Protein AF-0000000065811386 (afdb_homodimer)

Sequence (714 aa):
MGSLESEKTVTGYAARDSSGHLSPYTYTLRNKGPEDVIVRVIYCGICHSDLVQMHNEMGMSNYPMVPGHEVVGVVTEIGSEVKKFKVGEHVGVGCIVGSCRSCSNCNGSMEQYCSKRIWTYNDVNHDGTPTQGGFASSMVVDQMFVVRIPENLPLEQAAPLLCAGVTVYSPMKHFGMTEPGKKCGILGLGGVGHMGVKIAKAFGLHVTVISSSDKKKEEALEVLGADAYLVSKDAEKMQEAAESLDYIMDTIPVAHPLEPYLALLKTNGKLVMLGVVPEPLHFVTPLLILGRRSIAGSFIGSMEETQETLDFCAEKKVSSMIEVVGLDYINTAMERLVKNDVRYRFVVDVARSNLDKMGSLESEKTVTGYAARDSSGHLSPYTYTLRNKGPEDVIVRVIYCGICHSDLVQMHNEMGMSNYPMVPGHEVVGVVTEIGSEVKKFKVGEHVGVGCIVGSCRSCSNCNGSMEQYCSKRIWTYNDVNHDGTPTQGGFASSMVVDQMFVVRIPENLPLEQAAPLLCAGVTVYSPMKHFGMTEPGKKCGILGLGGVGHMGVKIAKAFGLHVTVISSSDKKKEEALEVLGADAYLVSKDAEKMQEAAESLDYIMDTIPVAHPLEPYLALLKTNGKLVMLGVVPEPLHFVTPLLILGRRSIAGSFIGSMEETQETLDFCAEKKVSSMIEVVGLDYINTAMERLVKNDVRYRFVVDVARSNLDK

Nearest PDB structures (foldseek):
  5z0c-assembly1_A-2  TM=9.890E-01  e=5.163E-57  Persicaria minor
  2cf6-assembly1_A  TM=9.851E-01  e=5.841E-57  Arabidopsis thaliana
  1yqd-assembly1_A  TM=9.644E-01  e=8.458E-57  Populus tremuloides
  6k3g-assembly1_B  TM=9.630E-01  e=1.062E-55  Catharanthus roseus
  8b1v-assembly1_A  TM=9.660E-01  e=1.936E-51  Tabernanthe iboga

Foldseek 3Di:
DPPPQPFDKWWFWWQADLVLHTDIDIDTADRAAQQKWKWFFFKFWDDVVSNCQSNCVVVQADPRAADTFLTKTFTQDHHNNHDPDDGGFIKTAGFFQDAPCPDPCNVVLNRVPGPGTATQARGADPVGHGHYHRSIRMHMGGNQRMAGFDPLQDRLQLRLCRFLLQLQQACCVVVVVLAAAAEEEEEDDFLNSLSNLQVSVLSNHQYEYEEQDCPCVCVSCPPSPHNYYHHLVPPVVLVVLFQVHQEYEHADQEADACASVLRNHAQQHEYEYSHHYPDDYDDDCCSCPVRVYYYHYDYGGGSVSSNVSSVSCSVSVGGGDEDEEEPVCVVVVSVCVVVSNTSRIYMYRSVVNVRVD/DPPPQPFDKWWFWWQADLVLHTDIDIDTADRAAQQKWKWFFFKFWDDVVSNCQSNCVVVQADPRAADTFLTKTFTQDHHNNHDPDDGGFIKTAGFFQDAPCPDPCNVVLNRVPGPGTATQARGADPVGHGHYHRSMRMHMGGNQRMAGFDPLDDRLQLRLCRFLLQLQQACCVVVVVLAAAAEEEEEDDFLNSLSNLQVSVLSNHQYEYEEQDCPCVCVSVPPSPHNYYHHLVPPVVLVVLFQVHQEYEHADQEADACASVLRNHAAQHEYEYSHHYPDDYDDDCCSCPVRVYYYHYDYGGGSVSSNVSSVSCSVSVGGADEDEEEPVCVVVVSVCVVVSNTSRIYMYRSVVNVRVD

Radius of gyration: 30.28 Å; Cα contacts (8 Å, |Δi|>4): 1825; chains: 2; bounding box: 58×103×60 Å

Structure (mmCIF, N/CA/C/O backbone):
data_AF-0000000065811386-model_v1
#
loop_
_entity.id
_entity.type
_entity.pdbx_description
1 polymer 'Probable cinnamyl alcohol dehydrogenase 2'
#
loop_
_atom_site.group_PDB
_atom_site.id
_atom_site.type_symbol
_atom_site.label_atom_id
_atom_site.label_alt_id
_atom_site.label_comp_id
_atom_site.label_asym_id
_atom_site.label_entity_id
_atom_site.label_seq_id
_atom_site.pdbx_PDB_ins_code
_atom_site.Cartn_x
_atom_site.Cartn_y
_atom_site.Cartn_z
_atom_site.occupancy
_atom_site.B_iso_or_equiv
_atom_site.auth_seq_id
_atom_site.auth_comp_id
_atom_site.auth_asym_id
_atom_site.auth_atom_id
_atom_site.pdbx_PDB_model_num
ATOM 1 N N . MET A 1 1 ? 21.062 55.438 -1.85 1 27.98 1 MET A N 1
ATOM 2 C CA . MET A 1 1 ? 20.75 55.344 -0.427 1 27.98 1 MET A CA 1
ATOM 3 C C . MET A 1 1 ? 19.797 54.188 -0.163 1 27.98 1 MET A C 1
ATOM 5 O O . MET A 1 1 ? 18.641 54.219 -0.609 1 27.98 1 MET A O 1
ATOM 9 N N . GLY A 1 2 ? 20.094 52.969 -0.369 1 36.03 2 GLY A N 1
ATOM 10 C CA . GLY A 1 2 ? 19.312 51.719 -0.406 1 36.03 2 GLY A CA 1
ATOM 11 C C . GLY A 1 2 ? 18.359 51.594 0.76 1 36.03 2 GLY A C 1
ATOM 12 O O . GLY A 1 2 ? 18.734 51.844 1.909 1 36.03 2 GLY A O 1
ATOM 13 N N . SER A 1 3 ? 17.156 51.938 0.572 1 38.03 3 SER A N 1
ATOM 14 C CA . SER A 1 3 ? 16.141 51.969 1.623 1 38.03 3 SER A CA 1
ATOM 15 C C . SER A 1 3 ? 16.391 50.906 2.664 1 38.03 3 SER A C 1
ATOM 17 O O . SER A 1 3 ? 16.578 49.719 2.318 1 38.03 3 SER A O 1
ATOM 19 N N . LEU A 1 4 ? 17.141 51.094 3.625 1 42.28 4 LEU A N 1
ATOM 20 C CA . LEU A 1 4 ? 17.391 50.25 4.797 1 42.28 4 LEU A CA 1
ATOM 21 C C . LEU A 1 4 ? 16.141 49.469 5.184 1 42.28 4 LEU A C 1
ATOM 23 O O . LEU A 1 4 ? 15.172 50.062 5.672 1 42.28 4 LEU A O 1
ATOM 27 N N . GLU A 1 5 ? 15.578 48.531 4.359 1 48.25 5 GLU A N 1
ATOM 28 C CA . GLU A 1 5 ? 14.438 47.719 4.75 1 48.25 5 GLU A CA 1
ATOM 29 C C . GLU A 1 5 ? 14.438 47.469 6.254 1 48.25 5 GLU A C 1
ATOM 31 O O . GLU A 1 5 ? 15.422 46.969 6.805 1 48.25 5 GLU A O 1
ATOM 36 N N . SER A 1 6 ? 13.883 48.438 7.004 1 57.47 6 SER A N 1
ATOM 37 C CA . SER A 1 6 ? 13.75 48.5 8.453 1 57.47 6 SER A CA 1
ATOM 38 C C . SER A 1 6 ? 13.422 47.094 9.023 1 57.47 6 SER A C 1
ATOM 40 O O . SER A 1 6 ? 12.602 46.375 8.461 1 57.47 6 SER A O 1
ATOM 42 N N . GLU A 1 7 ? 14.297 46.562 9.82 1 77.69 7 GLU A N 1
ATOM 43 C CA . GLU A 1 7 ? 14.102 45.344 10.594 1 77.69 7 GLU A CA 1
ATOM 44 C C . GLU A 1 7 ? 12.75 45.375 11.312 1 77.69 7 GLU A C 1
ATOM 46 O O . GLU A 1 7 ? 12.383 46.375 11.938 1 77.69 7 GLU A O 1
ATOM 51 N N . LYS A 1 8 ? 11.875 44.469 10.906 1 89.75 8 LYS A N 1
ATOM 52 C CA . LYS A 1 8 ? 10.57 44.375 11.555 1 89.75 8 LYS A CA 1
ATOM 53 C C . LYS A 1 8 ? 10.633 43.438 12.766 1 89.75 8 LYS A C 1
ATOM 55 O O . LYS A 1 8 ? 11.07 42.281 12.648 1 89.75 8 LYS A O 1
ATOM 60 N N . THR A 1 9 ? 10.312 44 13.891 1 93.56 9 THR A N 1
ATOM 61 C CA . THR A 1 9 ? 10.266 43.219 15.125 1 93.56 9 THR A CA 1
ATOM 62 C C . THR A 1 9 ? 8.859 42.688 15.375 1 93.56 9 THR A C 1
ATOM 64 O O . THR A 1 9 ? 7.875 43.406 15.18 1 93.56 9 THR A O 1
ATOM 67 N N . VAL A 1 10 ? 8.773 41.469 15.828 1 95.5 10 VAL A N 1
ATOM 68 C CA . VAL A 1 10 ? 7.484 40.812 16.078 1 95.5 10 VAL A CA 1
ATOM 69 C C . VAL A 1 10 ? 7.531 40.094 17.422 1 95.5 10 VAL A C 1
ATOM 71 O O . VAL A 1 10 ? 8.609 39.75 17.922 1 95.5 10 VAL A O 1
ATOM 74 N N . THR A 1 11 ? 6.383 39.969 18.016 1 96.56 11 THR A N 1
ATOM 75 C CA . THR A 1 11 ? 6.27 39.219 19.25 1 96.56 11 THR A CA 1
ATOM 76 C C . THR A 1 11 ? 5.465 37.938 19.047 1 96.56 11 THR A C 1
ATOM 78 O O . THR A 1 11 ? 4.457 37.969 18.328 1 96.56 11 THR A O 1
ATOM 81 N N . GLY A 1 12 ? 5.953 36.875 19.562 1 96.94 12 GLY A N 1
ATOM 82 C CA . GLY A 1 12 ? 5.258 35.594 19.609 1 96.94 12 GLY A CA 1
ATOM 83 C C . GLY A 1 12 ? 5.383 34.906 20.953 1 96.94 12 GLY A C 1
ATOM 84 O O . GLY A 1 12 ? 5.871 35.5 21.922 1 96.94 12 GLY A O 1
ATOM 85 N N . TYR A 1 13 ? 4.777 33.781 21.094 1 98.06 13 TYR A N 1
ATOM 86 C CA . TYR A 1 13 ? 4.953 32.938 22.266 1 98.06 13 TYR A CA 1
ATOM 87 C C . TYR A 1 13 ? 5.918 31.797 21.953 1 98.06 13 TYR A C 1
ATOM 89 O O . TYR A 1 13 ? 5.684 31 21.031 1 98.06 13 TYR A O 1
ATOM 97 N N . ALA A 1 14 ? 7.008 31.75 22.688 1 98.31 14 ALA A N 1
ATOM 98 C CA . ALA A 1 14 ? 8.062 30.797 22.375 1 98.31 14 ALA A CA 1
ATOM 99 C C . ALA A 1 14 ? 8.32 29.859 23.547 1 98.31 14 ALA A C 1
ATOM 101 O O . ALA A 1 14 ? 8.18 30.25 24.703 1 98.31 14 ALA A O 1
ATOM 102 N N . ALA A 1 15 ? 8.602 28.641 23.203 1 98.5 15 ALA A N 1
ATOM 103 C CA . ALA A 1 15 ? 9.273 27.766 24.156 1 98.5 15 ALA A CA 1
ATOM 104 C C . ALA A 1 15 ? 10.773 28.047 24.188 1 98.5 15 ALA A C 1
ATOM 106 O O . ALA A 1 15 ? 11.422 28.156 23.156 1 98.5 15 ALA A O 1
ATOM 107 N N . ARG A 1 16 ? 11.367 28.125 25.344 1 97.69 16 ARG A N 1
ATOM 108 C CA . ARG A 1 16 ? 12.781 28.484 25.469 1 97.69 16 ARG A CA 1
ATOM 109 C C . ARG A 1 16 ? 13.617 27.266 25.828 1 97.69 16 ARG A C 1
ATOM 111 O O . ARG A 1 16 ? 14.852 27.312 25.734 1 97.69 16 ARG A O 1
ATOM 118 N N . ASP A 1 17 ? 12.961 26.25 26.281 1 97.31 17 ASP A N 1
ATOM 119 C CA . ASP A 1 17 ? 13.586 24.969 26.625 1 97.31 17 ASP A CA 1
ATOM 120 C C . ASP A 1 17 ? 12.578 23.828 26.562 1 97.31 17 ASP A C 1
ATOM 122 O O . ASP A 1 17 ? 11.438 24.031 26.125 1 97.31 17 ASP A O 1
ATOM 126 N N . SER A 1 18 ? 13.031 22.656 26.984 1 97.19 18 SER A N 1
ATOM 127 C CA . SER A 1 18 ? 12.242 21.438 26.797 1 97.19 18 SER A CA 1
ATOM 128 C C . SER A 1 18 ? 11.109 21.359 27.812 1 97.19 18 SER A C 1
ATOM 130 O O . SER A 1 18 ? 10.328 20.406 27.797 1 97.19 18 SER A O 1
ATOM 132 N N . SER A 1 19 ? 10.977 22.375 28.734 1 96.94 19 SER A N 1
ATOM 133 C CA . SER A 1 19 ? 9.781 22.438 29.578 1 96.94 19 SER A CA 1
ATOM 134 C C . SER A 1 19 ? 8.531 22.641 28.734 1 96.94 19 SER A C 1
ATOM 136 O O . SER A 1 19 ? 7.426 22.266 29.156 1 96.94 19 SER A O 1
ATOM 138 N N . GLY A 1 20 ? 8.719 23.328 27.609 1 96.81 20 GLY A N 1
ATOM 139 C CA . GLY A 1 20 ? 7.625 23.516 26.672 1 96.81 20 GLY A CA 1
ATOM 140 C C . GLY A 1 20 ? 6.707 24.672 27.031 1 96.81 20 GLY A C 1
ATOM 141 O O . GLY A 1 20 ? 5.656 24.844 26.422 1 96.81 20 GLY A O 1
ATOM 142 N N . HIS A 1 21 ? 7.109 25.359 28.062 1 97.81 21 HIS A N 1
ATOM 143 C CA . HIS A 1 21 ? 6.293 26.5 28.484 1 97.81 21 HIS A CA 1
ATOM 144 C C . HIS A 1 21 ? 6.41 27.641 27.484 1 97.81 21 HIS A C 1
ATOM 146 O O . HIS A 1 21 ? 7.52 28.062 27.141 1 97.81 21 HIS A O 1
ATOM 152 N N . LEU A 1 22 ? 5.277 28.141 27.016 1 98.31 22 LEU A N 1
ATOM 153 C CA . LEU A 1 22 ? 5.258 29.234 26.062 1 98.31 22 LEU A CA 1
ATOM 154 C C . LEU A 1 22 ? 5.129 30.578 26.766 1 98.31 22 LEU A C 1
ATOM 156 O O . LEU A 1 22 ? 4.293 30.734 27.656 1 98.31 22 LEU A O 1
ATOM 160 N N . SER A 1 23 ? 5.93 31.484 26.391 1 97.12 23 SER A N 1
ATOM 161 C CA . SER A 1 23 ? 5.918 32.844 26.938 1 97.12 23 SER A CA 1
ATOM 162 C C . SER A 1 23 ? 6.281 33.875 25.875 1 97.12 23 SER A C 1
ATOM 164 O O . SER A 1 23 ? 6.824 33.5 24.812 1 97.12 23 SER A O 1
ATOM 166 N N . PRO A 1 24 ? 5.91 35.094 26.062 1 96.56 24 PRO A N 1
ATOM 167 C CA . PRO A 1 24 ? 6.191 36.125 25.062 1 96.56 24 PRO A CA 1
ATOM 168 C C . PRO A 1 24 ? 7.668 36.188 24.688 1 96.56 24 PRO A C 1
ATOM 170 O O . PRO A 1 24 ? 8.539 36.031 25.547 1 96.56 24 PRO A O 1
ATOM 173 N N . TYR A 1 25 ? 7.906 36.344 23.531 1 96.81 25 TYR A N 1
ATOM 174 C CA . TYR A 1 25 ? 9.227 36.375 22.906 1 96.81 25 TYR A CA 1
ATOM 175 C C . TYR A 1 25 ? 9.258 37.312 21.719 1 96.81 25 TYR A C 1
ATOM 177 O O . TYR A 1 25 ? 8.508 37.156 20.766 1 96.81 25 TYR A O 1
ATOM 185 N N . THR A 1 26 ? 10.109 38.344 21.797 1 96.88 26 THR A N 1
ATOM 186 C CA . THR A 1 26 ? 10.242 39.312 20.719 1 96.88 26 THR A CA 1
ATOM 187 C C . THR A 1 26 ? 11.492 39.031 19.891 1 96.88 26 THR A C 1
ATOM 189 O O . THR A 1 26 ? 12.57 38.812 20.453 1 96.88 26 THR A O 1
ATOM 192 N N . TYR A 1 27 ? 11.344 39.031 18.641 1 95.81 27 TYR A N 1
ATOM 193 C CA . TYR A 1 27 ? 12.445 38.75 17.719 1 95.81 27 TYR A CA 1
ATOM 194 C C . TYR A 1 27 ? 12.289 39.531 16.422 1 95.81 27 TYR A C 1
ATOM 196 O O . TYR A 1 27 ? 11.258 40.156 16.188 1 95.81 27 TYR A O 1
ATOM 204 N N . THR A 1 28 ? 13.328 39.5 15.617 1 95.12 28 THR A N 1
ATOM 205 C CA . THR A 1 28 ? 13.32 40.188 14.336 1 95.12 28 THR A CA 1
ATOM 206 C C . THR A 1 28 ? 12.898 39.25 13.211 1 95.12 28 THR A C 1
ATOM 208 O O . THR A 1 28 ? 13.422 38.156 13.094 1 95.12 28 THR A O 1
ATOM 211 N N . LEU A 1 29 ? 11.945 39.688 12.398 1 94.88 29 LEU A N 1
ATOM 212 C CA . LEU A 1 29 ? 11.578 38.906 11.211 1 94.88 29 LEU A CA 1
ATOM 213 C C . LEU A 1 29 ? 12.703 38.938 10.18 1 94.88 29 LEU A C 1
ATOM 215 O O . LEU A 1 29 ? 13.445 39.906 10.086 1 94.88 29 LEU A O 1
ATOM 219 N N . ARG A 1 30 ? 12.82 37.875 9.469 1 94 30 ARG A N 1
ATOM 220 C CA . ARG A 1 30 ? 13.758 37.938 8.352 1 94 30 ARG A CA 1
ATOM 221 C C . ARG A 1 30 ? 13.32 38.969 7.32 1 94 30 ARG A C 1
ATOM 223 O O . ARG A 1 30 ? 12.141 39.312 7.254 1 94 30 ARG A O 1
ATOM 230 N N . ASN A 1 31 ? 14.227 39.375 6.512 1 93.94 31 ASN A N 1
ATOM 231 C CA . ASN A 1 31 ? 13.93 40.375 5.5 1 93.94 31 ASN A CA 1
ATOM 232 C C . ASN A 1 31 ? 12.969 39.844 4.441 1 93.94 31 ASN A C 1
ATOM 234 O O . ASN A 1 31 ? 13.094 38.688 4.012 1 93.94 31 ASN A O 1
ATOM 238 N N . LYS A 1 32 ? 12.008 40.625 4.145 1 95.31 32 LYS A N 1
ATOM 239 C CA . LYS A 1 32 ? 11.086 40.281 3.062 1 95.31 32 LYS A CA 1
ATOM 240 C C . LYS A 1 32 ? 11.797 40.312 1.714 1 95.31 32 LYS A C 1
ATOM 242 O O . LYS A 1 32 ? 12.289 41.344 1.267 1 95.31 32 LYS A O 1
ATOM 247 N N . GLY A 1 33 ? 11.898 39.25 1.05 1 95.56 33 GLY A N 1
ATOM 248 C CA . GLY A 1 33 ? 12.453 39.156 -0.291 1 95.56 33 GLY A CA 1
ATOM 249 C C . GLY A 1 33 ? 11.445 39.469 -1.377 1 95.56 33 GLY A C 1
ATOM 250 O O . GLY A 1 33 ? 10.273 39.719 -1.088 1 95.56 33 GLY A O 1
ATOM 251 N N . PRO A 1 34 ? 11.836 39.438 -2.635 1 97.25 34 PRO A N 1
ATOM 252 C CA . PRO A 1 34 ? 10.969 39.812 -3.754 1 97.25 34 PRO A CA 1
ATOM 253 C C . PRO A 1 34 ? 9.766 38.906 -3.902 1 97.25 34 PRO A C 1
ATOM 255 O O . PRO A 1 34 ? 8.719 39.312 -4.41 1 97.25 34 PRO A O 1
ATOM 258 N N . GLU A 1 35 ? 9.836 37.656 -3.436 1 97.62 35 GLU A N 1
ATOM 259 C CA . GLU A 1 35 ? 8.766 36.688 -3.627 1 97.62 35 GLU A CA 1
ATOM 260 C C . GLU A 1 35 ? 7.984 36.469 -2.336 1 97.62 35 GLU A C 1
ATOM 262 O O . GLU A 1 35 ? 7.109 35.594 -2.273 1 97.62 35 GLU A O 1
ATOM 267 N N . ASP A 1 36 ? 8.258 37.25 -1.353 1 97.94 36 ASP A N 1
ATOM 268 C CA . ASP A 1 36 ? 7.707 37 -0.023 1 97.94 36 ASP A CA 1
ATOM 269 C C . ASP A 1 36 ? 6.465 37.844 0.219 1 97.94 36 ASP A C 1
ATOM 271 O O . ASP A 1 36 ? 6.289 38.906 -0.417 1 97.94 36 ASP A O 1
ATOM 275 N N . VAL A 1 37 ? 5.688 37.406 1.102 1 98.5 37 VAL A N 1
ATOM 276 C CA . VAL A 1 37 ? 4.594 38.188 1.681 1 98.5 37 VAL A CA 1
ATOM 277 C C . VAL A 1 37 ? 4.758 38.25 3.197 1 98.5 37 VAL A C 1
ATOM 279 O O . VAL A 1 37 ? 5.285 37.312 3.814 1 98.5 37 VAL A O 1
ATOM 282 N N . ILE A 1 38 ? 4.352 39.312 3.793 1 98.31 38 ILE A N 1
ATOM 283 C CA . ILE A 1 38 ? 4.203 39.406 5.242 1 98.31 38 ILE A CA 1
ATOM 284 C C . ILE A 1 38 ? 2.742 39.156 5.625 1 98.31 38 ILE A C 1
ATOM 286 O O . ILE A 1 38 ? 1.842 39.812 5.074 1 98.31 38 ILE A O 1
ATOM 290 N N . VAL A 1 39 ? 2.521 38.25 6.496 1 98.56 39 VAL A N 1
ATOM 291 C CA . VAL A 1 39 ? 1.186 37.875 6.934 1 98.56 39 VAL A CA 1
ATOM 292 C C . VAL A 1 39 ? 0.985 38.25 8.398 1 98.56 39 VAL A C 1
ATOM 294 O O . VAL A 1 39 ? 1.736 37.812 9.266 1 98.56 39 VAL A O 1
ATOM 297 N N . ARG A 1 40 ? 0.069 39.156 8.648 1 98.44 40 ARG A N 1
ATOM 298 C CA . ARG A 1 40 ? -0.389 39.312 10.023 1 98.44 40 ARG A CA 1
ATOM 299 C C . ARG A 1 40 ? -1.285 38.156 10.453 1 98.44 40 ARG A C 1
ATOM 301 O O . ARG A 1 40 ? -2.314 37.906 9.828 1 98.44 40 ARG A O 1
ATOM 308 N N . VAL A 1 41 ? -0.927 37.5 11.5 1 98.69 41 VAL A N 1
ATOM 309 C CA . VAL A 1 41 ? -1.616 36.281 11.914 1 98.69 41 VAL A CA 1
ATOM 310 C C . VAL A 1 41 ? -2.914 36.656 12.633 1 98.69 41 VAL A C 1
ATOM 312 O O . VAL A 1 41 ? -2.926 37.5 13.508 1 98.69 41 VAL A O 1
ATOM 315 N N . ILE A 1 42 ? -3.977 36 12.234 1 98.62 42 ILE A N 1
ATOM 316 C CA . ILE A 1 42 ? -5.277 36.188 12.867 1 98.62 42 ILE A CA 1
ATOM 317 C C . ILE A 1 42 ? -5.602 34.969 13.734 1 98.62 42 ILE A C 1
ATOM 319 O O . ILE A 1 42 ? -5.895 35.125 14.93 1 98.62 42 ILE A O 1
ATOM 323 N N . TYR A 1 43 ? -5.57 33.812 13.18 1 98.75 43 TYR A N 1
ATOM 324 C CA . TYR A 1 43 ? -5.793 32.531 13.875 1 98.75 43 TYR A CA 1
ATOM 325 C C . TYR A 1 43 ? -4.648 31.562 13.625 1 98.75 43 TYR A C 1
ATOM 327 O O . TYR A 1 43 ? -3.963 31.656 12.602 1 98.75 43 TYR A O 1
ATOM 335 N N . CYS A 1 44 ? -4.426 30.656 14.523 1 98.81 44 CYS A N 1
ATOM 336 C CA . CYS A 1 44 ? -3.492 29.562 14.344 1 98.81 44 CYS A CA 1
ATOM 337 C C . CYS A 1 44 ? -3.951 28.328 15.109 1 98.81 44 CYS A C 1
ATOM 339 O O . CYS A 1 44 ? -4.199 28.391 16.312 1 98.81 44 CYS A O 1
ATOM 341 N N . GLY A 1 45 ? -4.078 27.219 14.422 1 98.5 45 GLY A N 1
ATOM 342 C CA . GLY A 1 45 ? -4.453 26 15.102 1 98.5 45 GLY A CA 1
ATOM 343 C C . GLY A 1 45 ? -3.35 25.438 15.977 1 98.5 45 GLY A C 1
ATOM 344 O O . GLY A 1 45 ? -2.18 25.797 15.812 1 98.5 45 GLY A O 1
ATOM 345 N N . ILE A 1 46 ? -3.709 24.641 16.953 1 98.12 46 ILE A N 1
ATOM 346 C CA . ILE A 1 46 ? -2.775 23.875 17.781 1 98.12 46 ILE A CA 1
ATOM 347 C C . ILE A 1 46 ? -2.787 22.422 17.344 1 98.12 46 ILE A C 1
ATOM 349 O O . ILE A 1 46 ? -3.852 21.828 17.141 1 98.12 46 ILE A O 1
ATOM 353 N N . CYS A 1 47 ? -1.663 21.859 17.172 1 96.19 47 CYS A N 1
ATOM 354 C CA . CYS A 1 47 ? -1.515 20.453 16.781 1 96.19 47 CYS A CA 1
ATOM 355 C C . CYS A 1 47 ? -0.617 19.719 17.75 1 96.19 47 CYS A C 1
ATOM 357 O O . CYS A 1 47 ? 0.172 20.328 18.469 1 96.19 47 CYS A O 1
ATOM 359 N N . HIS A 1 48 ? -0.756 18.422 17.812 1 94.12 48 HIS A N 1
ATOM 360 C CA . HIS A 1 48 ? 0.088 17.609 18.672 1 94.12 48 HIS A CA 1
ATOM 361 C C . HIS A 1 48 ? 1.56 17.75 18.297 1 94.12 48 HIS A C 1
ATOM 363 O O . HIS A 1 48 ? 2.436 17.625 19.156 1 94.12 48 HIS A O 1
ATOM 369 N N . SER A 1 49 ? 1.833 17.969 17.078 1 94.31 49 SER A N 1
ATOM 370 C CA . SER A 1 49 ? 3.217 18.156 16.672 1 94.31 49 SER A CA 1
ATOM 371 C C . SER A 1 49 ? 3.846 19.359 17.391 1 94.31 49 SER A C 1
ATOM 373 O O . SER A 1 49 ? 5.059 19.391 17.594 1 94.31 49 SER A O 1
ATOM 375 N N . ASP A 1 50 ? 3.066 20.344 17.734 1 97.25 50 ASP A N 1
ATOM 376 C CA . ASP A 1 50 ? 3.582 21.453 18.531 1 97.25 50 ASP A CA 1
ATOM 377 C C . ASP A 1 50 ? 4.148 20.969 19.859 1 97.25 50 ASP A C 1
ATOM 379 O O . ASP A 1 50 ? 5.25 21.344 20.25 1 97.25 50 ASP A O 1
ATOM 383 N N . LEU A 1 51 ? 3.387 20.062 20.5 1 95.75 51 LEU A N 1
ATOM 384 C CA . LEU A 1 51 ? 3.809 19.5 21.766 1 95.75 51 LEU A CA 1
ATOM 385 C C . LEU A 1 51 ? 5.105 18.719 21.625 1 95.75 51 LEU A C 1
ATOM 387 O O . LEU A 1 51 ? 6.035 18.875 22.406 1 95.75 51 LEU A O 1
ATOM 391 N N . VAL A 1 52 ? 5.141 17.922 20.625 1 94.06 52 VAL A N 1
ATOM 392 C CA . VAL A 1 52 ? 6.293 17.062 20.375 1 94.06 52 VAL A CA 1
ATOM 393 C C . VAL A 1 52 ? 7.547 17.906 20.188 1 94.06 52 VAL A C 1
ATOM 395 O O . VAL A 1 52 ? 8.602 17.594 20.766 1 94.06 52 VAL A O 1
ATOM 398 N N . GLN A 1 53 ? 7.445 18.969 19.484 1 96.38 53 GLN A N 1
ATOM 399 C CA . GLN A 1 53 ? 8.578 19.844 19.203 1 96.38 53 GLN A CA 1
ATOM 400 C C . GLN A 1 53 ? 8.938 20.688 20.438 1 96.38 53 GLN A C 1
ATOM 402 O O . GLN A 1 53 ? 10.109 20.797 20.781 1 96.38 53 GLN A O 1
ATOM 407 N N . MET A 1 54 ? 7.949 21.172 21.094 1 97.44 54 MET A N 1
ATOM 408 C CA . MET A 1 54 ? 8.18 22.047 22.25 1 97.44 54 MET A CA 1
ATOM 409 C C . MET A 1 54 ? 8.891 21.281 23.359 1 97.44 54 MET A C 1
ATOM 411 O O . MET A 1 54 ? 9.734 21.828 24.062 1 97.44 54 MET A O 1
ATOM 415 N N . HIS A 1 55 ? 8.586 20 23.453 1 96.94 55 HIS A N 1
ATOM 416 C CA . HIS A 1 55 ? 9.133 19.188 24.531 1 96.94 55 HIS A CA 1
ATOM 417 C C . HIS A 1 55 ? 10.367 18.406 24.078 1 96.94 55 HIS A C 1
ATOM 419 O O . HIS A 1 55 ? 10.898 17.578 24.812 1 96.94 55 HIS A O 1
ATOM 425 N N . ASN A 1 56 ? 10.805 18.578 22.891 1 96.88 56 ASN A N 1
ATOM 426 C CA . ASN A 1 56 ? 12 17.953 22.328 1 96.88 56 ASN A CA 1
ATOM 427 C C . ASN A 1 56 ? 11.93 16.438 22.406 1 96.88 56 ASN A C 1
ATOM 429 O O . ASN A 1 56 ? 12.906 15.781 22.766 1 96.88 56 ASN A O 1
ATOM 433 N N . GLU A 1 57 ? 10.773 15.953 22.125 1 90.56 57 GLU A N 1
ATOM 434 C CA . GLU A 1 57 ? 10.555 14.516 22.234 1 90.56 57 GLU A CA 1
ATOM 435 C C . GLU A 1 57 ? 11.398 13.742 21.219 1 90.56 57 GLU A C 1
ATOM 437 O O . GLU A 1 57 ? 11.742 12.586 21.438 1 90.56 57 GLU A O 1
ATOM 442 N N . MET A 1 58 ? 11.805 14.391 20.172 1 87.69 58 MET A N 1
ATOM 443 C CA . MET A 1 58 ? 12.602 13.734 19.141 1 87.69 58 MET A CA 1
ATOM 444 C C . MET A 1 58 ? 14.078 14.109 19.281 1 87.69 58 MET A C 1
ATOM 446 O O . MET A 1 58 ? 14.914 13.602 18.531 1 87.69 58 MET A O 1
ATOM 450 N N . GLY A 1 59 ? 14.43 15 20.125 1 90.25 59 GLY A N 1
ATOM 451 C CA . GLY A 1 59 ? 15.805 15.375 20.391 1 90.25 59 GLY A CA 1
ATOM 452 C C . GLY A 1 59 ? 16.375 16.344 19.359 1 90.25 59 GLY A C 1
ATOM 453 O O . GLY A 1 59 ? 17.594 16.484 19.25 1 90.25 59 GLY A O 1
ATOM 454 N N . MET A 1 60 ? 15.531 17.078 18.625 1 92 60 MET A N 1
ATOM 455 C CA . MET A 1 60 ? 16.016 17.906 17.531 1 92 60 MET A CA 1
ATOM 456 C C . MET A 1 60 ? 15.438 19.312 17.609 1 92 60 MET A C 1
ATOM 458 O O . MET A 1 60 ? 15.477 20.062 16.625 1 92 60 MET A O 1
ATOM 462 N N . SER A 1 61 ? 14.922 19.656 18.781 1 96.75 61 SER A N 1
ATOM 463 C CA . SER A 1 61 ? 14.273 20.969 18.906 1 96.75 61 SER A CA 1
ATOM 464 C C . SER A 1 61 ? 15.305 22.078 19.047 1 96.75 61 SER A C 1
ATOM 466 O O . SER A 1 61 ? 16.312 21.922 19.734 1 96.75 61 SER A O 1
ATOM 468 N N . ASN A 1 62 ? 15.07 23.188 18.375 1 97.06 62 ASN A N 1
ATOM 469 C CA . ASN A 1 62 ? 15.867 24.391 18.469 1 97.06 62 ASN A CA 1
ATOM 470 C C . ASN A 1 62 ? 15.133 25.5 19.234 1 97.06 62 ASN A C 1
ATOM 472 O O . ASN A 1 62 ? 14.086 25.969 18.797 1 97.06 62 ASN A O 1
ATOM 476 N N . TYR A 1 63 ? 15.75 25.922 20.281 1 97.19 63 TYR A N 1
ATOM 477 C CA . TYR A 1 63 ? 15.148 26.953 21.109 1 97.19 63 TYR A CA 1
ATOM 478 C C . TYR A 1 63 ? 15.883 28.281 20.953 1 97.19 63 TYR A C 1
ATOM 480 O O . TYR A 1 63 ? 17.094 28.297 20.703 1 97.19 63 TYR A O 1
ATOM 488 N N . PRO A 1 64 ? 15.211 29.438 21.234 1 97.62 64 PRO A N 1
ATOM 489 C CA . PRO A 1 64 ? 13.766 29.609 21.406 1 97.62 64 PRO A CA 1
ATOM 490 C C . PRO A 1 64 ? 12.969 29.281 20.156 1 97.62 64 PRO A C 1
ATOM 492 O O . PRO A 1 64 ? 13.422 29.547 19.047 1 97.62 64 PRO A O 1
ATOM 495 N N . MET A 1 65 ? 11.828 28.656 20.344 1 97.81 65 MET A N 1
ATOM 496 C CA . MET A 1 65 ? 10.977 28.234 19.25 1 97.81 65 MET A CA 1
ATOM 497 C C . MET A 1 65 ? 9.57 28.797 19.391 1 97.81 65 MET A C 1
ATOM 499 O O . MET A 1 65 ? 8.977 28.734 20.469 1 97.81 65 MET A O 1
ATOM 503 N N . VAL A 1 66 ? 9.086 29.422 18.344 1 98.38 66 VAL A N 1
ATOM 504 C CA . VAL A 1 66 ? 7.684 29.797 18.25 1 98.38 66 VAL A CA 1
ATOM 505 C C . VAL A 1 66 ? 6.914 28.766 17.438 1 98.38 66 VAL A C 1
ATOM 507 O O . VAL A 1 66 ? 7.02 28.734 16.203 1 98.38 66 VAL A O 1
ATOM 510 N N . PRO A 1 67 ? 6.07 27.922 18.062 1 98.44 67 PRO A N 1
ATOM 511 C CA . PRO A 1 67 ? 5.348 26.875 17.328 1 98.44 67 PRO A CA 1
ATOM 512 C C . PRO A 1 67 ? 4.141 27.422 16.562 1 98.44 67 PRO A C 1
ATOM 514 O O . PRO A 1 67 ? 3.932 28.641 16.531 1 98.44 67 PRO A O 1
ATOM 517 N N . GLY A 1 68 ? 3.387 26.516 16 1 98.5 68 GLY A N 1
ATOM 518 C CA . GLY A 1 68 ? 2.189 26.844 15.25 1 98.5 68 GLY A CA 1
ATOM 519 C C . GLY A 1 68 ? 2.377 26.719 13.75 1 98.5 68 GLY A C 1
ATOM 520 O O . GLY A 1 68 ? 3.154 27.469 13.148 1 98.5 68 GLY A O 1
ATOM 521 N N . HIS A 1 69 ? 1.678 25.781 13.133 1 98.69 69 HIS A N 1
ATOM 522 C CA . HIS A 1 69 ? 1.863 25.594 11.695 1 98.69 69 HIS A CA 1
ATOM 523 C C . HIS A 1 69 ? 0.527 25.609 10.961 1 98.69 69 HIS A C 1
ATOM 525 O O . HIS A 1 69 ? 0.439 25.156 9.82 1 98.69 69 HIS A O 1
ATOM 531 N N . GLU A 1 70 ? -0.524 25.984 11.609 1 98.81 70 GLU A N 1
ATOM 532 C CA . GLU A 1 70 ? -1.855 26.141 11.031 1 98.81 70 GLU A CA 1
ATOM 533 C C . GLU A 1 70 ? -2.279 27.609 11.023 1 98.81 70 GLU A C 1
ATOM 535 O O . GLU A 1 70 ? -3.215 28 11.727 1 98.81 70 GLU A O 1
ATOM 540 N N . VAL A 1 71 ? -1.756 28.375 10.156 1 98.88 71 VAL A N 1
ATOM 541 C CA . VAL A 1 71 ? -1.802 29.828 10.25 1 98.88 71 VAL A CA 1
ATOM 542 C C . VAL A 1 71 ? -2.865 30.375 9.297 1 98.88 71 VAL A C 1
ATOM 544 O O . VAL A 1 71 ? -2.938 29.953 8.133 1 98.88 71 VAL A O 1
ATOM 547 N N . VAL A 1 72 ? -3.688 31.188 9.789 1 98.88 72 VAL A N 1
ATOM 548 C CA . VAL A 1 72 ? -4.609 32 9.008 1 98.88 72 VAL A CA 1
ATOM 549 C C . VAL A 1 72 ? -4.363 33.5 9.281 1 98.88 72 VAL A C 1
ATOM 551 O O . VAL A 1 72 ? -4.285 33.906 10.445 1 98.88 72 VAL A O 1
ATOM 554 N N . GLY A 1 73 ? -4.219 34.25 8.258 1 98.69 73 GLY A N 1
ATOM 555 C CA . GLY A 1 73 ? -3.914 35.656 8.445 1 98.69 73 GLY A CA 1
ATOM 556 C C . GLY A 1 73 ? -4.297 36.531 7.258 1 98.69 73 GLY A C 1
ATOM 557 O O . GLY A 1 73 ? -5.086 36.094 6.41 1 98.69 73 GLY A O 1
ATOM 558 N N . VAL A 1 74 ? -3.789 37.719 7.301 1 98.56 74 VAL A N 1
ATOM 559 C CA . VAL A 1 74 ? -4.039 38.688 6.238 1 98.56 74 VAL A CA 1
ATOM 560 C C . VAL A 1 74 ? -2.715 39.25 5.723 1 98.56 74 VAL A C 1
ATOM 562 O O . VAL A 1 74 ? -1.797 39.5 6.504 1 98.56 74 VAL A O 1
ATOM 565 N N . VAL A 1 75 ? -2.627 39.375 4.41 1 98.75 75 VAL A N 1
ATOM 566 C CA . VAL A 1 75 ? -1.416 39.906 3.801 1 98.75 75 VAL A CA 1
ATOM 567 C C . VAL A 1 75 ? -1.308 41.406 4.102 1 98.75 75 VAL A C 1
ATOM 569 O O . VAL A 1 75 ? -2.242 42.156 3.838 1 98.75 75 VAL A O 1
ATOM 572 N N . THR A 1 76 ? -0.144 41.812 4.609 1 98.19 76 THR A N 1
ATOM 573 C CA . THR A 1 76 ? 0.033 43.25 4.938 1 98.19 76 THR A CA 1
ATOM 574 C C . THR A 1 76 ? 1.072 43.875 4.023 1 98.19 76 THR A C 1
ATOM 576 O O . THR A 1 76 ? 1.041 45.094 3.793 1 98.19 76 THR A O 1
ATOM 579 N N . GLU A 1 77 ? 2.062 43.156 3.566 1 98.12 77 GLU A N 1
ATOM 580 C CA . GLU A 1 77 ? 3.088 43.594 2.627 1 98.12 77 GLU A CA 1
ATOM 581 C C . GLU A 1 77 ? 3.42 42.5 1.617 1 98.12 77 GLU A C 1
ATOM 583 O O . GLU A 1 77 ? 3.252 41.312 1.905 1 98.12 77 GLU A O 1
ATOM 588 N N . ILE A 1 78 ? 3.863 42.906 0.443 1 98.19 78 ILE A N 1
ATOM 589 C CA . ILE A 1 78 ? 4.242 41.938 -0.583 1 98.19 78 ILE A CA 1
ATOM 590 C C . ILE A 1 78 ? 5.562 42.375 -1.229 1 98.19 78 ILE A C 1
ATOM 592 O O . ILE A 1 78 ? 5.844 43.562 -1.351 1 98.19 78 ILE A O 1
ATOM 596 N N . GLY A 1 79 ? 6.328 41.375 -1.558 1 97.69 79 GLY A N 1
ATOM 597 C CA . GLY A 1 79 ? 7.535 41.656 -2.326 1 97.69 79 GLY A CA 1
ATOM 598 C C . GLY A 1 79 ? 7.25 42.094 -3.75 1 97.69 79 GLY A C 1
ATOM 599 O O . GLY A 1 79 ? 6.129 41.938 -4.238 1 97.69 79 GLY A O 1
ATOM 600 N N . SER A 1 80 ? 8.305 42.531 -4.422 1 97.75 80 SER A N 1
ATOM 601 C CA . SER A 1 80 ? 8.18 43.156 -5.727 1 97.75 80 SER A CA 1
ATOM 602 C C . SER A 1 80 ? 7.789 42.125 -6.797 1 97.75 80 SER A C 1
ATOM 604 O O . SER A 1 80 ? 7.258 42.5 -7.848 1 97.75 80 SER A O 1
ATOM 606 N N . GLU A 1 81 ? 7.965 40.844 -6.539 1 98.19 81 GLU A N 1
ATOM 607 C CA . GLU A 1 81 ? 7.723 39.844 -7.562 1 98.19 81 GLU A CA 1
ATOM 608 C C . GLU A 1 81 ? 6.523 38.969 -7.203 1 98.19 81 GLU A C 1
ATOM 610 O O . GLU A 1 81 ? 6.27 37.969 -7.859 1 98.19 81 GLU A O 1
ATOM 615 N N . VAL A 1 82 ? 5.863 39.344 -6.176 1 98.31 82 VAL A N 1
ATOM 616 C CA . VAL A 1 82 ? 4.672 38.594 -5.785 1 98.31 82 VAL A CA 1
ATOM 617 C C . VAL A 1 82 ? 3.545 38.844 -6.781 1 98.31 82 VAL A C 1
ATOM 619 O O . VAL A 1 82 ? 3.246 40 -7.098 1 98.31 82 VAL A O 1
ATOM 622 N N . LYS A 1 83 ? 2.902 37.812 -7.297 1 96.62 83 LYS A N 1
ATOM 623 C CA . LYS A 1 83 ? 1.83 37.906 -8.281 1 96.62 83 LYS A CA 1
ATOM 624 C C . LYS A 1 83 ? 0.555 37.25 -7.793 1 96.62 83 LYS A C 1
ATOM 626 O O . LYS A 1 83 ? -0.542 37.562 -8.25 1 96.62 83 LYS A O 1
ATOM 631 N N . LYS A 1 84 ? 0.649 36.438 -6.895 1 96.12 84 LYS A N 1
ATOM 632 C CA . LYS A 1 84 ? -0.453 35.531 -6.531 1 96.12 84 LYS A CA 1
ATOM 633 C C . LYS A 1 84 ? -1.361 36.188 -5.492 1 96.12 84 LYS A C 1
ATOM 635 O O . LYS A 1 84 ? -2.523 35.812 -5.348 1 96.12 84 LYS A O 1
ATOM 640 N N . PHE A 1 85 ? -0.822 37.188 -4.785 1 98.25 85 PHE A N 1
ATOM 641 C CA . PHE A 1 85 ? -1.544 37.75 -3.637 1 98.25 85 PHE A CA 1
ATOM 642 C C . PHE A 1 85 ? -1.475 39.25 -3.617 1 98.25 85 PHE A C 1
ATOM 644 O O . PHE A 1 85 ? -0.583 39.844 -4.227 1 98.25 85 PHE A O 1
ATOM 651 N N . LYS A 1 86 ? -2.441 39.844 -2.865 1 98.06 86 LYS A N 1
ATOM 652 C CA . LYS A 1 86 ? -2.48 41.312 -2.656 1 98.06 86 LYS A CA 1
ATOM 653 C C . LYS A 1 86 ? -2.637 41.625 -1.175 1 98.06 86 LYS A C 1
ATOM 655 O O . LYS A 1 86 ? -3.127 40.812 -0.395 1 98.06 86 LYS A O 1
ATOM 660 N N . VAL A 1 87 ? -2.203 42.812 -0.904 1 98.44 87 VAL A N 1
ATOM 661 C CA . VAL A 1 87 ? -2.377 43.312 0.456 1 98.44 87 VAL A CA 1
ATOM 662 C C . VAL A 1 87 ? -3.859 43.312 0.821 1 98.44 87 VAL A C 1
ATOM 664 O O . VAL A 1 87 ? -4.703 43.719 0.017 1 98.44 87 VAL A O 1
ATOM 667 N N . GLY A 1 88 ? -4.18 42.781 1.962 1 98.38 88 GLY A N 1
ATOM 668 C CA . GLY A 1 88 ? -5.555 42.75 2.43 1 98.38 88 GLY A CA 1
ATOM 669 C C . GLY A 1 88 ? -6.215 41.406 2.246 1 98.38 88 GLY A C 1
ATOM 670 O O . GLY A 1 88 ? -7.262 41.125 2.834 1 98.38 88 GLY A O 1
ATOM 671 N N . GLU A 1 89 ? -5.66 40.562 1.53 1 98.25 89 GLU A N 1
ATOM 672 C CA . GLU A 1 89 ? -6.219 39.25 1.254 1 98.25 89 GLU A CA 1
ATOM 673 C C . GLU A 1 89 ? -6 38.281 2.43 1 98.25 89 GLU A C 1
ATOM 675 O O . GLU A 1 89 ? -4.93 38.281 3.041 1 98.25 89 GLU A O 1
ATOM 680 N N . HIS A 1 90 ? -7.035 37.5 2.736 1 98.75 90 HIS A N 1
ATOM 681 C CA . HIS A 1 90 ? -6.887 36.438 3.732 1 98.75 90 HIS A CA 1
ATOM 682 C C . HIS A 1 90 ? -6.172 35.25 3.146 1 98.75 90 HIS A C 1
ATOM 684 O O . HIS A 1 90 ? -6.516 34.781 2.057 1 98.75 90 HIS A O 1
ATOM 690 N N . VAL A 1 91 ? -5.18 34.719 3.881 1 98.88 91 VAL A N 1
ATOM 691 C CA . VAL A 1 91 ? -4.355 33.656 3.365 1 98.88 91 VAL A CA 1
ATOM 692 C C . VAL A 1 91 ? -4.07 32.625 4.48 1 98.88 91 VAL A C 1
ATOM 694 O O . VAL A 1 91 ? -4.324 32.906 5.652 1 98.88 91 VAL A O 1
ATOM 697 N N . GLY A 1 92 ? -3.693 31.469 4.102 1 98.88 92 GLY A N 1
ATOM 698 C CA . GLY A 1 92 ? -3.273 30.422 5.012 1 98.88 92 GLY A CA 1
ATOM 699 C C . GLY A 1 92 ? -1.842 29.969 4.789 1 98.88 92 GLY A C 1
ATOM 700 O O . GLY A 1 92 ? -1.328 30.047 3.672 1 98.88 92 GLY A O 1
ATOM 701 N N . VAL A 1 93 ? -1.163 29.594 5.82 1 98.88 93 VAL A N 1
ATOM 702 C CA . VAL A 1 93 ? 0.163 28.984 5.789 1 98.88 93 VAL A CA 1
ATOM 703 C C . VAL A 1 93 ? 0.142 27.656 6.543 1 98.88 93 VAL A C 1
ATOM 705 O O . VAL A 1 93 ? -0.271 27.609 7.703 1 98.88 93 VAL A O 1
ATOM 708 N N . GLY A 1 94 ? 0.58 26.594 5.891 1 98.44 94 GLY A N 1
ATOM 709 C CA . GLY A 1 94 ? 0.546 25.25 6.465 1 98.44 94 GLY A CA 1
ATOM 710 C C . GLY A 1 94 ? 1.876 24.828 7.051 1 98.44 94 GLY A C 1
ATOM 711 O O . GLY A 1 94 ? 2.582 25.625 7.66 1 98.44 94 GLY A O 1
ATOM 712 N N . CYS A 1 95 ? 2.234 23.625 6.895 1 98 95 CYS A N 1
ATOM 713 C CA . CYS A 1 95 ? 3.297 22.953 7.641 1 98 95 CYS A CA 1
ATOM 714 C C . CYS A 1 95 ? 4.664 23.281 7.047 1 98 95 CYS A C 1
ATOM 716 O O . CYS A 1 95 ? 5.688 23.109 7.707 1 98 95 CYS A O 1
ATOM 718 N N . ILE A 1 96 ? 4.656 23.688 5.762 1 98.56 96 ILE A N 1
ATOM 719 C CA . ILE A 1 96 ? 5.949 23.953 5.133 1 98.56 96 ILE A CA 1
ATOM 720 C C . ILE A 1 96 ? 5.957 25.359 4.547 1 98.56 96 ILE A C 1
ATOM 722 O O . ILE A 1 96 ? 4.926 25.859 4.086 1 98.56 96 ILE A O 1
ATOM 726 N N . VAL A 1 97 ? 7.203 25.938 4.508 1 98.56 97 VAL A N 1
ATOM 727 C CA . VAL A 1 97 ? 7.34 27.312 4.023 1 98.56 97 VAL A CA 1
ATOM 728 C C . VAL A 1 97 ? 8.492 27.391 3.023 1 98.56 97 VAL A C 1
ATOM 730 O O . VAL A 1 97 ? 8.953 28.484 2.688 1 98.56 97 VAL A O 1
ATOM 733 N N . GLY A 1 98 ? 8.977 26.203 2.623 1 98.25 98 GLY A N 1
ATOM 734 C CA . GLY A 1 98 ? 10.047 26.172 1.642 1 98.25 98 GLY A CA 1
ATOM 735 C C . GLY A 1 98 ? 10.336 24.781 1.115 1 98.25 98 GLY A C 1
ATOM 736 O O . GLY A 1 98 ? 9.852 23.797 1.667 1 98.25 98 GLY A O 1
ATOM 737 N N . SER A 1 99 ? 11.07 24.656 0.015 1 98.12 99 SER A N 1
ATOM 738 C CA . SER A 1 99 ? 11.57 23.453 -0.62 1 98.12 99 SER A CA 1
ATOM 739 C C . SER A 1 99 ? 12.758 23.75 -1.528 1 98.12 99 SER A C 1
ATOM 741 O O . SER A 1 99 ? 13.172 24.906 -1.656 1 98.12 99 SER A O 1
ATOM 743 N N . CYS A 1 100 ? 13.359 22.766 -2.195 1 97.5 100 CYS A N 1
ATOM 744 C CA . CYS A 1 100 ? 14.508 23.016 -3.068 1 97.5 100 CYS A CA 1
ATOM 745 C C . CYS A 1 100 ? 14.047 23.547 -4.426 1 97.5 100 CYS A C 1
ATOM 747 O O . CYS A 1 100 ? 14.844 24.094 -5.18 1 97.5 100 CYS A O 1
ATOM 749 N N . ARG A 1 101 ? 12.836 23.281 -4.812 1 96.25 101 ARG A N 1
ATOM 750 C CA . ARG A 1 101 ? 12.141 23.766 -6 1 96.25 101 ARG A CA 1
ATOM 751 C C . ARG A 1 101 ? 12.75 23.172 -7.27 1 96.25 101 ARG A C 1
ATOM 753 O O . ARG A 1 101 ? 12.477 23.656 -8.375 1 96.25 101 ARG A O 1
ATOM 760 N N . SER A 1 102 ? 13.586 22.141 -7.141 1 97.12 102 SER A N 1
ATOM 761 C CA . SER A 1 102 ? 14.273 21.656 -8.328 1 97.12 102 SER A CA 1
ATOM 762 C C . SER A 1 102 ? 14.219 20.125 -8.422 1 97.12 102 SER A C 1
ATOM 764 O O . SER A 1 102 ? 14.461 19.562 -9.484 1 97.12 102 SER A O 1
ATOM 766 N N . CYS A 1 103 ? 13.906 19.516 -7.359 1 97 103 CYS A N 1
ATOM 767 C CA . CYS A 1 103 ? 13.914 18.062 -7.371 1 97 103 CYS A CA 1
ATOM 768 C C . CYS A 1 103 ? 12.648 17.516 -8.023 1 97 103 CYS A C 1
ATOM 770 O O . CYS A 1 103 ? 11.758 18.266 -8.398 1 97 103 CYS A O 1
ATOM 772 N N . SER A 1 104 ? 12.594 16.188 -8.148 1 96.25 104 SER A N 1
ATOM 773 C CA . SER A 1 104 ? 11.461 15.523 -8.789 1 96.25 104 SER A CA 1
ATOM 774 C C . SER A 1 104 ? 10.172 15.773 -8.016 1 96.25 104 SER A C 1
ATOM 776 O O . SER A 1 104 ? 9.109 15.961 -8.617 1 96.25 104 SER A O 1
ATOM 778 N N . ASN A 1 105 ? 10.188 15.789 -6.762 1 97.88 105 ASN A N 1
ATOM 779 C CA . ASN A 1 105 ? 9.008 16.047 -5.941 1 97.88 105 ASN A CA 1
ATOM 780 C C . ASN A 1 105 ? 8.492 17.469 -6.133 1 97.88 105 ASN A C 1
ATOM 782 O O . ASN A 1 105 ? 7.285 17.688 -6.301 1 97.88 105 ASN A O 1
ATOM 786 N N . CYS A 1 106 ? 9.367 18.438 -6.121 1 97.94 106 CYS A N 1
ATOM 787 C CA . CYS A 1 106 ? 8.977 19.828 -6.316 1 97.94 106 CYS A CA 1
ATOM 788 C C . CYS A 1 106 ? 8.391 20.047 -7.707 1 97.94 106 CYS A C 1
ATOM 790 O O . CYS A 1 106 ? 7.355 20.688 -7.855 1 97.94 106 CYS A O 1
ATOM 792 N N . ASN A 1 107 ? 9.055 19.469 -8.695 1 97.44 107 ASN A N 1
ATOM 793 C CA . ASN A 1 107 ? 8.578 19.594 -10.062 1 97.44 107 ASN A CA 1
ATOM 794 C C . ASN A 1 107 ? 7.227 18.891 -10.25 1 97.44 107 ASN A C 1
ATOM 796 O O . ASN A 1 107 ? 6.457 19.266 -11.141 1 97.44 107 ASN A O 1
ATOM 800 N N . GLY A 1 108 ? 6.98 17.906 -9.383 1 96.62 108 GLY A N 1
ATOM 801 C CA . GLY A 1 108 ? 5.73 17.172 -9.453 1 96.62 108 GLY A CA 1
ATOM 802 C C . GLY A 1 108 ? 4.664 17.703 -8.516 1 96.62 108 GLY A C 1
ATOM 803 O O . GLY A 1 108 ? 3.682 17.016 -8.227 1 96.62 108 GLY A O 1
ATOM 804 N N . SER A 1 109 ? 4.812 18.875 -7.957 1 97.06 109 SER A N 1
ATOM 805 C CA . SER A 1 109 ? 3.877 19.484 -7.023 1 97.06 109 SER A CA 1
ATOM 806 C C . SER A 1 109 ? 3.693 18.625 -5.777 1 97.06 109 SER A C 1
ATOM 808 O O . SER A 1 109 ? 2.564 18.391 -5.34 1 97.06 109 SER A O 1
ATOM 810 N N . MET A 1 110 ? 4.73 18.047 -5.336 1 98.12 110 MET A N 1
ATOM 811 C CA . MET A 1 110 ? 4.781 17.266 -4.105 1 98.12 110 MET A CA 1
ATOM 812 C C . MET A 1 110 ? 5.871 17.781 -3.172 1 98.12 110 MET A C 1
ATOM 814 O O . MET A 1 110 ? 6.715 17 -2.705 1 98.12 110 MET A O 1
ATOM 818 N N . GLU A 1 111 ? 5.84 19.047 -2.871 1 98.31 111 GLU A N 1
ATOM 819 C CA . GLU A 1 111 ? 6.891 19.719 -2.115 1 98.31 111 GLU A CA 1
ATOM 820 C C . GLU A 1 111 ? 7.004 19.156 -0.703 1 98.31 111 GLU A C 1
ATOM 822 O O . GLU A 1 111 ? 8.07 19.219 -0.087 1 98.31 111 GLU A O 1
ATOM 827 N N . GLN A 1 112 ? 5.867 18.594 -0.2 1 98.12 112 GLN A N 1
ATOM 828 C CA . GLN A 1 112 ? 5.891 18.047 1.15 1 98.12 112 GLN A CA 1
ATOM 829 C C . GLN A 1 112 ? 6.848 16.859 1.248 1 98.12 112 GLN A C 1
ATOM 831 O O . GLN A 1 112 ? 7.25 16.469 2.346 1 98.12 112 GLN A O 1
ATOM 836 N N . TYR A 1 113 ? 7.195 16.266 0.134 1 98.38 113 TYR A N 1
ATOM 837 C CA . TYR A 1 113 ? 8.086 15.117 0.129 1 98.38 113 TYR A CA 1
ATOM 838 C C . TYR A 1 113 ? 9.492 15.516 -0.3 1 98.38 113 TYR A C 1
ATOM 840 O O . TYR A 1 113 ? 10.352 14.656 -0.507 1 98.38 113 TYR A O 1
ATOM 848 N N . CYS A 1 114 ? 9.797 16.812 -0.511 1 97.94 114 CYS A N 1
ATOM 849 C CA . CYS A 1 114 ? 11.141 17.312 -0.804 1 97.94 114 CYS A CA 1
ATOM 850 C C . CYS A 1 114 ? 12.07 17.094 0.384 1 97.94 114 CYS A C 1
ATOM 852 O O . CYS A 1 114 ? 11.727 17.438 1.517 1 97.94 114 CYS A O 1
ATOM 854 N N . SER A 1 115 ? 13.227 16.531 0.146 1 95.88 115 SER A N 1
ATOM 855 C CA . SER A 1 115 ? 14.188 16.281 1.215 1 95.88 115 SER A CA 1
ATOM 856 C C . SER A 1 115 ? 14.719 17.594 1.795 1 95.88 115 SER A C 1
ATOM 858 O O . SER A 1 115 ? 15.289 17.609 2.887 1 95.88 115 SER A O 1
ATOM 860 N N . LYS A 1 116 ? 14.492 18.672 1.072 1 97.38 116 LYS A N 1
ATOM 861 C CA . LYS A 1 116 ? 14.984 19.969 1.525 1 97.38 116 LYS A CA 1
ATOM 862 C C . LYS A 1 116 ? 13.82 20.906 1.877 1 97.38 116 LYS A C 1
ATOM 864 O O . LYS A 1 116 ? 13.938 22.125 1.759 1 97.38 116 LYS A O 1
ATOM 869 N N . ARG A 1 117 ? 12.758 20.281 2.156 1 98.12 117 ARG A N 1
ATOM 870 C CA . ARG A 1 117 ? 11.633 21.109 2.594 1 98.12 117 ARG A CA 1
ATOM 871 C C . ARG A 1 117 ? 11.977 21.875 3.859 1 98.12 117 ARG A C 1
ATOM 873 O O . ARG A 1 117 ? 12.836 21.453 4.641 1 98.12 117 ARG A O 1
ATOM 880 N N . ILE A 1 118 ? 11.359 23.016 4.062 1 98.5 118 ILE A N 1
ATOM 881 C CA . ILE A 1 118 ? 11.539 23.859 5.242 1 98.5 118 ILE A CA 1
ATOM 882 C C . ILE A 1 118 ? 10.242 23.922 6.039 1 98.5 118 ILE A C 1
ATOM 884 O O . ILE A 1 118 ? 9.203 24.312 5.512 1 98.5 118 ILE A O 1
ATOM 888 N N . TRP A 1 119 ? 10.273 23.578 7.273 1 98.25 119 TRP A N 1
ATOM 889 C CA . TRP A 1 119 ? 9.109 23.578 8.156 1 98.25 119 TRP A CA 1
ATOM 890 C C . TRP A 1 119 ? 8.758 24.984 8.594 1 98.25 119 TRP A C 1
ATOM 892 O O . TRP A 1 119 ? 9.633 25.859 8.648 1 98.25 119 TRP A O 1
ATOM 902 N N . THR A 1 120 ? 7.504 25.141 8.906 1 98.56 120 THR A N 1
ATOM 903 C CA . THR A 1 120 ? 6.973 26.438 9.305 1 98.56 120 THR A CA 1
ATOM 904 C C . THR A 1 120 ? 7.648 26.922 10.586 1 98.56 120 THR A C 1
ATOM 906 O O . THR A 1 120 ? 7.773 28.141 10.797 1 98.56 120 THR A O 1
ATOM 909 N N . TYR A 1 121 ? 8.102 26.016 11.43 1 98.12 121 TYR A N 1
ATOM 910 C CA . TYR A 1 121 ? 8.852 26.344 12.641 1 98.12 121 TYR A CA 1
ATOM 911 C C . TYR A 1 121 ? 9.852 25.25 12.984 1 98.12 121 TYR A C 1
ATOM 913 O O . TYR A 1 121 ? 9.812 24.156 12.406 1 98.12 121 TYR A O 1
ATOM 921 N N . ASN A 1 122 ? 10.82 25.547 13.922 1 97.69 122 ASN A N 1
ATOM 922 C CA . ASN A 1 122 ? 11.859 24.625 14.383 1 97.69 122 ASN A CA 1
ATOM 923 C C . ASN A 1 122 ? 12.766 24.203 13.234 1 97.69 122 ASN A C 1
ATOM 925 O O . ASN A 1 122 ? 13.188 23.047 13.172 1 97.69 122 ASN A O 1
ATOM 929 N N . ASP A 1 123 ? 12.922 25.078 12.273 1 97.81 123 ASP A N 1
ATOM 930 C CA . ASP A 1 123 ? 13.75 24.844 11.102 1 97.81 123 ASP A CA 1
ATOM 931 C C . ASP A 1 123 ? 14.539 26.109 10.734 1 97.81 123 ASP A C 1
ATOM 933 O O . ASP A 1 123 ? 14.703 27 11.562 1 97.81 123 ASP A O 1
ATOM 937 N N . VAL A 1 124 ? 15.156 26.109 9.555 1 97.38 124 VAL A N 1
ATOM 938 C CA . VAL A 1 124 ? 15.984 27.234 9.133 1 97.38 124 VAL A CA 1
ATOM 939 C C . VAL A 1 124 ? 15.609 27.641 7.707 1 97.38 124 VAL A C 1
ATOM 941 O O . VAL A 1 124 ? 15.5 26.781 6.824 1 97.38 124 VAL A O 1
ATOM 944 N N . ASN A 1 125 ? 15.398 28.938 7.504 1 96.31 125 ASN A N 1
ATOM 945 C CA . ASN A 1 125 ? 15.133 29.469 6.172 1 96.31 125 ASN A CA 1
ATOM 946 C C . ASN A 1 125 ? 16.359 29.359 5.27 1 96.31 125 ASN A C 1
ATOM 948 O O . ASN A 1 125 ? 17.453 29.047 5.742 1 96.31 125 ASN A O 1
ATOM 952 N N . HIS A 1 126 ? 16.156 29.625 3.98 1 93.12 126 HIS A N 1
ATOM 953 C CA . HIS A 1 126 ? 17.266 29.578 3.029 1 93.12 126 HIS A CA 1
ATOM 954 C C . HIS A 1 126 ? 18.359 30.578 3.412 1 93.12 126 HIS A C 1
ATOM 956 O O . HIS A 1 126 ? 19.531 30.328 3.148 1 93.12 126 HIS A O 1
ATOM 962 N N . ASP A 1 127 ? 18.031 31.656 4.121 1 92.44 127 ASP A N 1
ATOM 963 C CA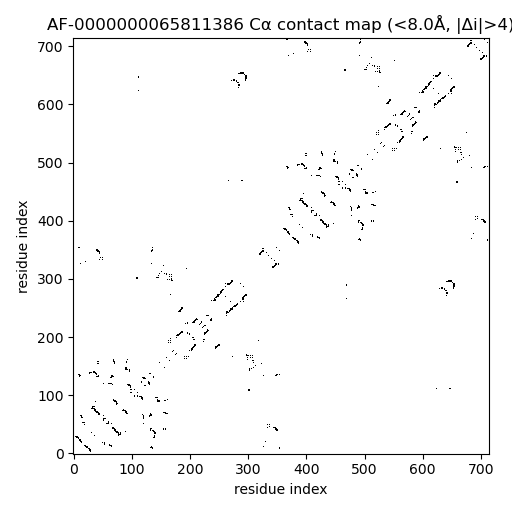 . ASP A 1 127 ? 19 32.688 4.465 1 92.44 127 ASP A CA 1
ATOM 964 C C . ASP A 1 127 ? 19.656 32.406 5.816 1 92.44 127 ASP A C 1
ATOM 966 O O . ASP A 1 127 ? 20.406 33.219 6.328 1 92.44 127 ASP A O 1
ATOM 970 N N . GLY A 1 128 ? 19.234 31.281 6.492 1 94.56 128 GLY A N 1
ATOM 971 C CA . GLY A 1 128 ? 19.906 30.859 7.719 1 94.56 128 GLY A CA 1
ATOM 972 C C . GLY A 1 128 ? 19.141 31.25 8.969 1 94.56 128 GLY A C 1
ATOM 973 O O . GLY A 1 128 ? 19.438 30.781 10.062 1 94.56 128 GLY A O 1
ATOM 974 N N . THR A 1 129 ? 18.172 32.156 8.844 1 95.38 129 THR A N 1
ATOM 975 C CA . THR A 1 129 ? 17.391 32.562 10.008 1 95.38 129 THR A CA 1
ATOM 976 C C . THR A 1 129 ? 16.438 31.453 10.438 1 95.38 129 THR A C 1
ATOM 978 O O . THR A 1 129 ? 16 30.656 9.602 1 95.38 129 THR A O 1
ATOM 981 N N . PRO A 1 130 ? 16.156 31.359 11.711 1 96.88 130 PRO A N 1
ATOM 982 C CA . PRO A 1 130 ? 15.211 30.344 12.164 1 96.88 130 PRO A CA 1
ATOM 983 C C . PRO A 1 130 ? 13.789 30.594 11.664 1 96.88 130 PRO A C 1
ATOM 985 O O . PRO A 1 130 ? 13.367 31.75 11.562 1 96.88 130 PRO A O 1
ATOM 988 N N . THR A 1 131 ? 13.148 29.547 11.297 1 98 131 THR A N 1
ATOM 989 C CA . THR A 1 131 ? 11.719 29.672 11.055 1 98 131 THR A CA 1
ATOM 990 C C . THR A 1 131 ? 10.953 29.75 12.375 1 98 131 THR A C 1
ATOM 992 O O . THR A 1 131 ? 11.281 29.047 13.328 1 98 131 THR A O 1
ATOM 995 N N . GLN A 1 132 ? 10 30.641 12.438 1 97.88 132 GLN A N 1
ATOM 996 C CA . GLN A 1 132 ? 9.117 30.828 13.586 1 97.88 132 GLN A CA 1
ATOM 997 C C . GLN A 1 132 ? 7.652 30.734 13.172 1 97.88 132 GLN A C 1
ATOM 999 O O . GLN A 1 132 ? 7.254 31.281 12.141 1 97.88 132 GLN A O 1
ATOM 1004 N N . GLY A 1 133 ? 6.828 30.062 13.992 1 98.31 133 GLY A N 1
ATOM 1005 C CA . GLY A 1 133 ? 5.492 29.656 13.594 1 98.31 133 GLY A CA 1
ATOM 1006 C C . GLY A 1 133 ? 4.441 30.719 13.844 1 98.31 133 GLY A C 1
ATOM 1007 O O . GLY A 1 133 ? 4.758 31.906 13.914 1 98.31 133 GLY A O 1
ATOM 1008 N N . GLY A 1 134 ? 3.215 30.266 13.859 1 98.38 134 GLY A N 1
ATOM 1009 C CA . GLY A 1 134 ? 2.064 31.156 13.797 1 98.38 134 GLY A CA 1
ATOM 1010 C C . GLY A 1 134 ? 1.606 31.625 15.164 1 98.38 134 GLY A C 1
ATOM 1011 O O . GLY A 1 134 ? 0.692 32.438 15.266 1 98.38 134 GLY A O 1
ATOM 1012 N N . PHE A 1 135 ? 2.238 31.109 16.25 1 98.38 135 PHE A N 1
ATOM 1013 C CA . PHE A 1 135 ? 1.95 31.719 17.531 1 98.38 135 PHE A CA 1
ATOM 1014 C C . PHE A 1 135 ? 2.689 33.031 17.688 1 98.38 135 PHE A C 1
ATOM 1016 O O . PHE A 1 135 ? 3.365 33.281 18.688 1 98.38 135 PHE A O 1
ATOM 1023 N N . ALA A 1 136 ? 2.564 33.844 16.703 1 97.62 136 ALA A N 1
ATOM 1024 C CA . ALA A 1 136 ? 3.215 35.156 16.594 1 97.62 136 ALA A CA 1
ATOM 1025 C C . ALA A 1 136 ? 2.314 36.156 15.883 1 97.62 136 ALA A C 1
ATOM 1027 O O . ALA A 1 136 ? 1.342 35.781 15.227 1 97.62 136 ALA A O 1
ATOM 1028 N N . SER A 1 137 ? 2.652 37.438 15.977 1 97.5 137 SER A N 1
ATOM 1029 C CA . SER A 1 137 ? 1.805 38.469 15.406 1 97.5 137 SER A CA 1
ATOM 1030 C C . SER A 1 137 ? 1.912 38.5 13.883 1 97.5 137 SER A C 1
ATOM 1032 O O . SER A 1 137 ? 0.952 38.844 13.195 1 97.5 137 SER A O 1
ATOM 1034 N N . SER A 1 138 ? 3.129 38.156 13.375 1 97.56 138 SER A N 1
ATOM 1035 C CA . SER A 1 138 ? 3.348 38.219 11.93 1 97.56 138 SER A CA 1
ATOM 1036 C C . SER A 1 138 ? 4.391 37.188 11.492 1 97.56 138 SER A C 1
ATOM 1038 O O . SER A 1 138 ? 5.145 36.688 12.312 1 97.56 138 SER A O 1
ATOM 1040 N N . MET A 1 139 ? 4.371 36.938 10.188 1 97.56 139 MET A N 1
ATOM 1041 C CA . MET A 1 139 ? 5.34 36.031 9.57 1 97.56 139 MET A CA 1
ATOM 1042 C C . MET A 1 139 ? 5.691 36.5 8.164 1 97.56 139 MET A C 1
ATOM 1044 O O . MET A 1 139 ? 4.895 37.188 7.512 1 97.56 139 MET A O 1
ATOM 1048 N N . VAL A 1 140 ? 6.922 36.156 7.77 1 98.06 140 VAL A N 1
ATOM 1049 C CA . VAL A 1 140 ? 7.332 36.312 6.379 1 98.06 140 VAL A CA 1
ATOM 1050 C C . VAL A 1 140 ? 7.336 34.969 5.688 1 98.06 140 VAL A C 1
ATOM 1052 O O . VAL A 1 140 ? 7.953 34 6.172 1 98.06 140 VAL A O 1
ATOM 1055 N N . VAL A 1 141 ? 6.656 34.844 4.578 1 98.38 141 VAL A N 1
ATOM 1056 C CA . VAL A 1 141 ? 6.535 33.531 3.912 1 98.38 141 VAL A CA 1
ATOM 1057 C C . VAL A 1 141 ? 6.652 33.719 2.402 1 98.38 141 VAL A C 1
ATOM 1059 O O . VAL A 1 141 ? 6.137 34.688 1.847 1 98.38 141 VAL A O 1
ATOM 1062 N N . ASP A 1 142 ? 7.355 32.812 1.75 1 97.94 142 ASP A N 1
ATOM 1063 C CA . ASP A 1 142 ? 7.395 32.812 0.291 1 97.94 142 ASP A CA 1
ATOM 1064 C C . ASP A 1 142 ? 6.004 32.531 -0.291 1 97.94 142 ASP A C 1
ATOM 1066 O O . ASP A 1 142 ? 5.289 31.656 0.17 1 97.94 142 ASP A O 1
ATOM 1070 N N . GLN A 1 143 ? 5.574 33.312 -1.353 1 98.25 143 GLN A N 1
ATOM 1071 C CA . GLN A 1 143 ? 4.234 33.25 -1.925 1 98.25 143 GLN A CA 1
ATOM 1072 C C . GLN A 1 143 ? 3.9 31.828 -2.367 1 98.25 143 GLN A C 1
ATOM 1074 O O . GLN A 1 143 ? 2.73 31.438 -2.395 1 98.25 143 GLN A O 1
ATOM 1079 N N . MET A 1 144 ? 4.883 30.984 -2.668 1 97.81 144 MET A N 1
ATOM 1080 C CA . MET A 1 144 ? 4.66 29.609 -3.111 1 97.81 144 MET A CA 1
ATOM 1081 C C . MET A 1 144 ? 4.031 28.781 -2.002 1 97.81 144 MET A C 1
ATOM 1083 O O . MET A 1 144 ? 3.305 27.828 -2.277 1 97.81 144 MET A O 1
ATOM 1087 N N . PHE A 1 145 ? 4.262 29.156 -0.8 1 98.62 145 PHE A N 1
ATOM 1088 C CA . PHE A 1 145 ? 3.826 28.344 0.331 1 98.62 145 PHE A CA 1
ATOM 1089 C C . PHE A 1 145 ? 2.697 29.031 1.088 1 98.62 145 PHE A C 1
ATOM 1091 O O . PHE A 1 145 ? 2.518 28.797 2.287 1 98.62 145 PHE A O 1
ATOM 1098 N N . VAL A 1 146 ? 1.994 29.875 0.419 1 98.75 146 VAL A N 1
ATOM 1099 C CA . VAL A 1 146 ? 0.794 30.547 0.904 1 98.75 146 VAL A CA 1
ATOM 1100 C C . VAL A 1 146 ? -0.418 30.094 0.095 1 98.75 146 VAL A C 1
ATOM 1102 O O . VAL A 1 146 ? -0.323 29.906 -1.119 1 98.75 146 VAL A O 1
ATOM 1105 N N . VAL A 1 147 ? -1.518 29.875 0.775 1 98.88 147 VAL A N 1
ATOM 1106 C CA . VAL A 1 147 ? -2.748 29.484 0.092 1 98.88 147 VAL A CA 1
ATOM 1107 C C . VAL A 1 147 ? -3.83 30.531 0.343 1 98.88 147 VAL A C 1
ATOM 1109 O O . VAL A 1 147 ? -3.789 31.25 1.347 1 98.88 147 VAL A O 1
ATOM 1112 N N . ARG A 1 148 ? -4.762 30.562 -0.557 1 98.56 148 ARG A N 1
ATOM 1113 C CA . ARG A 1 148 ? -5.891 31.469 -0.426 1 98.56 148 ARG A CA 1
ATOM 1114 C C . ARG A 1 148 ? -6.988 30.859 0.443 1 98.56 148 ARG A C 1
ATOM 1116 O O . ARG A 1 148 ? -7.262 29.656 0.36 1 98.56 148 ARG A O 1
ATOM 1123 N N . ILE A 1 149 ? -7.625 31.656 1.202 1 98.69 149 ILE A N 1
ATOM 1124 C CA . ILE A 1 149 ? -8.797 31.219 1.951 1 98.69 149 ILE A CA 1
ATOM 1125 C C . ILE A 1 149 ? -10.07 31.578 1.177 1 98.69 149 ILE A C 1
ATOM 1127 O O . ILE A 1 149 ? -10.32 32.75 0.896 1 98.69 149 ILE A O 1
ATOM 1131 N N . PRO A 1 150 ? -10.805 30.578 0.864 1 98.12 150 PRO A N 1
ATOM 1132 C CA . PRO A 1 150 ? -12.062 30.891 0.186 1 98.12 150 PRO A CA 1
ATOM 1133 C C . PRO A 1 150 ? -12.945 31.859 0.99 1 98.12 150 PRO A C 1
ATOM 1135 O O . PRO A 1 150 ? -13 31.766 2.219 1 98.12 150 PRO A O 1
ATOM 1138 N N . GLU A 1 151 ? -13.727 32.656 0.301 1 95.5 151 GLU A N 1
ATOM 1139 C CA . GLU A 1 151 ? -14.547 33.688 0.938 1 95.5 151 GLU A CA 1
ATOM 1140 C C . GLU A 1 151 ? -15.625 33.062 1.826 1 95.5 151 GLU A C 1
ATOM 1142 O O . GLU A 1 151 ? -16 33.625 2.848 1 95.5 151 GLU A O 1
ATOM 1147 N N . ASN A 1 152 ? -16.078 31.922 1.472 1 96.25 152 ASN A N 1
ATOM 1148 C CA . ASN A 1 152 ? -17.172 31.297 2.203 1 96.25 152 ASN A CA 1
ATOM 1149 C C . ASN A 1 152 ? -16.656 30.344 3.287 1 96.25 152 ASN A C 1
ATOM 1151 O O . ASN A 1 152 ? -17.438 29.562 3.844 1 96.25 152 ASN A O 1
ATOM 1155 N N . LEU A 1 153 ? -15.461 30.359 3.604 1 98 153 LEU A N 1
ATOM 1156 C CA . LEU A 1 153 ? -14.859 29.578 4.68 1 98 153 LEU A CA 1
ATOM 1157 C C . LEU A 1 153 ? -14.492 30.469 5.859 1 98 153 LEU A C 1
ATOM 1159 O O . LEU A 1 153 ? -13.633 31.344 5.742 1 98 153 LEU A O 1
ATOM 1163 N N . PRO A 1 154 ? -15.211 30.297 6.992 1 98 154 PRO A N 1
ATOM 1164 C CA . PRO A 1 154 ? -14.82 31.094 8.156 1 98 154 PRO A CA 1
ATOM 1165 C C . PRO A 1 154 ? -13.336 30.953 8.492 1 98 154 PRO A C 1
ATOM 1167 O O . PRO A 1 154 ? -12.773 29.859 8.391 1 98 154 PRO A O 1
ATOM 1170 N N . LEU A 1 155 ? -12.727 32.031 8.875 1 98.38 155 LEU A N 1
ATOM 1171 C CA . LEU A 1 155 ? -11.273 32.094 9.039 1 98.38 155 LEU A CA 1
ATOM 1172 C C . LEU A 1 155 ? -10.812 31.109 10.125 1 98.38 155 LEU A C 1
ATOM 1174 O O . LEU A 1 155 ? -9.812 30.422 9.953 1 98.38 155 LEU A O 1
ATOM 1178 N N . GLU A 1 156 ? -11.508 31.109 11.281 1 98 156 GLU A N 1
ATOM 1179 C CA . GLU A 1 156 ? -11.102 30.219 12.359 1 98 156 GLU A CA 1
ATOM 1180 C C . GLU A 1 156 ? -11.234 28.75 11.953 1 98 156 GLU A C 1
ATOM 1182 O O . GLU A 1 156 ? -10.531 27.891 12.484 1 98 156 GLU A O 1
ATOM 1187 N N . GLN A 1 157 ? -12.086 28.422 10.953 1 98.31 157 GLN A N 1
ATOM 1188 C CA . GLN A 1 157 ? -12.312 27.062 10.484 1 98.31 157 GLN A CA 1
ATOM 1189 C C . GLN A 1 157 ? -11.242 26.641 9.477 1 98.31 157 GLN A C 1
ATOM 1191 O O . GLN A 1 157 ? -11.008 25.453 9.273 1 98.31 157 GLN A O 1
ATOM 1196 N N . ALA A 1 158 ? -10.586 27.594 8.891 1 98.69 158 ALA A N 1
ATOM 1197 C CA . ALA A 1 158 ? -9.539 27.297 7.914 1 98.69 158 ALA A CA 1
ATOM 1198 C C . ALA A 1 158 ? -8.297 26.734 8.594 1 98.69 158 ALA A C 1
ATOM 1200 O O . ALA A 1 158 ? -7.57 25.938 7.996 1 98.69 158 ALA A O 1
ATOM 1201 N N . ALA A 1 159 ? -8.078 27.094 9.828 1 98.62 159 ALA A N 1
ATOM 1202 C CA . ALA A 1 159 ? -6.824 26.781 10.516 1 98.62 159 ALA A CA 1
ATOM 1203 C C . ALA A 1 159 ? -6.605 25.281 10.609 1 98.62 159 ALA A C 1
ATOM 1205 O O . ALA A 1 159 ? -5.613 24.75 10.094 1 98.62 159 ALA A O 1
ATOM 1206 N N . PRO A 1 160 ? -7.609 24.5 11.172 1 98.25 160 PRO A N 1
ATOM 1207 C CA . PRO A 1 160 ? -7.383 23.062 11.289 1 98.25 160 PRO A CA 1
ATOM 1208 C C . PRO A 1 160 ? -7.266 22.375 9.93 1 98.25 160 PRO A C 1
ATOM 1210 O O . PRO A 1 160 ? -6.684 21.281 9.836 1 98.25 160 PRO A O 1
ATOM 1213 N N . LEU A 1 161 ? -7.785 22.984 8.852 1 98.69 161 LEU A N 1
ATOM 1214 C CA . LEU A 1 161 ? -7.762 22.375 7.527 1 98.69 161 LEU A CA 1
ATOM 1215 C C . LEU A 1 161 ? -6.355 22.406 6.941 1 98.69 161 LEU A C 1
ATOM 1217 O O . LEU A 1 161 ? -6.031 21.609 6.047 1 98.69 161 LEU A O 1
ATOM 1221 N N . LEU A 1 162 ? -5.496 23.25 7.461 1 98.75 162 LEU A N 1
ATOM 1222 C CA . LEU A 1 162 ? -4.148 23.453 6.949 1 98.75 162 LEU A CA 1
ATOM 1223 C C . LEU A 1 162 ? -3.213 22.344 7.418 1 98.75 162 LEU A C 1
ATOM 1225 O O . LEU A 1 162 ? -2.066 22.266 6.973 1 98.75 162 LEU A O 1
ATOM 1229 N N . CYS A 1 163 ? -3.646 21.484 8.266 1 98 163 CYS A N 1
ATOM 1230 C CA . CYS A 1 163 ? -2.912 20.281 8.664 1 98 163 CYS A CA 1
ATOM 1231 C C . CYS A 1 163 ? -3.834 19.078 8.727 1 98 163 CYS A C 1
ATOM 1233 O O . CYS A 1 163 ? -3.863 18.266 7.797 1 98 163 CYS A O 1
ATOM 1235 N N . ALA A 1 164 ? -4.797 19.031 9.672 1 97.69 164 ALA A N 1
ATOM 1236 C CA . ALA A 1 164 ? -5.691 17.891 9.836 1 97.69 164 ALA A CA 1
ATOM 1237 C C . ALA A 1 164 ? -6.508 17.641 8.57 1 97.69 164 ALA A C 1
ATOM 1239 O O . ALA A 1 164 ? -6.648 16.5 8.125 1 97.69 164 ALA A O 1
ATOM 1240 N N . GLY A 1 165 ? -7.066 18.703 8.008 1 98.44 165 GLY A N 1
ATOM 1241 C CA . GLY A 1 165 ? -7.867 18.578 6.801 1 98.44 165 GLY A CA 1
ATOM 1242 C C . GLY A 1 165 ? -7.094 18 5.633 1 98.44 165 GLY A C 1
ATOM 1243 O O . GLY A 1 165 ? -7.5 16.984 5.055 1 98.44 165 GLY A O 1
ATOM 1244 N N . VAL A 1 166 ? -5.938 18.641 5.32 1 98.69 166 VAL A N 1
ATOM 1245 C CA . VAL A 1 166 ? -5.18 18.234 4.145 1 98.69 166 VAL A CA 1
ATOM 1246 C C . VAL A 1 166 ? -4.531 16.875 4.395 1 98.69 166 VAL A C 1
ATOM 1248 O O . VAL A 1 166 ? -4.348 16.078 3.465 1 98.69 166 VAL A O 1
ATOM 1251 N N . THR A 1 167 ? -4.238 16.531 5.66 1 98.38 167 THR A N 1
ATOM 1252 C CA . THR A 1 167 ? -3.686 15.227 6.02 1 98.38 167 THR A CA 1
ATOM 1253 C C . THR A 1 167 ? -4.656 14.109 5.66 1 98.38 167 THR A C 1
ATOM 1255 O O . THR A 1 167 ? -4.238 13.008 5.289 1 98.38 167 THR A O 1
ATOM 1258 N N . VAL A 1 168 ? -5.961 14.406 5.73 1 98.56 168 VAL A N 1
ATOM 1259 C CA . VAL A 1 168 ? -6.996 13.43 5.406 1 98.56 168 VAL A CA 1
ATOM 1260 C C . VAL A 1 168 ? -7.301 13.477 3.908 1 98.56 168 VAL A C 1
ATOM 1262 O O . VAL A 1 168 ? -7.379 12.438 3.252 1 98.56 168 VAL A O 1
ATOM 1265 N N . TYR A 1 169 ? -7.402 14.641 3.344 1 98.81 169 TYR A N 1
ATOM 1266 C CA . TYR A 1 169 ? -7.812 14.852 1.961 1 98.81 169 TYR A CA 1
ATOM 1267 C C . TYR A 1 169 ? -6.777 14.289 0.994 1 98.81 169 TYR A C 1
ATOM 1269 O O . TYR A 1 169 ? -7.129 13.625 0.016 1 98.81 169 TYR A O 1
ATOM 1277 N N . SER A 1 170 ? -5.535 14.547 1.292 1 98.62 170 SER A N 1
ATOM 1278 C CA . SER A 1 170 ? -4.441 14.211 0.388 1 98.62 170 SER A CA 1
ATOM 1279 C C . SER A 1 170 ? -4.422 12.719 0.073 1 98.62 170 SER A C 1
ATOM 1281 O O . SER A 1 170 ? -4.469 12.32 -1.095 1 98.62 170 SER A O 1
ATOM 1283 N N . PRO A 1 171 ? -4.402 11.836 1.067 1 98.62 171 PRO A N 1
ATOM 1284 C CA . PRO A 1 171 ? -4.363 10.406 0.742 1 98.62 171 PRO A CA 1
ATOM 1285 C C . PRO A 1 171 ? -5.664 9.914 0.106 1 98.62 171 PRO A C 1
ATOM 1287 O O . PRO A 1 171 ? -5.641 8.992 -0.713 1 98.62 171 PRO A O 1
ATOM 1290 N N . MET A 1 172 ? -6.812 10.5 0.518 1 98.75 172 MET A N 1
ATOM 1291 C CA . MET A 1 172 ? -8.062 10.07 -0.1 1 98.75 172 MET A CA 1
ATOM 1292 C C . MET A 1 172 ? -8.047 10.328 -1.603 1 98.75 172 MET A C 1
ATOM 1294 O O . MET A 1 172 ? -8.422 9.461 -2.393 1 98.75 172 MET A O 1
ATOM 1298 N N . LYS A 1 173 ? -7.574 11.477 -1.956 1 98.25 173 LYS A N 1
ATOM 1299 C CA . LYS A 1 173 ? -7.461 11.812 -3.371 1 98.25 173 LYS A CA 1
ATOM 1300 C C . LYS A 1 173 ? -6.414 10.945 -4.066 1 98.25 173 LYS A C 1
ATOM 1302 O O . LYS A 1 173 ? -6.684 10.359 -5.113 1 98.25 173 LYS A O 1
ATOM 1307 N N . HIS A 1 174 ? -5.238 10.875 -3.504 1 98.31 174 HIS A N 1
ATOM 1308 C CA . HIS A 1 174 ? -4.113 10.188 -4.125 1 98.31 174 HIS A CA 1
ATOM 1309 C C . HIS A 1 174 ? -4.418 8.711 -4.336 1 98.31 174 HIS A C 1
ATOM 1311 O O . HIS A 1 174 ? -4.125 8.156 -5.398 1 98.31 174 HIS A O 1
ATOM 1317 N N . PHE A 1 175 ? -5.039 8.055 -3.359 1 98.31 175 PHE A N 1
ATOM 1318 C CA . PHE A 1 175 ? -5.246 6.609 -3.41 1 98.31 175 PHE A CA 1
ATOM 1319 C C . PHE A 1 175 ? -6.633 6.285 -3.955 1 98.31 175 PHE A C 1
ATOM 1321 O O . PHE A 1 175 ? -7.066 5.129 -3.916 1 98.31 175 PHE A O 1
ATOM 1328 N N . GLY A 1 176 ? -7.383 7.27 -4.41 1 97.94 176 GLY A N 1
ATOM 1329 C CA . GLY A 1 176 ? -8.672 7.043 -5.051 1 97.94 176 GLY A CA 1
ATOM 1330 C C . GLY A 1 176 ? -9.75 6.609 -4.078 1 97.94 176 GLY A C 1
ATOM 1331 O O . GLY A 1 176 ? -10.562 5.734 -4.391 1 97.94 176 GLY A O 1
ATOM 1332 N N . MET A 1 177 ? -9.742 7.191 -2.912 1 98.5 177 MET A N 1
ATOM 1333 C CA . MET A 1 177 ? -10.719 6.848 -1.882 1 98.5 177 MET A CA 1
ATOM 1334 C C . MET A 1 177 ? -11.852 7.871 -1.845 1 98.5 177 MET A C 1
ATOM 1336 O O . MET A 1 177 ? -12.227 8.352 -0.773 1 98.5 177 MET A O 1
ATOM 1340 N N . THR A 1 178 ? -12.328 8.242 -3.039 1 98.62 178 THR A N 1
ATOM 1341 C CA . THR A 1 178 ? -13.289 9.336 -3.111 1 98.62 178 THR A CA 1
ATOM 1342 C C . THR A 1 178 ? -14.555 8.898 -3.836 1 98.62 178 THR A C 1
ATOM 1344 O O . THR A 1 178 ? -15.438 9.719 -4.098 1 98.62 178 THR A O 1
ATOM 1347 N N . GLU A 1 179 ? -14.664 7.648 -4.219 1 98.25 179 GLU A N 1
ATOM 1348 C CA . GLU A 1 179 ? -15.82 7.172 -4.973 1 98.25 179 GLU A CA 1
ATOM 1349 C C . GLU A 1 179 ? -17.047 7.051 -4.078 1 98.25 179 GLU A C 1
ATOM 1351 O O . GLU A 1 179 ? -17.062 6.27 -3.127 1 98.25 179 GLU A O 1
ATOM 1356 N N . PRO A 1 180 ? -18.141 7.816 -4.43 1 98.56 180 PRO A N 1
ATOM 1357 C CA . PRO A 1 180 ? -19.359 7.742 -3.607 1 98.56 180 PRO A CA 1
ATOM 1358 C C . PRO A 1 180 ? -19.875 6.316 -3.459 1 98.56 180 PRO A C 1
ATOM 1360 O O . PRO A 1 180 ? -19.844 5.539 -4.414 1 98.56 180 PRO A O 1
ATOM 1363 N N . GLY A 1 181 ? -20.297 5.996 -2.324 1 98.31 181 GLY A N 1
ATOM 1364 C CA . GLY A 1 181 ? -20.906 4.699 -2.074 1 98.31 181 GLY A CA 1
ATOM 1365 C C . GLY A 1 181 ? -19.922 3.676 -1.534 1 98.31 181 GLY A C 1
ATOM 1366 O O . GLY A 1 181 ? -20.328 2.67 -0.948 1 98.31 181 GLY A O 1
ATOM 1367 N N . LYS A 1 182 ? -18.625 3.824 -1.712 1 98.75 182 LYS A N 1
ATOM 1368 C CA . LYS A 1 182 ? -17.625 2.926 -1.146 1 98.75 182 LYS A CA 1
ATOM 1369 C C . LYS A 1 182 ? -17.594 3.029 0.375 1 98.75 182 LYS A C 1
ATOM 1371 O O . LYS A 1 182 ? -18.078 4.004 0.948 1 98.75 182 LYS A O 1
ATOM 1376 N N . LYS A 1 183 ? -17.141 2.037 1.015 1 98.88 183 LYS A N 1
ATOM 1377 C CA . LYS A 1 183 ? -17.125 1.947 2.471 1 98.88 183 LYS A CA 1
ATOM 1378 C C . LYS A 1 183 ? -15.734 2.25 3.027 1 98.88 183 LYS A C 1
ATOM 1380 O O . LYS A 1 183 ? -14.75 1.626 2.627 1 98.88 183 LYS A O 1
ATOM 1385 N N . CYS A 1 184 ? -15.68 3.188 3.916 1 98.94 184 CYS A N 1
ATOM 1386 C CA . CYS A 1 184 ? -14.414 3.637 4.48 1 98.94 184 CYS A CA 1
ATOM 1387 C C . CYS A 1 184 ? -14.43 3.557 6 1 98.94 184 CYS A C 1
ATOM 1389 O O . CYS A 1 184 ? -15.352 4.066 6.641 1 98.94 184 CYS A O 1
ATOM 1391 N N . GLY A 1 185 ? -13.445 2.852 6.543 1 98.94 185 GLY A N 1
ATOM 1392 C CA . GLY A 1 185 ? -13.234 2.877 7.98 1 98.94 185 GLY A CA 1
ATOM 1393 C C . GLY A 1 185 ? -12.32 3.998 8.43 1 98.94 185 GLY A C 1
ATOM 1394 O O . GLY A 1 185 ? -11.273 4.234 7.816 1 98.94 185 GLY A O 1
ATOM 1395 N N . ILE A 1 186 ? -12.734 4.715 9.422 1 98.94 186 ILE A N 1
ATOM 1396 C CA . ILE A 1 186 ? -11.867 5.656 10.125 1 98.94 186 ILE A CA 1
ATOM 1397 C C . ILE A 1 186 ? -11.406 5.047 11.445 1 98.94 186 ILE A C 1
ATOM 1399 O O . ILE A 1 186 ? -12.211 4.891 12.375 1 98.94 186 ILE A O 1
ATOM 1403 N N . LEU A 1 187 ? -10.164 4.695 11.477 1 98.5 187 LEU A N 1
ATOM 1404 C CA . LEU A 1 187 ? -9.594 4.047 12.656 1 98.5 187 LEU A CA 1
ATOM 1405 C C . LEU A 1 187 ? -8.984 5.074 13.602 1 98.5 187 LEU A C 1
ATOM 1407 O O . LEU A 1 187 ? -7.934 5.645 13.312 1 98.5 187 LEU A O 1
ATOM 1411 N N . GLY A 1 188 ? -9.617 5.301 14.719 1 95.56 188 GLY A N 1
ATOM 1412 C CA . GLY A 1 188 ? -9.258 6.367 15.641 1 95.56 188 GLY A CA 1
ATOM 1413 C C . GLY A 1 188 ? -10.07 7.629 15.43 1 95.56 188 GLY A C 1
ATOM 1414 O O . GLY A 1 188 ? -10.32 8.039 14.297 1 95.56 188 GLY A O 1
ATOM 1415 N N . LEU A 1 189 ? -10.5 8.227 16.547 1 95.12 189 LEU A N 1
ATOM 1416 C CA . LEU A 1 189 ? -11.336 9.422 16.469 1 95.12 189 LEU A CA 1
ATOM 1417 C C . LEU A 1 189 ? -10.742 10.555 17.297 1 95.12 189 LEU A C 1
ATOM 1419 O O . LEU A 1 189 ? -11.305 10.938 18.328 1 95.12 189 LEU A O 1
ATOM 1423 N N . GLY A 1 190 ? -9.727 11.133 16.844 1 93.94 190 GLY A N 1
ATOM 1424 C CA . GLY A 1 190 ? -9.133 12.352 17.391 1 93.94 190 GLY A CA 1
ATOM 1425 C C . GLY A 1 190 ? -9.258 13.539 16.453 1 93.94 190 GLY A C 1
ATOM 1426 O O . GLY A 1 190 ? -10.258 13.68 15.75 1 93.94 190 GLY A O 1
ATOM 1427 N N . GLY A 1 191 ? -8.289 14.414 16.594 1 94.69 191 GLY A N 1
ATOM 1428 C CA . GLY A 1 191 ? -8.305 15.602 15.766 1 94.69 191 GLY A CA 1
ATOM 1429 C C . GLY A 1 191 ? -8.32 15.297 14.281 1 94.69 191 GLY A C 1
ATOM 1430 O O . GLY A 1 191 ? -9.109 15.867 13.523 1 94.69 191 GLY A O 1
ATOM 1431 N N . VAL A 1 192 ? -7.484 14.375 13.852 1 96.88 192 VAL A N 1
ATOM 1432 C CA . VAL A 1 192 ? -7.426 13.984 12.445 1 96.88 192 VAL A CA 1
ATOM 1433 C C . VAL A 1 192 ? -8.594 13.062 12.117 1 96.88 192 VAL A C 1
ATOM 1435 O O . VAL A 1 192 ? -9.227 13.203 11.062 1 96.88 192 VAL A O 1
ATOM 1438 N N . GLY A 1 193 ? -8.961 12.211 13.016 1 97.62 193 GLY A N 1
ATOM 1439 C CA . GLY A 1 193 ? -10.023 11.242 12.805 1 97.62 193 GLY A CA 1
ATOM 1440 C C . GLY A 1 193 ? -11.375 11.883 12.562 1 97.62 193 GLY A C 1
ATOM 1441 O O . GLY A 1 193 ? -12.133 11.43 11.703 1 97.62 193 GLY A O 1
ATOM 1442 N N . HIS A 1 194 ? -11.695 12.891 13.383 1 98.19 194 HIS A N 1
ATOM 1443 C CA . HIS A 1 194 ? -13 13.523 13.195 1 98.19 194 HIS A CA 1
ATOM 1444 C C . HIS A 1 194 ? -13.094 14.203 11.836 1 98.19 194 HIS A C 1
ATOM 1446 O O . HIS A 1 194 ? -14.148 14.195 11.195 1 98.19 194 HIS A O 1
ATOM 1452 N N . MET A 1 195 ? -11.953 14.789 11.383 1 98.38 195 MET A N 1
ATOM 1453 C CA . MET A 1 195 ? -11.93 15.328 10.023 1 98.38 195 MET A CA 1
ATOM 1454 C C . MET A 1 195 ? -12.07 14.219 8.992 1 98.38 195 MET A C 1
ATOM 1456 O O . MET A 1 195 ? -12.672 14.422 7.938 1 98.38 195 MET A O 1
ATOM 1460 N N . GLY A 1 196 ? -11.445 13.055 9.32 1 98.69 196 GLY A N 1
ATOM 1461 C CA . GLY A 1 196 ? -11.602 11.898 8.453 1 98.69 196 GLY A CA 1
ATOM 1462 C C . GLY A 1 196 ? -13.055 11.523 8.211 1 98.69 196 GLY A C 1
ATOM 1463 O O . GLY A 1 196 ? -13.453 11.273 7.074 1 98.69 196 GLY A O 1
ATOM 1464 N N . VAL A 1 197 ? -13.844 11.516 9.266 1 98.81 197 VAL A N 1
ATOM 1465 C CA . VAL A 1 197 ? -15.258 11.188 9.156 1 98.81 197 VAL A CA 1
ATOM 1466 C C . VAL A 1 197 ? -15.961 12.211 8.266 1 98.81 197 VAL A C 1
ATOM 1468 O O . VAL A 1 197 ? -16.641 11.844 7.309 1 98.81 197 VAL A O 1
ATOM 1471 N N . LYS A 1 198 ? -15.719 13.438 8.531 1 98.69 198 LYS A N 1
ATOM 1472 C CA . LYS A 1 198 ? -16.453 14.516 7.863 1 98.69 198 LYS A CA 1
ATOM 1473 C C . LYS A 1 198 ? -16.094 14.594 6.387 1 98.69 198 LYS A C 1
ATOM 1475 O O . LYS A 1 198 ? -16.969 14.727 5.531 1 98.69 198 LYS A O 1
ATOM 1480 N N . ILE A 1 199 ? -14.812 14.531 6.062 1 98.81 199 ILE A N 1
ATOM 1481 C CA . ILE A 1 199 ? -14.375 14.625 4.676 1 98.81 199 ILE A CA 1
ATOM 1482 C C . ILE A 1 199 ? -14.82 13.391 3.904 1 98.81 199 ILE A C 1
ATOM 1484 O O . ILE A 1 199 ? -15.281 13.492 2.766 1 98.81 199 ILE A O 1
ATOM 1488 N N . ALA A 1 200 ? -14.68 12.188 4.508 1 98.88 200 ALA A N 1
ATOM 1489 C CA . ALA A 1 200 ? -15.141 10.969 3.852 1 98.88 200 ALA A CA 1
ATOM 1490 C C . ALA A 1 200 ? -16.641 11.039 3.541 1 98.88 200 ALA A C 1
ATOM 1492 O O . ALA A 1 200 ? -17.062 10.664 2.447 1 98.88 200 ALA A O 1
ATOM 1493 N N . LYS A 1 201 ? -17.406 11.555 4.5 1 98.81 201 LYS A N 1
ATOM 1494 C CA . LYS A 1 201 ? -18.828 11.734 4.277 1 98.81 201 LYS A CA 1
ATOM 1495 C C . LYS A 1 201 ? -19.094 12.719 3.141 1 98.81 201 LYS A C 1
ATOM 1497 O O . LYS A 1 201 ? -20 12.508 2.328 1 98.81 201 LYS A O 1
ATOM 1502 N N . ALA A 1 202 ? -18.328 13.742 3.096 1 98.75 202 ALA A N 1
ATOM 1503 C CA . ALA A 1 202 ? -18.5 14.758 2.059 1 98.75 202 ALA A CA 1
ATOM 1504 C C . ALA A 1 202 ? -18.188 14.188 0.677 1 98.75 202 ALA A C 1
ATOM 1506 O O . ALA A 1 202 ? -18.734 14.656 -0.327 1 98.75 202 ALA A O 1
ATOM 1507 N N . PHE A 1 203 ? -17.328 13.195 0.559 1 98.69 203 PHE A N 1
ATOM 1508 C CA . PHE A 1 203 ? -17.047 12.508 -0.697 1 98.69 203 PHE A CA 1
ATOM 1509 C C . PHE A 1 203 ? -18.172 11.539 -1.046 1 98.69 203 PHE A C 1
ATOM 1511 O O . PHE A 1 203 ? -18.203 10.984 -2.148 1 98.69 203 PHE A O 1
ATOM 1518 N N . GLY A 1 204 ? -19.078 11.273 -0.126 1 98.69 204 GLY A N 1
ATOM 1519 C CA . GLY A 1 204 ? -20.203 10.367 -0.365 1 98.69 204 GLY A CA 1
ATOM 1520 C C . GLY A 1 204 ? -19.906 8.938 0.059 1 98.69 204 GLY A C 1
ATOM 1521 O O . GLY A 1 204 ? -20.609 8.008 -0.341 1 98.69 204 GLY A O 1
ATOM 1522 N N . LEU A 1 205 ? -18.938 8.711 0.908 1 98.88 205 LEU A N 1
ATOM 1523 C CA . LEU A 1 205 ? -18.578 7.371 1.367 1 98.88 205 LEU A CA 1
ATOM 1524 C C . LEU A 1 205 ? -19.484 6.938 2.52 1 98.88 205 LEU A C 1
ATOM 1526 O O . LEU A 1 205 ? -20.062 7.777 3.213 1 98.88 205 LEU A O 1
ATOM 1530 N N . HIS A 1 206 ? -19.703 5.672 2.65 1 98.88 206 HIS A N 1
ATOM 1531 C CA . HIS A 1 206 ? -20.25 5.086 3.865 1 98.88 206 HIS A CA 1
ATOM 1532 C C . HIS A 1 206 ? -19.188 4.898 4.93 1 98.88 206 HIS A C 1
ATOM 1534 O O . HIS A 1 206 ? -18.266 4.082 4.762 1 98.88 206 HIS A O 1
ATOM 1540 N N . VAL A 1 207 ? -19.281 5.621 6.039 1 98.94 207 VAL A N 1
ATOM 1541 C CA . VAL A 1 207 ? -18.172 5.742 6.969 1 98.94 207 VAL A CA 1
ATOM 1542 C C . VAL A 1 207 ? -18.453 4.918 8.227 1 98.94 207 VAL A C 1
ATOM 1544 O O . VAL A 1 207 ? -19.5 5.07 8.852 1 98.94 207 VAL A O 1
ATOM 1547 N N . THR A 1 208 ? -17.562 4.031 8.57 1 98.88 208 THR A N 1
ATOM 1548 C CA . THR A 1 208 ? -17.547 3.309 9.836 1 98.88 208 THR A CA 1
ATOM 1549 C C . THR A 1 208 ? -16.406 3.795 10.727 1 98.88 208 THR A C 1
ATOM 1551 O O . THR A 1 208 ? -15.242 3.729 10.336 1 98.88 208 THR A O 1
ATOM 1554 N N . VAL A 1 209 ? -16.766 4.324 11.875 1 98.81 209 VAL A N 1
ATOM 1555 C CA . VAL A 1 209 ? -15.719 4.664 12.844 1 98.81 209 VAL A CA 1
ATOM 1556 C C . VAL A 1 209 ? -15.328 3.422 13.641 1 98.81 209 VAL A C 1
ATOM 1558 O O . VAL A 1 209 ? -16.203 2.676 14.102 1 98.81 209 VAL A O 1
ATOM 1561 N N . ILE A 1 210 ? -14.062 3.146 13.75 1 98.62 210 ILE A N 1
ATOM 1562 C CA . ILE A 1 210 ? -13.539 2.018 14.508 1 98.62 210 ILE A CA 1
ATOM 1563 C C . ILE A 1 210 ? -12.758 2.525 15.719 1 98.62 210 ILE A C 1
ATOM 1565 O O . ILE A 1 210 ? -11.82 3.311 15.57 1 98.62 210 ILE A O 1
ATOM 1569 N N . SER A 1 211 ? -13.125 2.152 16.859 1 96.44 211 SER A N 1
ATOM 1570 C CA . SER A 1 211 ? -12.492 2.572 18.094 1 96.44 211 SER A CA 1
ATOM 1571 C C . SER A 1 211 ? -12.43 1.427 19.094 1 96.44 211 SER A C 1
ATOM 1573 O O . SER A 1 211 ? -13.078 0.397 18.922 1 96.44 211 SER A O 1
ATOM 1575 N N . SER A 1 212 ? -11.609 1.588 20.141 1 93.69 212 SER A N 1
ATOM 1576 C CA . SER A 1 212 ? -11.391 0.522 21.109 1 93.69 212 SER A CA 1
ATOM 1577 C C . SER A 1 212 ? -12.516 0.48 22.141 1 93.69 212 SER A C 1
ATOM 1579 O O . SER A 1 212 ? -12.68 -0.515 22.859 1 93.69 212 SER A O 1
ATOM 1581 N N . SER A 1 213 ? -13.281 1.583 22.312 1 93.62 213 SER A N 1
ATOM 1582 C CA . SER A 1 213 ? -14.375 1.638 23.281 1 93.62 213 SER A CA 1
ATOM 1583 C C . SER A 1 213 ? -15.609 2.309 22.672 1 93.62 213 SER A C 1
ATOM 1585 O O . SER A 1 213 ? -15.547 2.861 21.578 1 93.62 213 SER A O 1
ATOM 1587 N N . ASP A 1 214 ? -16.688 2.266 23.406 1 94.56 214 ASP A N 1
ATOM 1588 C CA . ASP A 1 214 ? -17.953 2.832 22.922 1 94.56 214 ASP A CA 1
ATOM 1589 C C . ASP A 1 214 ? -18.109 4.277 23.391 1 94.56 214 ASP A C 1
ATOM 1591 O O . ASP A 1 214 ? -19.156 4.895 23.156 1 94.56 214 ASP A O 1
ATOM 1595 N N . LYS A 1 215 ? -17.125 4.852 23.969 1 92.88 215 LYS A N 1
ATOM 1596 C CA . LYS A 1 215 ? -17.219 6.168 24.594 1 92.88 215 LYS A CA 1
ATOM 1597 C C . LYS A 1 215 ? -17.578 7.238 23.562 1 92.88 215 LYS A C 1
ATOM 1599 O O . LYS A 1 215 ? -18.312 8.172 23.875 1 92.88 215 LYS A O 1
ATOM 1604 N N . LYS A 1 216 ? -17.125 7.062 22.328 1 94.06 216 LYS A N 1
ATOM 1605 C CA . LYS A 1 216 ? -17.312 8.102 21.328 1 94.06 216 LYS A CA 1
ATOM 1606 C C . LYS A 1 216 ? -18.391 7.715 20.312 1 94.06 216 LYS A C 1
ATOM 1608 O O . LYS A 1 216 ? -18.547 8.367 19.281 1 94.06 216 LYS A O 1
ATOM 1613 N N . LYS A 1 217 ? -19.109 6.703 20.562 1 97.06 217 LYS A N 1
ATOM 1614 C CA . LYS A 1 217 ? -20.094 6.172 19.625 1 97.06 217 LYS A CA 1
ATOM 1615 C C . LYS A 1 217 ? -21.172 7.207 19.297 1 97.06 217 LYS A C 1
ATOM 1617 O O . LYS A 1 217 ? -21.453 7.469 18.125 1 97.06 217 LYS A O 1
ATOM 1622 N N . GLU A 1 218 ? -21.75 7.754 20.312 1 97.12 218 GLU A N 1
ATOM 1623 C CA . GLU A 1 218 ? -22.812 8.734 20.109 1 97.12 218 GLU A CA 1
ATOM 1624 C C . GLU A 1 218 ? -22.312 9.938 19.328 1 97.12 218 GLU A C 1
ATOM 1626 O O . GLU A 1 218 ? -22.969 10.383 18.375 1 97.12 218 GLU A O 1
ATOM 1631 N N . GLU A 1 219 ? -21.156 10.414 19.734 1 95.81 219 GLU A N 1
ATOM 1632 C CA . GLU A 1 219 ? -20.562 11.547 19.047 1 95.81 219 GLU A CA 1
ATOM 1633 C C . GLU A 1 219 ? -20.266 11.211 17.578 1 95.81 219 GLU A C 1
ATOM 1635 O O . GLU A 1 219 ? -20.547 12.016 16.688 1 95.81 219 GLU A O 1
ATOM 1640 N N . ALA A 1 220 ? -19.766 10.062 17.297 1 97.69 220 ALA A N 1
ATOM 1641 C CA . ALA A 1 220 ? -19.406 9.633 15.953 1 97.69 220 ALA A CA 1
ATOM 1642 C C . ALA A 1 220 ? -20.656 9.555 15.062 1 97.69 220 ALA A C 1
ATOM 1644 O O . ALA A 1 220 ? -20.641 10.055 13.938 1 97.69 220 ALA A O 1
ATOM 1645 N N . LEU A 1 221 ? -21.719 8.977 15.602 1 98.25 221 LEU A N 1
ATOM 1646 C CA . LEU A 1 221 ? -22.906 8.68 14.805 1 98.25 221 LEU A CA 1
ATOM 1647 C C . LEU A 1 221 ? -23.812 9.898 14.711 1 98.25 221 LEU A C 1
ATOM 1649 O O . LEU A 1 221 ? -24.281 10.25 13.625 1 98.25 221 LEU A O 1
ATOM 1653 N N . GLU A 1 222 ? -23.969 10.602 15.781 1 97.56 222 GLU A N 1
ATOM 1654 C CA . GLU A 1 222 ? -25.016 11.625 15.867 1 97.56 222 GLU A CA 1
ATOM 1655 C C . GLU A 1 222 ? -24.453 13.008 15.555 1 97.56 222 GLU A C 1
ATOM 1657 O O . GLU A 1 222 ? -25.172 13.883 15.078 1 97.56 222 GLU A O 1
ATOM 1662 N N . VAL A 1 223 ? -23.219 13.172 15.859 1 96.44 223 VAL A N 1
ATOM 1663 C CA . VAL A 1 223 ? -22.656 14.516 15.719 1 96.44 223 VAL A CA 1
ATOM 1664 C C . VAL A 1 223 ? -21.781 14.578 14.469 1 96.44 223 VAL A C 1
ATOM 1666 O O . VAL A 1 223 ? -21.969 15.469 13.633 1 96.44 223 VAL A O 1
ATOM 1669 N N . LEU A 1 224 ? -20.938 13.594 14.234 1 97.62 224 LEU A N 1
ATOM 1670 C CA . LEU A 1 224 ? -19.969 13.648 13.141 1 97.62 224 LEU A CA 1
ATOM 1671 C C . LEU A 1 224 ? -20.578 13.07 11.867 1 97.62 224 LEU A C 1
ATOM 1673 O O . LEU A 1 224 ? -20.047 13.297 10.773 1 97.62 224 LEU A O 1
ATOM 1677 N N . GLY A 1 225 ? -21.609 12.25 11.977 1 97.69 225 GLY A N 1
ATOM 1678 C CA . GLY A 1 225 ? -22.344 11.781 10.812 1 97.69 225 GLY A CA 1
ATOM 1679 C C . GLY A 1 225 ? -21.859 10.438 10.305 1 97.69 225 GLY A C 1
ATOM 1680 O O . GLY A 1 225 ? -22.172 10.047 9.172 1 97.69 225 GLY A O 1
ATOM 1681 N N . ALA A 1 226 ? -21.094 9.734 11.047 1 98.75 226 ALA A N 1
ATOM 1682 C CA . ALA A 1 226 ? -20.703 8.383 10.648 1 98.75 226 ALA A CA 1
ATOM 1683 C C . ALA A 1 226 ? -21.922 7.492 10.453 1 98.75 226 ALA A C 1
ATOM 1685 O O . ALA A 1 226 ? -22.953 7.707 11.078 1 98.75 226 ALA A O 1
ATOM 1686 N N . ASP A 1 227 ? -21.781 6.527 9.609 1 98.81 227 ASP A N 1
ATOM 1687 C CA . ASP A 1 227 ? -22.891 5.629 9.305 1 98.81 227 ASP A CA 1
ATOM 1688 C C . ASP A 1 227 ? -22.906 4.438 10.258 1 98.81 227 ASP A C 1
ATOM 1690 O O . ASP A 1 227 ? -23.969 3.848 10.508 1 98.81 227 ASP A O 1
ATOM 1694 N N . ALA A 1 228 ? -21.781 4.07 10.727 1 98.62 228 ALA A N 1
ATOM 1695 C CA . ALA A 1 228 ? -21.641 2.912 11.602 1 98.62 228 ALA A CA 1
ATOM 1696 C C . ALA A 1 228 ? -20.484 3.096 12.578 1 98.62 228 ALA A C 1
ATOM 1698 O O . ALA A 1 228 ? -19.672 4.004 12.422 1 98.62 228 ALA A O 1
ATOM 1699 N N . TYR A 1 229 ? -20.547 2.363 13.633 1 98.62 229 TYR A N 1
ATOM 1700 C CA . TYR A 1 229 ? -19.531 2.369 14.68 1 98.62 229 TYR A CA 1
ATOM 1701 C C . TYR A 1 229 ? -19.141 0.949 15.07 1 98.62 229 TYR A C 1
ATOM 1703 O O . TYR A 1 229 ? -20.016 0.096 15.273 1 98.62 229 TYR A O 1
ATOM 1711 N N . LEU A 1 230 ? -17.828 0.656 15.055 1 98.44 230 LEU A N 1
ATOM 1712 C CA . LEU A 1 230 ? -17.297 -0.67 15.359 1 98.44 230 LEU A CA 1
ATOM 1713 C C . LEU A 1 230 ? -16.297 -0.611 16.516 1 98.44 230 LEU A C 1
ATOM 1715 O O . LEU A 1 230 ? -15.312 0.122 16.453 1 98.44 230 LEU A O 1
ATOM 1719 N N . VAL A 1 231 ? -16.594 -1.347 17.562 1 97.81 231 VAL A N 1
ATOM 1720 C CA . VAL A 1 231 ? -15.672 -1.463 18.688 1 97.81 231 VAL A CA 1
ATOM 1721 C C . VAL A 1 231 ? -14.656 -2.568 18.406 1 97.81 231 VAL A C 1
ATOM 1723 O O . VAL A 1 231 ? -15.016 -3.744 18.312 1 97.81 231 VAL A O 1
ATOM 1726 N N . SER A 1 232 ? -13.414 -2.271 18.312 1 96.38 232 SER A N 1
ATOM 1727 C CA . SER A 1 232 ? -12.375 -3.188 17.844 1 96.38 232 SER A CA 1
ATOM 1728 C C . SER A 1 232 ? -12.18 -4.34 18.828 1 96.38 232 SER A C 1
ATOM 1730 O O . SER A 1 232 ? -11.711 -5.414 18.453 1 96.38 232 SER A O 1
ATOM 1732 N N . LYS A 1 233 ? -12.547 -4.152 20.078 1 96 233 LYS A N 1
ATOM 1733 C CA . LYS A 1 233 ? -12.375 -5.188 21.094 1 96 233 LYS A CA 1
ATOM 1734 C C . LYS A 1 233 ? -13.5 -6.211 21.016 1 96 233 LYS A C 1
ATOM 1736 O O . LYS A 1 233 ? -13.422 -7.273 21.641 1 96 233 LYS A O 1
ATOM 1741 N N . ASP A 1 234 ? -14.555 -5.867 20.375 1 96.62 234 ASP A N 1
ATOM 1742 C CA . ASP A 1 234 ? -15.664 -6.797 20.172 1 96.62 234 ASP A CA 1
ATOM 1743 C C . ASP A 1 234 ? -15.359 -7.773 19.047 1 96.62 234 ASP A C 1
ATOM 1745 O O . 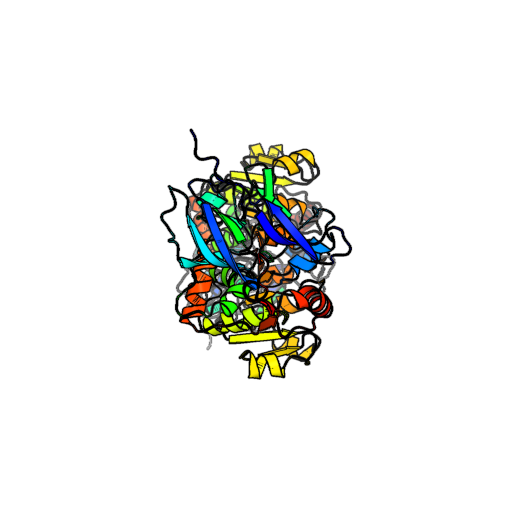ASP A 1 234 ? -15.648 -7.492 17.875 1 96.62 234 ASP A O 1
ATOM 1749 N N . ALA A 1 235 ? -14.93 -8.93 19.391 1 95.81 235 ALA A N 1
ATOM 1750 C CA . ALA A 1 235 ? -14.453 -9.906 18.406 1 95.81 235 ALA A CA 1
ATOM 1751 C C . ALA A 1 235 ? -15.578 -10.352 17.484 1 95.81 235 ALA A C 1
ATOM 1753 O O . ALA A 1 235 ? -15.367 -10.555 16.281 1 95.81 235 ALA A O 1
ATOM 1754 N N . GLU A 1 236 ? -16.703 -10.531 18.016 1 97.19 236 GLU A N 1
ATOM 1755 C CA . GLU A 1 236 ? -17.844 -10.984 17.234 1 97.19 236 GLU A CA 1
ATOM 1756 C C . GLU A 1 236 ? -18.219 -9.961 16.156 1 97.19 236 GLU A C 1
ATOM 1758 O O . GLU A 1 236 ? -18.406 -10.312 15 1 97.19 236 GLU A O 1
ATOM 1763 N N . LYS A 1 237 ? -18.328 -8.711 16.547 1 97.19 237 LYS A N 1
ATOM 1764 C CA . LYS A 1 237 ? -18.688 -7.66 15.602 1 97.19 237 LYS A CA 1
ATOM 1765 C C . LYS A 1 237 ? -17.594 -7.457 14.555 1 97.19 237 LYS A C 1
ATOM 1767 O O . LYS A 1 237 ? -17.875 -7.16 13.398 1 97.19 237 LYS A O 1
ATOM 1772 N N . MET A 1 238 ? -16.391 -7.543 15.031 1 97.81 238 MET A N 1
ATOM 1773 C CA . MET A 1 238 ? -15.266 -7.453 14.094 1 97.81 238 MET A CA 1
ATOM 1774 C C . MET A 1 238 ? -15.344 -8.562 13.047 1 97.81 238 MET A C 1
ATOM 1776 O O . MET A 1 238 ? -15.117 -8.312 11.867 1 97.81 238 MET A O 1
ATOM 1780 N N . GLN A 1 239 ? -15.625 -9.758 13.477 1 97.44 239 GLN A N 1
ATOM 1781 C CA . GLN A 1 239 ? -15.75 -10.883 12.562 1 97.44 239 GLN A CA 1
ATOM 1782 C C . GLN A 1 239 ? -16.906 -10.672 11.578 1 97.44 239 GLN A C 1
ATOM 1784 O O . GLN A 1 239 ? -16.781 -10.977 10.391 1 97.44 239 GLN A O 1
ATOM 1789 N N . GLU A 1 240 ? -18 -10.148 12.086 1 97.75 240 GLU A N 1
ATOM 1790 C CA . GLU A 1 240 ? -19.156 -9.859 11.242 1 97.75 240 GLU A CA 1
ATOM 1791 C C . GLU A 1 240 ? -18.812 -8.828 10.164 1 97.75 240 GLU A C 1
ATOM 1793 O O . GLU A 1 240 ? -19.359 -8.859 9.07 1 97.75 240 GLU A O 1
ATOM 1798 N N . ALA A 1 241 ? -17.891 -7.941 10.461 1 98.31 241 ALA A N 1
ATOM 1799 C CA . ALA A 1 241 ? -17.516 -6.844 9.57 1 98.31 241 ALA A CA 1
ATOM 1800 C C . ALA A 1 241 ? -16.375 -7.25 8.641 1 98.31 241 ALA A C 1
ATOM 1802 O O . ALA A 1 241 ? -15.898 -6.438 7.848 1 98.31 241 ALA A O 1
ATOM 1803 N N . ALA A 1 242 ? -15.953 -8.508 8.742 1 98.06 242 ALA A N 1
ATOM 1804 C CA . ALA A 1 242 ? -14.836 -8.969 7.918 1 98.06 242 ALA A CA 1
ATOM 1805 C C . ALA A 1 242 ? -15.094 -8.695 6.438 1 98.06 242 ALA A C 1
ATOM 1807 O O . ALA A 1 242 ? -16.203 -8.922 5.945 1 98.06 242 ALA A O 1
ATOM 1808 N N . GLU A 1 243 ? -14.062 -8.156 5.75 1 97.88 243 GLU A N 1
ATOM 1809 C CA . GLU A 1 243 ? -14.062 -7.918 4.309 1 97.88 243 GLU A CA 1
ATOM 1810 C C . GLU A 1 243 ? -15.258 -7.062 3.893 1 97.88 243 GLU A C 1
ATOM 1812 O O . GLU A 1 243 ? -15.914 -7.348 2.889 1 97.88 243 GLU A O 1
ATOM 1817 N N . SER A 1 244 ? -15.539 -6.055 4.691 1 98.38 244 SER A N 1
ATOM 1818 C CA . SER A 1 244 ? -16.688 -5.203 4.387 1 98.38 244 SER A CA 1
ATOM 1819 C C . SER A 1 244 ? -16.234 -3.824 3.916 1 98.38 244 SER A C 1
ATOM 1821 O O . SER A 1 244 ? -17.016 -3.082 3.318 1 98.38 244 SER A O 1
ATOM 1823 N N . LEU A 1 245 ? -14.977 -3.461 4.18 1 98.88 245 LEU A N 1
ATOM 1824 C CA . LEU A 1 245 ? -14.531 -2.1 3.92 1 98.88 245 LEU A CA 1
ATOM 1825 C C . LEU A 1 245 ? -13.648 -2.045 2.672 1 98.88 245 LEU A C 1
ATOM 1827 O O . LEU A 1 245 ? -12.836 -2.941 2.441 1 98.88 245 LEU A O 1
ATOM 1831 N N . ASP A 1 246 ? -13.781 -0.984 1.894 1 98.81 246 ASP A N 1
ATOM 1832 C CA . ASP A 1 246 ? -12.898 -0.731 0.755 1 98.81 246 ASP A CA 1
ATOM 1833 C C . ASP A 1 246 ? -11.594 -0.076 1.201 1 98.81 246 ASP A C 1
ATOM 1835 O O . ASP A 1 246 ? -10.531 -0.377 0.664 1 98.81 246 ASP A O 1
ATOM 1839 N N . TYR A 1 247 ? -11.758 0.801 2.195 1 98.88 247 TYR A N 1
ATOM 1840 C CA . TYR A 1 247 ? -10.633 1.617 2.646 1 98.88 247 TYR A CA 1
ATOM 1841 C C . TYR A 1 247 ? -10.609 1.725 4.168 1 98.88 247 TYR A C 1
ATOM 1843 O O . TYR A 1 247 ? -11.656 1.638 4.816 1 98.88 247 TYR A O 1
ATOM 1851 N N . ILE A 1 248 ? -9.461 1.924 4.711 1 98.94 248 ILE A N 1
ATOM 1852 C CA . ILE A 1 248 ? -9.305 2.305 6.113 1 98.94 248 ILE A CA 1
ATOM 1853 C C . ILE A 1 248 ? -8.273 3.428 6.23 1 98.94 248 ILE A C 1
ATOM 1855 O O . ILE A 1 248 ? -7.176 3.334 5.68 1 98.94 248 ILE A O 1
ATOM 1859 N N . MET A 1 249 ? -8.641 4.492 6.781 1 98.81 249 MET A N 1
ATOM 1860 C CA . MET A 1 249 ? -7.703 5.527 7.207 1 98.81 249 MET A CA 1
ATOM 1861 C C . MET A 1 249 ? -7.32 5.344 8.672 1 98.81 249 MET A C 1
ATOM 1863 O O . MET A 1 249 ? -8.172 5.441 9.555 1 98.81 249 MET A O 1
ATOM 1867 N N . ASP A 1 250 ? -6.113 5.07 8.914 1 98.75 250 ASP A N 1
ATOM 1868 C CA . ASP A 1 250 ? -5.605 4.805 10.258 1 98.75 250 ASP A CA 1
ATOM 1869 C C . ASP A 1 250 ? -4.992 6.059 10.875 1 98.75 250 ASP A C 1
ATOM 1871 O O . ASP A 1 250 ? -3.889 6.461 10.5 1 98.75 250 ASP A O 1
ATOM 1875 N N . THR A 1 251 ? -5.629 6.637 11.852 1 97.38 251 THR A N 1
ATOM 1876 C CA . THR A 1 251 ? -5.188 7.891 12.453 1 97.38 251 THR A CA 1
ATOM 1877 C C . THR A 1 251 ? -4.641 7.652 13.852 1 97.38 251 THR A C 1
ATOM 1879 O O . THR A 1 251 ? -4.43 8.602 14.609 1 97.38 251 THR A O 1
ATOM 1882 N N . ILE A 1 252 ? -4.402 6.418 14.258 1 95.75 252 ILE A N 1
ATOM 1883 C CA . ILE A 1 252 ? -3.926 6.066 15.594 1 95.75 252 ILE A CA 1
ATOM 1884 C C . ILE A 1 252 ? -2.428 6.344 15.703 1 95.75 252 ILE A C 1
ATOM 1886 O O . ILE A 1 252 ? -1.632 5.781 14.945 1 95.75 252 ILE A O 1
ATOM 1890 N N . PRO A 1 253 ? -1.987 7.109 16.703 1 93 253 PRO A N 1
ATOM 1891 C CA . PRO A 1 253 ? -0.578 7.5 16.781 1 93 253 PRO A CA 1
ATOM 1892 C C . PRO A 1 253 ? 0.22 6.645 17.75 1 93 253 PRO A C 1
ATOM 1894 O O . PRO A 1 253 ? 1.3 7.043 18.203 1 93 253 PRO A O 1
ATOM 1897 N N . VAL A 1 254 ? -0.279 5.504 18.203 1 93.69 254 VAL A N 1
ATOM 1898 C CA . VAL A 1 254 ? 0.435 4.613 19.125 1 93.69 254 VAL A CA 1
ATOM 1899 C C . VAL A 1 254 ? 0.438 3.195 18.562 1 93.69 254 VAL A C 1
ATOM 1901 O O . VAL A 1 254 ? -0.361 2.865 17.688 1 93.69 254 VAL A O 1
ATOM 1904 N N . ALA A 1 255 ? 1.307 2.428 19.078 1 96.12 255 ALA A N 1
ATOM 1905 C CA . ALA A 1 255 ? 1.439 1.048 18.625 1 96.12 255 ALA A CA 1
ATOM 1906 C C . ALA A 1 255 ? 0.124 0.29 18.781 1 96.12 255 ALA A C 1
ATOM 1908 O O . ALA A 1 255 ? -0.552 0.407 19.797 1 96.12 255 ALA A O 1
ATOM 1909 N N . HIS A 1 256 ? -0.288 -0.413 17.797 1 96.12 256 HIS A N 1
ATOM 1910 C CA . HIS A 1 256 ? -1.508 -1.211 17.766 1 96.12 256 HIS A CA 1
ATOM 1911 C C . HIS A 1 256 ? -1.407 -2.316 16.719 1 96.12 256 HIS A C 1
ATOM 1913 O O . HIS A 1 256 ? -0.599 -2.23 15.789 1 96.12 256 HIS A O 1
ATOM 1919 N N . PRO A 1 257 ? -2.137 -3.348 16.891 1 95.44 257 PRO A N 1
ATOM 1920 C CA . PRO A 1 257 ? -2.102 -4.414 15.883 1 95.44 257 PRO A CA 1
ATOM 1921 C C . PRO A 1 257 ? -2.768 -4.012 14.57 1 95.44 257 PRO A C 1
ATOM 1923 O O . PRO A 1 257 ? -3.783 -3.314 14.578 1 95.44 257 PRO A O 1
ATOM 1926 N N . LEU A 1 258 ? -2.26 -4.434 13.445 1 97.94 258 LEU A N 1
ATOM 1927 C CA . LEU A 1 258 ? -2.824 -4.094 12.148 1 97.94 258 LEU A CA 1
ATOM 1928 C C . LEU A 1 258 ? -3.736 -5.207 11.641 1 97.94 258 LEU A C 1
ATOM 1930 O O . LEU A 1 258 ? -4.668 -4.953 10.875 1 97.94 258 LEU A O 1
ATOM 1934 N N . GLU A 1 259 ? -3.502 -6.449 12.086 1 97.12 259 GLU A N 1
ATOM 1935 C CA . GLU A 1 259 ? -4.102 -7.648 11.5 1 97.12 259 GLU A CA 1
ATOM 1936 C C . GLU A 1 259 ? -5.625 -7.602 11.602 1 97.12 259 GLU A C 1
ATOM 1938 O O . GLU A 1 259 ? -6.324 -7.887 10.625 1 97.12 259 GLU A O 1
ATOM 1943 N N . PRO A 1 260 ? -6.168 -7.211 12.797 1 97.5 260 PRO A N 1
ATOM 1944 C CA . PRO A 1 260 ? -7.629 -7.184 12.875 1 97.5 260 PRO A CA 1
ATOM 1945 C C . PRO A 1 260 ? -8.25 -6.211 11.875 1 97.5 260 PRO A C 1
ATOM 1947 O O . PRO A 1 260 ? -9.359 -6.445 11.391 1 97.5 260 PRO A O 1
ATOM 1950 N N . TYR A 1 261 ? -7.566 -5.16 11.547 1 98.62 261 TYR A N 1
ATOM 1951 C CA . TYR A 1 261 ? -8.125 -4.137 10.664 1 98.62 261 TYR A CA 1
ATOM 1952 C C . TYR A 1 261 ? -7.91 -4.508 9.203 1 98.62 261 TYR A C 1
ATOM 1954 O O . TYR A 1 261 ? -8.766 -4.23 8.359 1 98.62 261 TYR A O 1
ATOM 1962 N N . LEU A 1 262 ? -6.758 -5.125 8.93 1 98.62 262 LEU A N 1
ATOM 1963 C CA . LEU A 1 262 ? -6.531 -5.617 7.578 1 98.62 262 LEU A CA 1
ATOM 1964 C C . LEU A 1 262 ? -7.598 -6.629 7.184 1 98.62 262 LEU A C 1
ATOM 1966 O O . LEU A 1 262 ? -8 -6.691 6.02 1 98.62 262 LEU A O 1
ATOM 1970 N N . ALA A 1 263 ? -8.078 -7.391 8.141 1 98.25 263 ALA A N 1
ATOM 1971 C CA . ALA A 1 263 ? -9.078 -8.43 7.895 1 98.25 263 ALA A CA 1
ATOM 1972 C C . ALA A 1 263 ? -10.422 -7.812 7.531 1 98.25 263 ALA A C 1
ATOM 1974 O O . ALA A 1 263 ? -11.305 -8.5 7.008 1 98.25 263 ALA A O 1
ATOM 1975 N N . LEU A 1 264 ? -10.617 -6.531 7.801 1 98.75 264 LEU A N 1
ATOM 1976 C CA . LEU A 1 264 ? -11.867 -5.844 7.488 1 98.75 264 LEU A CA 1
ATOM 1977 C C . LEU A 1 264 ? -11.914 -5.441 6.02 1 98.75 264 LEU A C 1
ATOM 1979 O O . LEU A 1 264 ? -12.977 -5.098 5.496 1 98.75 264 LEU A O 1
ATOM 1983 N N . LEU A 1 265 ? -10.781 -5.441 5.336 1 98.81 265 LEU A N 1
ATOM 1984 C CA . LEU A 1 265 ? -10.672 -4.895 3.99 1 98.81 265 LEU A CA 1
ATOM 1985 C C . LEU A 1 265 ? -11.133 -5.914 2.951 1 98.81 265 LEU A C 1
ATOM 1987 O O . LEU A 1 265 ? -10.828 -7.102 3.066 1 98.81 265 LEU A O 1
ATOM 1991 N N . LYS A 1 266 ? -11.836 -5.43 1.975 1 98.5 266 LYS A N 1
ATOM 1992 C CA . LYS A 1 266 ? -12.148 -6.195 0.77 1 98.5 266 LYS A CA 1
ATOM 1993 C C . LYS A 1 266 ? -10.906 -6.418 -0.079 1 98.5 266 LYS A C 1
ATOM 1995 O O . LYS A 1 266 ? -9.828 -5.914 0.247 1 98.5 266 LYS A O 1
ATOM 2000 N N . THR A 1 267 ? -11.078 -7.254 -1.117 1 98.5 267 THR A N 1
ATOM 2001 C CA . THR A 1 267 ? -10.031 -7.363 -2.127 1 98.5 267 THR A CA 1
ATOM 2002 C C . THR A 1 267 ? -9.648 -5.984 -2.658 1 98.5 267 THR A C 1
ATOM 2004 O O . THR A 1 267 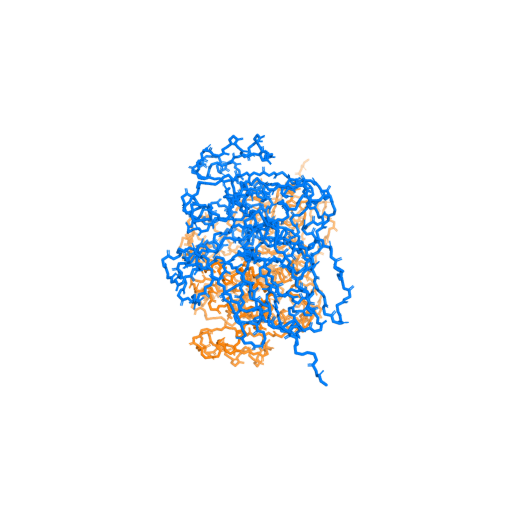? -10.523 -5.141 -2.896 1 98.5 267 THR A O 1
ATOM 2007 N N . ASN A 1 268 ? -8.336 -5.738 -2.83 1 98.44 268 ASN A N 1
ATOM 2008 C CA . ASN A 1 268 ? -7.781 -4.473 -3.307 1 98.44 268 ASN A CA 1
ATOM 2009 C C . ASN A 1 268 ? -7.906 -3.375 -2.254 1 98.44 268 ASN A C 1
ATOM 2011 O O . ASN A 1 268 ? -7.691 -2.199 -2.551 1 98.44 268 ASN A O 1
ATOM 2015 N N . GLY A 1 269 ? -8.359 -3.742 -1.018 1 98.69 269 GLY A N 1
ATOM 2016 C CA . GLY A 1 269 ? -8.516 -2.762 0.045 1 98.69 269 GLY A CA 1
ATOM 2017 C C . GLY A 1 269 ? -7.211 -2.088 0.434 1 98.69 269 GLY A C 1
ATOM 2018 O O . GLY A 1 269 ? -6.133 -2.664 0.266 1 98.69 269 GLY A O 1
ATOM 2019 N N . LYS A 1 270 ? -7.297 -0.906 0.961 1 98.75 270 LYS A N 1
ATOM 2020 C CA . LYS A 1 270 ? -6.129 -0.115 1.34 1 98.75 270 LYS A CA 1
ATOM 2021 C C . LYS A 1 270 ? -6.258 0.401 2.77 1 98.75 270 LYS A C 1
ATOM 2023 O O . LYS A 1 270 ? -7.305 0.922 3.158 1 98.75 270 LYS A O 1
ATOM 2028 N N . LEU A 1 271 ? -5.281 0.174 3.521 1 98.94 271 LEU A N 1
ATOM 2029 C CA . LEU A 1 271 ? -5.109 0.805 4.824 1 98.94 271 LEU A CA 1
ATOM 2030 C C . LEU A 1 271 ? -4.035 1.884 4.77 1 98.94 271 LEU A C 1
ATOM 2032 O O . LEU A 1 271 ? -2.859 1.585 4.547 1 98.94 271 LEU A O 1
ATOM 2036 N N . VAL A 1 272 ? -4.422 3.121 4.918 1 98.94 272 VAL A N 1
ATOM 2037 C CA . VAL A 1 272 ? -3.49 4.238 4.812 1 98.94 272 VAL A CA 1
ATOM 2038 C C . VAL A 1 272 ? -3.184 4.789 6.203 1 98.94 272 VAL A C 1
ATOM 2040 O O . VAL A 1 272 ? -4.09 5.219 6.922 1 98.94 272 VAL A O 1
ATOM 2043 N N . MET A 1 273 ? -1.974 4.793 6.535 1 98.69 273 MET A N 1
ATOM 2044 C CA . MET A 1 273 ? -1.52 5.223 7.852 1 98.69 273 MET A CA 1
ATOM 2045 C C . MET A 1 273 ? -1.191 6.711 7.859 1 98.69 273 MET A C 1
ATOM 2047 O O . MET A 1 273 ? -0.362 7.172 7.07 1 98.69 273 MET A O 1
ATOM 2051 N N . LEU A 1 274 ? -1.789 7.371 8.797 1 97.81 274 LEU A N 1
ATOM 2052 C CA . LEU A 1 274 ? -1.578 8.805 8.945 1 97.81 274 LEU A CA 1
ATOM 2053 C C . LEU A 1 274 ? -0.859 9.117 10.258 1 97.81 274 LEU A C 1
ATOM 2055 O O . LEU A 1 274 ? -0.241 10.172 10.391 1 97.81 274 LEU A O 1
ATOM 2059 N N . GLY A 1 275 ? -0.971 8.219 11.219 1 94.38 275 GLY A N 1
ATOM 2060 C CA . GLY A 1 275 ? -0.333 8.414 12.508 1 94.38 275 GLY A CA 1
ATOM 2061 C C . GLY A 1 275 ? 1.118 7.969 12.531 1 94.38 275 GLY A C 1
ATOM 2062 O O . GLY A 1 275 ? 1.448 6.879 12.062 1 94.38 275 GLY A O 1
ATOM 2063 N N . VAL A 1 276 ? 1.954 8.828 13.023 1 92.5 276 VAL A N 1
ATOM 2064 C CA . VAL A 1 276 ? 3.352 8.461 13.219 1 92.5 276 VAL A CA 1
ATOM 2065 C C . VAL A 1 276 ? 3.492 7.613 14.484 1 92.5 276 VAL A C 1
ATOM 2067 O O . VAL A 1 276 ? 3.174 8.07 15.586 1 92.5 276 VAL A O 1
ATOM 2070 N N . VAL A 1 277 ? 3.908 6.434 14.312 1 92.94 277 VAL A N 1
ATOM 2071 C CA . VAL A 1 277 ? 4.109 5.492 15.406 1 92.94 277 VAL A CA 1
ATOM 2072 C C . VAL A 1 277 ? 5.594 5.152 15.531 1 92.94 277 VAL A C 1
ATOM 2074 O O . VAL A 1 277 ? 6.172 4.539 14.633 1 92.94 277 VAL A O 1
ATOM 2077 N N . PRO A 1 278 ? 6.211 5.516 16.578 1 87.25 278 PRO A N 1
ATOM 2078 C CA . PRO A 1 278 ? 7.648 5.277 16.719 1 87.25 278 PRO A CA 1
ATOM 2079 C C . PRO A 1 278 ? 7.988 3.797 16.875 1 87.25 278 PRO A C 1
ATOM 2081 O O . PRO A 1 278 ? 9.086 3.375 16.5 1 87.25 278 PRO A O 1
ATOM 2084 N N . GLU A 1 279 ? 7.109 3.031 17.438 1 94.75 279 GLU A N 1
ATOM 2085 C CA . GLU A 1 279 ? 7.336 1.603 17.625 1 94.75 279 GLU A CA 1
ATOM 2086 C C . GLU A 1 279 ? 7.008 0.814 16.359 1 94.75 279 GLU A C 1
ATOM 2088 O O . GLU A 1 279 ? 6.113 1.195 15.602 1 94.75 279 GLU A O 1
ATOM 2093 N N . PRO A 1 280 ? 7.656 -0.308 16.172 1 96.62 280 PRO A N 1
ATOM 2094 C CA . PRO A 1 280 ? 7.344 -1.142 15 1 96.62 280 PRO A CA 1
ATOM 2095 C C . PRO A 1 280 ? 5.922 -1.697 15.039 1 96.62 280 PRO A C 1
ATOM 2097 O O . PRO A 1 280 ? 5.426 -2.061 16.109 1 96.62 280 PRO A O 1
ATOM 2100 N N . LEU A 1 281 ? 5.301 -1.65 13.898 1 97.88 281 LEU A N 1
ATOM 2101 C CA . LEU A 1 281 ? 4.039 -2.35 13.68 1 97.88 281 LEU A CA 1
ATOM 2102 C C . LEU A 1 281 ? 4.258 -3.637 12.891 1 97.88 281 LEU A C 1
ATOM 2104 O O . LEU A 1 281 ? 5.25 -3.77 12.172 1 97.88 281 LEU A O 1
ATOM 2108 N N . HIS A 1 282 ? 3.348 -4.578 13.055 1 97 282 HIS A N 1
ATOM 2109 C CA . HIS A 1 282 ? 3.561 -5.883 12.43 1 97 282 HIS A CA 1
ATOM 2110 C C . HIS A 1 282 ? 2.314 -6.344 11.68 1 97 282 HIS A C 1
ATOM 2112 O O . HIS A 1 282 ? 1.209 -5.871 11.961 1 97 282 HIS A O 1
ATOM 2118 N N . PHE A 1 283 ? 2.486 -7.238 10.789 1 97.62 283 PHE A N 1
ATOM 2119 C CA . PHE A 1 283 ? 1.438 -7.934 10.047 1 97.62 283 PHE A CA 1
ATOM 2120 C C . PHE A 1 283 ? 1.942 -9.273 9.523 1 97.62 283 PHE A C 1
ATOM 2122 O O . PHE A 1 283 ? 3.146 -9.539 9.539 1 97.62 283 PHE A O 1
ATOM 2129 N N . VAL A 1 284 ? 1.055 -10.133 9.125 1 96.69 284 VAL A N 1
ATOM 2130 C CA . VAL A 1 284 ? 1.422 -11.359 8.43 1 96.69 284 VAL A CA 1
ATOM 2131 C C . VAL A 1 284 ? 1.06 -11.242 6.949 1 96.69 284 VAL A C 1
ATOM 2133 O O . VAL A 1 284 ? 0.009 -10.695 6.602 1 96.69 284 VAL A O 1
ATOM 2136 N N . THR A 1 285 ? 1.894 -11.688 6.086 1 97.31 285 THR A N 1
ATOM 2137 C CA . THR A 1 285 ? 1.82 -11.414 4.652 1 97.31 285 THR A CA 1
ATOM 2138 C C . THR A 1 285 ? 0.535 -11.984 4.062 1 97.31 285 THR A C 1
ATOM 2140 O O . THR A 1 285 ? -0.019 -11.422 3.111 1 97.31 285 THR A O 1
ATOM 2143 N N . PRO A 1 286 ? -0.023 -13.141 4.555 1 96.19 286 PRO A N 1
ATOM 2144 C CA . PRO A 1 286 ? -1.247 -13.68 3.955 1 96.19 286 PRO A CA 1
ATOM 2145 C C . PRO A 1 286 ? -2.402 -12.68 3.979 1 96.19 286 PRO A C 1
ATOM 2147 O O . PRO A 1 286 ? -3.24 -12.68 3.072 1 96.19 286 PRO A O 1
ATOM 2150 N N . LEU A 1 287 ? -2.453 -11.805 4.98 1 96.81 287 LEU A N 1
ATOM 2151 C CA . LEU A 1 287 ? -3.529 -10.828 5.098 1 96.81 287 LEU A CA 1
ATOM 2152 C C . LEU A 1 287 ? -3.473 -9.828 3.951 1 96.81 287 LEU A C 1
ATOM 2154 O O . LEU A 1 287 ? -4.5 -9.266 3.559 1 96.81 287 LEU A O 1
ATOM 2158 N N . LEU A 1 288 ? -2.277 -9.57 3.42 1 98.5 288 LEU A N 1
ATOM 2159 C CA . LEU A 1 288 ? -2.137 -8.695 2.262 1 98.5 288 LEU A CA 1
ATOM 2160 C C . LEU A 1 288 ? -2.287 -9.484 0.964 1 98.5 288 LEU A C 1
ATOM 2162 O O . LEU A 1 288 ? -3.033 -9.078 0.07 1 98.5 288 LEU A O 1
ATOM 2166 N N . ILE A 1 289 ? -1.665 -10.609 0.884 1 98.19 289 ILE A N 1
ATOM 2167 C CA . ILE A 1 289 ? -1.5 -11.367 -0.352 1 98.19 289 ILE A CA 1
ATOM 2168 C C . ILE A 1 289 ? -2.85 -11.93 -0.796 1 98.19 289 ILE A C 1
ATOM 2170 O O . ILE A 1 289 ? -3.211 -11.828 -1.971 1 98.19 289 ILE A O 1
ATOM 2174 N N . LEU A 1 290 ? -3.668 -12.43 0.152 1 96.56 290 LEU A N 1
ATOM 2175 C CA . LEU A 1 290 ? -4.871 -13.18 -0.192 1 96.56 290 LEU A CA 1
ATOM 2176 C C . LEU A 1 290 ? -5.988 -12.242 -0.638 1 96.56 290 LEU A C 1
ATOM 2178 O O . LEU A 1 290 ? -6.996 -12.695 -1.188 1 96.56 290 LEU A O 1
ATOM 2182 N N . GLY A 1 291 ? -5.789 -10.961 -0.465 1 97.75 291 GLY A N 1
ATOM 2183 C CA . GLY A 1 291 ? -6.793 -9.992 -0.894 1 97.75 291 GLY A CA 1
ATOM 2184 C C . GLY A 1 291 ? -6.219 -8.867 -1.729 1 97.75 291 GLY A C 1
ATOM 2185 O O . GLY A 1 291 ? -6.918 -7.898 -2.035 1 97.75 291 GLY A O 1
ATOM 2186 N N . ARG A 1 292 ? -4.871 -9.047 -2.078 1 98.62 292 ARG A N 1
ATOM 2187 C CA . ARG A 1 292 ? -4.184 -7.961 -2.764 1 98.62 292 ARG A CA 1
ATOM 2188 C C . ARG A 1 292 ? -4.395 -6.633 -2.039 1 98.62 292 ARG A C 1
ATOM 2190 O O . ARG A 1 292 ? -4.793 -5.641 -2.654 1 98.62 292 ARG A O 1
ATOM 2197 N N . ARG A 1 293 ? -4.25 -6.668 -0.759 1 98.75 293 ARG A N 1
ATOM 2198 C CA . ARG A 1 293 ? -4.434 -5.492 0.089 1 98.75 293 ARG A CA 1
ATOM 2199 C C . ARG A 1 293 ? -3.129 -4.723 0.245 1 98.75 293 ARG A C 1
ATOM 2201 O O . ARG A 1 293 ? -2.051 -5.254 -0.025 1 98.75 293 ARG A O 1
ATOM 2208 N N . SER A 1 294 ? -3.248 -3.438 0.674 1 98.81 294 SER A N 1
ATOM 2209 C CA . SER A 1 294 ? -2.068 -2.588 0.797 1 98.81 294 SER A CA 1
ATOM 2210 C C . SER A 1 294 ? -2.072 -1.824 2.117 1 98.81 294 SER A C 1
ATOM 2212 O O . SER A 1 294 ? -3.135 -1.456 2.625 1 98.81 294 SER A O 1
ATOM 2214 N N . ILE A 1 295 ? -0.925 -1.666 2.629 1 98.88 295 ILE A N 1
ATOM 2215 C CA . ILE A 1 295 ? -0.624 -0.687 3.668 1 98.88 295 ILE A CA 1
ATOM 2216 C C . ILE A 1 295 ? 0.167 0.474 3.068 1 98.88 295 ILE A C 1
ATOM 2218 O O . ILE A 1 295 ? 1.195 0.265 2.422 1 98.88 295 ILE A O 1
ATOM 2222 N N . ALA A 1 296 ? -0.322 1.64 3.229 1 98.88 296 ALA A N 1
ATOM 2223 C CA . ALA A 1 296 ? 0.365 2.816 2.699 1 98.88 296 ALA A CA 1
ATOM 2224 C C . ALA A 1 296 ? 0.511 3.893 3.771 1 98.88 296 ALA A C 1
ATOM 2226 O O . ALA A 1 296 ? -0.121 3.816 4.828 1 98.88 296 ALA A O 1
ATOM 2227 N N . GLY A 1 297 ? 1.41 4.738 3.564 1 98.69 297 GLY A N 1
ATOM 2228 C CA . GLY A 1 297 ? 1.554 5.926 4.395 1 98.69 297 GLY A CA 1
ATOM 2229 C C . GLY A 1 297 ? 1.312 7.215 3.639 1 98.69 297 GLY A C 1
ATOM 2230 O O . GLY A 1 297 ? 1.496 7.273 2.422 1 98.69 297 GLY A O 1
ATOM 2231 N N . SER A 1 298 ? 0.895 8.18 4.328 1 98.62 298 SER A N 1
ATOM 2232 C CA . SER A 1 298 ? 0.725 9.5 3.734 1 98.62 298 SER A CA 1
ATOM 2233 C C . SER A 1 298 ? 1.127 10.602 4.711 1 98.62 298 SER A C 1
ATOM 2235 O O . SER A 1 298 ? 0.815 10.523 5.902 1 98.62 298 SER A O 1
ATOM 2237 N N . PHE A 1 299 ? 1.857 11.484 4.184 1 96.94 299 PHE A N 1
ATOM 2238 C CA . PHE A 1 299 ? 2.324 12.633 4.949 1 96.94 299 PHE A CA 1
ATOM 2239 C C . PHE A 1 299 ? 1.315 13.773 4.879 1 96.94 299 PHE A C 1
ATOM 2241 O O . PHE A 1 299 ? 0.105 13.539 4.852 1 96.94 299 PHE A O 1
ATOM 2248 N N . ILE A 1 300 ? 1.646 14.953 5.023 1 96.75 300 ILE A N 1
ATOM 2249 C CA . ILE A 1 300 ? 0.777 16.094 4.77 1 96.75 300 ILE A CA 1
ATOM 2250 C C . ILE A 1 300 ? 0.593 16.281 3.264 1 96.75 300 ILE A C 1
ATOM 2252 O O . ILE A 1 300 ? 1.184 15.555 2.465 1 96.75 300 ILE A O 1
ATOM 2256 N N . GLY A 1 301 ? -0.245 17.141 2.891 1 97.88 301 GLY A N 1
ATOM 2257 C CA . GLY A 1 301 ? -0.512 17.359 1.479 1 97.88 301 GLY A CA 1
ATOM 2258 C C . GLY A 1 301 ? 0.38 18.422 0.86 1 97.88 301 GLY A C 1
ATOM 2259 O O . GLY A 1 301 ? 1.042 19.172 1.574 1 97.88 301 GLY A O 1
ATOM 2260 N N . SER A 1 302 ? 0.466 18.453 -0.448 1 98.12 302 SER A N 1
ATOM 2261 C CA . SER A 1 302 ? 1.181 19.469 -1.209 1 98.12 302 SER A CA 1
ATOM 2262 C C . SER A 1 302 ? 0.501 20.828 -1.085 1 98.12 302 SER A C 1
ATOM 2264 O O . SER A 1 302 ? -0.573 20.938 -0.49 1 98.12 302 SER A O 1
ATOM 2266 N N . MET A 1 303 ? 1.173 21.828 -1.623 1 98.25 303 MET A N 1
ATOM 2267 C CA . MET A 1 303 ? 0.551 23.156 -1.655 1 98.25 303 MET A CA 1
ATOM 2268 C C . MET A 1 303 ? -0.734 23.125 -2.475 1 98.25 303 MET A C 1
ATOM 2270 O O . MET A 1 303 ? -1.745 23.703 -2.068 1 98.25 303 MET A O 1
ATOM 2274 N N . GLU A 1 304 ? -0.682 22.438 -3.582 1 98.38 304 GLU A N 1
ATOM 2275 C CA . GLU A 1 304 ? -1.864 22.297 -4.426 1 98.38 304 GLU A CA 1
ATOM 2276 C C . GLU A 1 304 ? -2.994 21.594 -3.686 1 98.38 304 GLU A C 1
ATOM 2278 O O . GLU A 1 304 ? -4.145 22.031 -3.732 1 98.38 304 GLU A O 1
ATOM 2283 N N . GLU A 1 305 ? -2.654 20.547 -3.041 1 98.56 305 GLU A N 1
ATOM 2284 C CA . GLU A 1 305 ? -3.662 19.797 -2.311 1 98.56 305 GLU A CA 1
ATOM 2285 C C . GLU A 1 305 ? -4.211 20.594 -1.133 1 98.56 305 GLU A C 1
ATOM 2287 O O . GLU A 1 305 ? -5.387 20.469 -0.781 1 98.56 305 GLU A O 1
ATOM 2292 N N . THR A 1 306 ? -3.385 21.391 -0.495 1 98.75 306 THR A N 1
ATOM 2293 C CA . THR A 1 306 ? -3.854 22.25 0.586 1 98.75 306 THR A CA 1
ATOM 2294 C C . THR A 1 306 ? -4.914 23.219 0.081 1 98.75 306 THR A C 1
ATOM 2296 O O . THR A 1 306 ? -5.969 23.375 0.702 1 98.75 306 THR A O 1
ATOM 2299 N N . GLN A 1 307 ? -4.621 23.828 -1.063 1 98.75 307 GLN A N 1
ATOM 2300 C CA . GLN A 1 307 ? -5.613 24.719 -1.669 1 98.75 307 GLN A CA 1
ATOM 2301 C C . GLN A 1 307 ? -6.895 23.953 -1.999 1 98.75 307 GLN A C 1
ATOM 2303 O O . GLN A 1 307 ? -7.996 24.422 -1.709 1 98.75 307 GLN A O 1
ATOM 2308 N N . GLU A 1 308 ? -6.738 22.75 -2.549 1 98.75 308 GLU A N 1
ATOM 2309 C CA . GLU A 1 308 ? -7.891 21.922 -2.891 1 98.75 308 GLU A CA 1
ATOM 2310 C C . GLU A 1 308 ? -8.711 21.578 -1.651 1 98.75 308 GLU A C 1
ATOM 2312 O O . GLU A 1 308 ? -9.945 21.547 -1.708 1 98.75 308 GLU A O 1
ATOM 2317 N N . THR A 1 309 ? -8.008 21.281 -0.6 1 98.75 309 THR A N 1
ATOM 2318 C CA . THR A 1 309 ? -8.68 20.953 0.647 1 98.75 309 THR A CA 1
ATOM 2319 C C . THR A 1 309 ? -9.555 22.109 1.117 1 98.75 309 THR A C 1
ATOM 2321 O O . THR A 1 309 ? -10.719 21.922 1.464 1 98.75 309 THR A O 1
ATOM 2324 N N . LEU A 1 310 ? -9 23.312 1.127 1 98.81 310 LEU A N 1
ATOM 2325 C CA . LEU A 1 310 ? -9.75 24.484 1.542 1 98.81 310 LEU A CA 1
ATOM 2326 C C . LEU A 1 310 ? -10.953 24.719 0.63 1 98.81 310 LEU A C 1
ATOM 2328 O O . LEU A 1 310 ? -12.062 24.953 1.107 1 98.81 310 LEU A O 1
ATOM 2332 N N . ASP A 1 311 ? -10.742 24.609 -0.682 1 98.81 311 ASP A N 1
ATOM 2333 C CA . ASP A 1 311 ? -11.82 24.797 -1.647 1 98.81 311 ASP A CA 1
ATOM 2334 C C . ASP A 1 311 ? -12.914 23.734 -1.458 1 98.81 311 ASP A C 1
ATOM 2336 O O . ASP A 1 311 ? -14.102 24.062 -1.462 1 98.81 311 ASP A O 1
ATOM 2340 N N . PHE A 1 312 ? -12.516 22.547 -1.287 1 98.81 312 PHE A N 1
ATOM 2341 C CA . PHE A 1 312 ? -13.438 21.438 -1.109 1 98.81 312 PHE A CA 1
ATOM 2342 C C . PHE A 1 312 ? -14.281 21.625 0.143 1 98.81 312 PHE A C 1
ATOM 2344 O O . PHE A 1 312 ? -15.508 21.484 0.1 1 98.81 312 PHE A O 1
ATOM 2351 N N . CYS A 1 313 ? -13.633 21.906 1.247 1 98.62 313 CYS A N 1
ATOM 2352 C CA . CYS A 1 313 ? -14.336 22.062 2.516 1 98.62 313 CYS A CA 1
ATOM 2353 C C . CYS A 1 313 ? -15.266 23.266 2.486 1 98.62 313 CYS A C 1
ATOM 2355 O O . CYS A 1 313 ? -16.344 23.234 3.076 1 98.62 313 CYS A O 1
ATOM 2357 N N . ALA A 1 314 ? -14.844 24.312 1.819 1 98.62 314 ALA A N 1
ATOM 2358 C CA . ALA A 1 314 ? -15.711 25.469 1.647 1 98.62 314 ALA A CA 1
ATOM 2359 C C . ALA A 1 314 ? -16.953 25.125 0.834 1 98.62 314 ALA A C 1
ATOM 2361 O O . ALA A 1 314 ? -18.062 25.484 1.199 1 98.62 314 ALA A O 1
ATOM 2362 N N . GLU A 1 315 ? -16.719 24.406 -0.223 1 98.38 315 GLU A N 1
ATOM 2363 C CA . GLU A 1 315 ? -17.797 24.031 -1.123 1 98.38 315 GLU A CA 1
ATOM 2364 C C . GLU A 1 315 ? -18.781 23.078 -0.443 1 98.38 315 GLU A C 1
ATOM 2366 O O . GLU A 1 315 ? -19.984 23.234 -0.553 1 98.38 315 GLU A O 1
ATOM 2371 N N . LYS A 1 316 ? -18.266 22.125 0.299 1 98.31 316 LYS A N 1
ATOM 2372 C CA . LYS A 1 316 ? -19.078 21.062 0.881 1 98.31 316 LYS A CA 1
ATOM 2373 C C . LYS A 1 316 ? -19.531 21.422 2.293 1 98.31 316 LYS A C 1
ATOM 2375 O O . LYS A 1 316 ? -20.266 20.672 2.93 1 98.31 316 LYS A O 1
ATOM 2380 N N . LYS A 1 317 ? -19 22.562 2.783 1 97.31 317 LYS A N 1
ATOM 2381 C CA . LYS A 1 317 ? -19.344 23.062 4.109 1 97.31 317 LYS A CA 1
ATOM 2382 C C . LYS A 1 317 ? -18.891 22.109 5.199 1 97.31 317 LYS A C 1
ATOM 2384 O O . LYS A 1 317 ? -19.656 21.766 6.102 1 97.31 317 LYS A O 1
ATOM 2389 N N . VAL A 1 318 ? -17.719 21.609 5.004 1 97.94 318 VAL A N 1
ATOM 2390 C CA . VAL A 1 318 ? -17.078 20.766 6.004 1 97.94 318 VAL A CA 1
ATOM 2391 C C . VAL A 1 318 ? -16.297 21.641 6.988 1 97.94 318 VAL A C 1
ATOM 2393 O O . VAL A 1 318 ? -15.5 22.484 6.582 1 97.94 318 VAL A O 1
ATOM 2396 N N . SER A 1 319 ? -16.562 21.438 8.25 1 96.06 319 SER A N 1
ATOM 2397 C CA . SER A 1 319 ? -15.859 22.203 9.281 1 96.06 319 SER A CA 1
ATOM 2398 C C . SER A 1 319 ? -15.344 21.297 10.383 1 96.06 319 SER A C 1
ATOM 2400 O O . SER A 1 319 ? -15.883 20.203 10.602 1 96.06 319 SER A O 1
ATOM 2402 N N . SER A 1 320 ? -14.312 21.719 10.969 1 97 320 SER A N 1
ATOM 2403 C CA . SER A 1 320 ? -13.781 21.047 12.148 1 97 320 SER A CA 1
ATOM 2404 C C . SER A 1 320 ? -14.5 21.484 13.414 1 97 320 SER A C 1
ATOM 2406 O O . SER A 1 320 ? -15.023 22.594 13.484 1 97 320 SER A O 1
ATOM 2408 N N . MET A 1 321 ? -14.602 20.594 14.344 1 97.12 321 MET A N 1
ATOM 2409 C CA . MET A 1 321 ? -15.031 21 15.68 1 97.12 321 MET A CA 1
ATOM 2410 C C . MET A 1 321 ? -13.883 21.641 16.453 1 97.12 321 MET A C 1
ATOM 2412 O O . MET A 1 321 ? -12.867 20.984 16.703 1 97.12 321 MET A O 1
ATOM 2416 N N . ILE A 1 322 ? -14.125 22.938 16.844 1 97.81 322 ILE A N 1
ATOM 2417 C CA . ILE A 1 322 ? -12.977 23.672 17.359 1 97.81 322 ILE A CA 1
ATOM 2418 C C . ILE A 1 322 ? -13.344 24.359 18.672 1 97.81 322 ILE A C 1
ATOM 2420 O O . ILE A 1 322 ? -14.523 24.625 18.938 1 97.81 322 ILE A O 1
ATOM 2424 N N . GLU A 1 323 ? -12.406 24.531 19.5 1 98 323 GLU A N 1
ATOM 2425 C CA . GLU A 1 323 ? -12.406 25.453 20.641 1 98 323 GLU A CA 1
ATOM 2426 C C . GLU A 1 323 ? -11.477 26.641 20.375 1 98 323 GLU A C 1
ATOM 2428 O O . GLU A 1 323 ? -10.266 26.469 20.281 1 98 323 GLU A O 1
ATOM 2433 N N . VAL A 1 324 ? -12.07 27.828 20.25 1 97.88 324 VAL A N 1
ATOM 2434 C CA . VAL A 1 324 ? -11.258 29.031 20.016 1 97.88 324 VAL A CA 1
ATOM 2435 C C . VAL A 1 324 ? -10.797 29.594 21.359 1 97.88 324 VAL A C 1
ATOM 2437 O O . VAL A 1 324 ? -11.602 29.812 22.266 1 97.88 324 VAL A O 1
ATOM 2440 N N . VAL A 1 325 ? -9.516 29.797 21.469 1 97.25 325 VAL A N 1
ATOM 2441 C CA . VAL A 1 325 ? -8.938 30.297 22.719 1 97.25 325 VAL A CA 1
ATOM 2442 C C . VAL A 1 325 ? -8 31.469 22.422 1 97.25 325 VAL A C 1
ATOM 2444 O O . VAL A 1 325 ? -7.648 31.703 21.266 1 97.25 325 VAL A O 1
ATOM 2447 N N . GLY A 1 326 ? -7.637 32.188 23.469 1 95.38 326 GLY A N 1
ATOM 2448 C CA . GLY A 1 326 ? -6.641 33.25 23.328 1 95.38 326 GLY A CA 1
ATOM 2449 C C . GLY A 1 326 ? -5.23 32.781 23.625 1 95.38 326 GLY A C 1
ATOM 2450 O O . GLY A 1 326 ? -5.035 31.656 24.125 1 95.38 326 GLY A O 1
ATOM 2451 N N . LEU A 1 327 ? -4.27 33.562 23.328 1 94.62 327 LEU A N 1
ATOM 2452 C CA . LEU A 1 327 ? -2.871 33.219 23.594 1 94.62 327 LEU A CA 1
ATOM 2453 C C . LEU A 1 327 ? -2.605 33.125 25.078 1 94.62 327 LEU A C 1
ATOM 2455 O O . LEU A 1 327 ? -1.704 32.375 25.5 1 94.62 327 LEU A O 1
ATOM 2459 N N . ASP A 1 328 ? -3.348 33.875 25.844 1 93.25 328 ASP A N 1
ATOM 2460 C CA . ASP A 1 328 ? -3.207 33.812 27.297 1 93.25 328 ASP A CA 1
ATOM 2461 C C . ASP A 1 328 ? -3.576 32.406 27.828 1 93.25 328 ASP A C 1
ATOM 2463 O O . ASP A 1 328 ? -3.219 32.062 28.953 1 93.25 328 ASP A O 1
ATOM 2467 N N . TYR A 1 329 ? -4.309 31.75 27.047 1 96.62 329 TYR A N 1
ATOM 2468 C CA . TYR A 1 329 ? -4.797 30.422 27.438 1 96.62 329 TYR A CA 1
ATOM 2469 C C . TYR A 1 329 ? -3.971 29.328 26.781 1 96.62 329 TYR A C 1
ATOM 2471 O O . TYR A 1 329 ? -4.258 28.141 26.953 1 96.62 329 TYR A O 1
ATOM 2479 N N . ILE A 1 330 ? -2.951 29.625 26.047 1 97.38 330 ILE A N 1
ATOM 2480 C CA . ILE A 1 330 ? -2.299 28.688 25.141 1 97.38 330 ILE A CA 1
ATOM 2481 C C . ILE A 1 330 ? -1.629 27.578 25.938 1 97.38 330 ILE A C 1
ATOM 2483 O O . ILE A 1 330 ? -1.664 26.406 25.547 1 97.38 330 ILE A O 1
ATOM 2487 N N . ASN A 1 331 ? -1.005 27.859 27.094 1 98.25 331 ASN A N 1
ATOM 2488 C CA . ASN A 1 331 ? -0.363 26.828 27.891 1 98.25 331 ASN A CA 1
ATOM 2489 C C . ASN A 1 331 ? -1.387 25.859 28.484 1 98.25 331 ASN A C 1
ATOM 2491 O O . ASN A 1 331 ? -1.146 24.656 28.547 1 98.25 331 ASN A O 1
ATOM 2495 N N . THR A 1 332 ? -2.469 26.438 28.906 1 98.25 332 THR A N 1
ATOM 2496 C CA . THR A 1 332 ? -3.553 25.594 29.391 1 98.25 332 THR A CA 1
ATOM 2497 C C . THR A 1 332 ? -4.086 24.703 28.266 1 98.25 332 THR A C 1
ATOM 2499 O O . THR A 1 332 ? -4.359 23.516 28.484 1 98.25 332 THR A O 1
ATOM 2502 N N . ALA A 1 333 ? -4.238 25.266 27.094 1 98.19 333 ALA A N 1
ATOM 2503 C CA . ALA A 1 333 ? -4.691 24.5 25.938 1 98.19 333 ALA A CA 1
ATOM 2504 C C . ALA A 1 333 ? -3.74 23.328 25.641 1 98.19 333 ALA A C 1
ATOM 2506 O O . ALA A 1 333 ? -4.184 22.219 25.359 1 98.19 333 ALA A O 1
ATOM 2507 N N . MET A 1 334 ? -2.436 23.609 25.75 1 97.69 334 MET A N 1
ATOM 2508 C CA . MET A 1 334 ? -1.43 22.562 25.516 1 97.69 334 MET A CA 1
ATOM 2509 C C . MET A 1 334 ? -1.559 21.453 26.547 1 97.69 334 MET A C 1
ATOM 2511 O O . MET A 1 334 ? -1.483 20.266 26.188 1 97.69 334 MET A O 1
ATOM 2515 N N . GLU A 1 335 ? -1.786 21.781 27.766 1 97.12 335 GLU A N 1
ATOM 2516 C CA . GLU A 1 335 ? -1.981 20.797 28.812 1 97.12 335 GLU A CA 1
ATOM 2517 C C . GLU A 1 335 ? -3.219 19.938 28.547 1 97.12 335 GLU A C 1
ATOM 2519 O O . GLU A 1 335 ? -3.193 18.719 28.734 1 97.12 335 GLU A O 1
ATOM 2524 N N . ARG A 1 336 ? -4.25 20.609 28.172 1 97.25 336 ARG A N 1
ATOM 2525 C CA . ARG A 1 336 ? -5.488 19.891 27.859 1 97.25 336 ARG A CA 1
ATOM 2526 C C . ARG A 1 336 ? -5.305 18.969 26.656 1 97.25 336 ARG A C 1
ATOM 2528 O O . ARG A 1 336 ? -5.855 17.859 26.625 1 97.25 336 ARG A O 1
ATOM 2535 N N . LEU A 1 337 ? -4.551 19.422 25.703 1 95.81 337 LEU A N 1
ATOM 2536 C CA . LEU A 1 337 ? -4.289 18.609 24.516 1 95.81 337 LEU A CA 1
ATOM 2537 C C . LEU A 1 337 ? -3.566 17.328 24.891 1 95.81 337 LEU A C 1
ATOM 2539 O O . LEU A 1 337 ? -3.896 16.25 24.375 1 95.81 337 LEU A O 1
ATOM 2543 N N . VAL A 1 338 ? -2.609 17.375 25.797 1 93.31 338 VAL A N 1
ATOM 2544 C CA . VAL A 1 338 ? -1.866 16.219 26.266 1 93.31 338 VAL A CA 1
ATOM 2545 C C . VAL A 1 338 ? -2.828 15.195 26.891 1 93.31 338 VAL A C 1
ATOM 2547 O O . VAL A 1 338 ? -2.645 13.984 26.734 1 93.31 338 VAL A O 1
ATOM 2550 N N . LYS A 1 339 ? -3.879 15.734 27.531 1 92.38 339 LYS A N 1
ATOM 2551 C CA . LYS A 1 339 ? -4.844 14.898 28.234 1 92.38 339 LYS A CA 1
ATOM 2552 C C . LYS A 1 339 ? -6 14.508 27.312 1 92.38 339 LYS A C 1
ATOM 2554 O O . LYS A 1 339 ? -6.996 13.938 27.781 1 92.38 339 LYS A O 1
ATOM 2559 N N . ASN A 1 340 ? -5.879 14.883 26.062 1 89.12 340 ASN A N 1
ATOM 2560 C CA . ASN A 1 340 ? -6.934 14.625 25.094 1 89.12 340 ASN A CA 1
ATOM 2561 C C . ASN A 1 340 ? -8.258 15.242 25.516 1 89.12 340 ASN A C 1
ATOM 2563 O O . ASN A 1 340 ? -9.32 14.664 25.297 1 89.12 340 ASN A O 1
ATOM 2567 N N . ASP A 1 341 ? -8.102 16.297 26.25 1 92.69 341 ASP A N 1
ATOM 2568 C CA . ASP A 1 341 ? -9.266 17.062 26.672 1 92.69 341 ASP A CA 1
ATOM 2569 C C . ASP A 1 341 ? -9.523 18.234 25.734 1 92.69 341 ASP A C 1
ATOM 2571 O O . ASP A 1 341 ? -9.359 19.391 26.109 1 92.69 341 ASP A O 1
ATOM 2575 N N . VAL A 1 342 ? -9.867 18.062 24.578 1 92.94 342 VAL A N 1
ATOM 2576 C CA . VAL A 1 342 ? -10.195 19.047 23.547 1 92.94 342 VAL A CA 1
ATOM 2577 C C . VAL A 1 342 ? -11.289 18.484 22.641 1 92.94 342 VAL A C 1
ATOM 2579 O O . VAL A 1 342 ? -11.289 17.297 22.312 1 92.94 342 VAL A O 1
ATOM 2582 N N . ARG A 1 343 ? -12.336 19.328 22.547 1 92.44 343 ARG A N 1
ATOM 2583 C CA . ARG A 1 343 ? -13.281 18.969 21.5 1 92.44 343 ARG A CA 1
ATOM 2584 C C . ARG A 1 343 ? -12.648 19.141 20.109 1 92.44 343 ARG A C 1
ATOM 2586 O O . ARG A 1 343 ? -12.914 20.125 19.422 1 92.44 343 ARG A O 1
ATOM 2593 N N . TYR A 1 344 ? -11.977 18.422 19.812 1 94 344 TYR A N 1
ATOM 2594 C CA . TYR A 1 344 ? -11.172 17.844 18.75 1 94 344 TYR A CA 1
ATOM 2595 C C . TYR A 1 344 ? -10 18.75 18.391 1 94 344 TYR A C 1
ATOM 2597 O O . TYR A 1 344 ? -8.883 18.281 18.172 1 94 344 TYR A O 1
ATOM 2605 N N . ARG A 1 345 ? -10.211 20.125 18.188 1 97.56 345 ARG A N 1
ATOM 2606 C CA . ARG A 1 345 ? -9.094 20.984 17.797 1 97.56 345 ARG A CA 1
ATOM 2607 C C . ARG A 1 345 ? -9.148 22.312 18.531 1 97.56 345 ARG A C 1
ATOM 2609 O O . ARG A 1 345 ? -10.227 22.906 18.688 1 97.56 345 ARG A O 1
ATOM 2616 N N . PHE A 1 346 ? -8.039 22.812 18.953 1 98.31 346 PHE A N 1
ATOM 2617 C CA . PHE A 1 346 ? -7.918 24.188 19.438 1 98.31 346 PHE A CA 1
ATOM 2618 C C . PHE A 1 346 ? -7.5 25.109 18.312 1 98.31 346 PHE A C 1
ATOM 2620 O O . PHE A 1 346 ? -6.688 24.734 17.453 1 98.31 346 PHE A O 1
ATOM 2627 N N . VAL A 1 347 ? -8.047 26.281 18.297 1 98.5 347 VAL A N 1
ATOM 2628 C CA . VAL A 1 347 ? -7.621 27.391 17.438 1 98.5 347 VAL A CA 1
ATOM 2629 C C . VAL A 1 347 ? -7.352 28.625 18.281 1 98.5 347 VAL A C 1
ATOM 2631 O O . VAL A 1 347 ? -8.211 29.062 19.062 1 98.5 347 VAL A O 1
ATOM 2634 N N . VAL A 1 348 ? -6.191 29.156 18.156 1 98.31 348 VAL A N 1
ATOM 2635 C CA . VAL A 1 348 ? -5.793 30.328 18.922 1 98.31 348 VAL A CA 1
ATOM 2636 C C . VAL A 1 348 ? -6.18 31.594 18.156 1 98.31 348 VAL A C 1
ATOM 2638 O O . VAL A 1 348 ? -5.824 31.75 16.984 1 98.31 348 VAL A O 1
ATOM 2641 N N . ASP A 1 349 ? -6.938 32.438 18.781 1 98.06 349 ASP A N 1
ATOM 2642 C CA . ASP A 1 349 ? -7.184 33.781 18.266 1 98.06 349 ASP A CA 1
ATOM 2643 C C . ASP A 1 349 ? -5.996 34.688 18.562 1 98.06 349 ASP A C 1
ATOM 2645 O O . ASP A 1 349 ? -5.953 35.344 19.594 1 98.06 349 ASP A O 1
ATOM 2649 N N . VAL A 1 350 ? -5.152 34.781 17.672 1 97.12 350 VAL A N 1
ATOM 2650 C CA . VAL A 1 350 ? -3.895 35.5 17.859 1 97.12 350 VAL A CA 1
ATOM 2651 C C . VAL A 1 350 ? -4.148 37.031 17.812 1 97.12 350 VAL A C 1
ATOM 2653 O O . VAL A 1 350 ? -3.557 37.781 18.578 1 97.12 350 VAL A O 1
ATOM 2656 N N . ALA A 1 351 ? -4.953 37.469 16.891 1 93.31 351 ALA A N 1
ATOM 2657 C CA . ALA A 1 351 ? -5.23 38.875 16.688 1 93.31 351 ALA A CA 1
ATOM 2658 C C . ALA A 1 351 ? -5.797 39.5 17.953 1 93.31 351 ALA A C 1
ATOM 2660 O O . ALA A 1 351 ? -5.48 40.656 18.281 1 93.31 351 ALA A O 1
ATOM 2661 N N . ARG A 1 352 ? -6.57 38.75 18.594 1 89.62 352 ARG A N 1
ATOM 2662 C CA . ARG A 1 352 ? -7.207 39.281 19.797 1 89.62 352 ARG A CA 1
ATOM 2663 C C . ARG A 1 352 ? -6.18 39.562 20.891 1 89.62 352 ARG A C 1
ATOM 2665 O O . ARG A 1 352 ? -6.418 40.344 21.781 1 89.62 352 ARG A O 1
ATOM 2672 N N . SER A 1 353 ? -5.113 38.906 20.828 1 85 353 SER A N 1
ATOM 2673 C CA . SER A 1 353 ? -4.102 39 21.875 1 85 353 SER A CA 1
ATOM 2674 C C . SER A 1 353 ? -3.254 40.25 21.719 1 85 353 SER A C 1
ATOM 2676 O O . SER A 1 353 ? -2.494 40.625 22.609 1 85 353 SER A O 1
ATOM 2678 N N . ASN A 1 354 ? -3.322 40.969 20.734 1 83.94 354 ASN A N 1
ATOM 2679 C CA . ASN A 1 354 ? -2.648 42.25 20.469 1 83.94 354 ASN A CA 1
ATOM 2680 C C . ASN A 1 354 ? -1.168 42.188 20.844 1 83.94 354 ASN A C 1
ATOM 2682 O O . ASN A 1 354 ? -0.673 43 21.609 1 83.94 354 ASN A O 1
ATOM 2686 N N . LEU A 1 355 ? -0.439 41.281 20.266 1 85.44 355 LEU A N 1
ATOM 2687 C CA . LEU A 1 355 ? 0.931 40.969 20.641 1 85.44 355 LEU A CA 1
ATOM 2688 C C . LEU A 1 355 ? 1.863 42.125 20.375 1 85.44 355 LEU A C 1
ATOM 2690 O O . LEU A 1 355 ? 2.836 42.344 21.109 1 85.44 355 LEU A O 1
ATOM 2694 N N . ASP A 1 356 ? 1.73 42.844 19.359 1 75.56 356 ASP A N 1
ATOM 2695 C CA . ASP A 1 356 ? 2.666 43.938 19.047 1 75.56 356 ASP A CA 1
ATOM 2696 C C . ASP A 1 356 ? 2.172 45.25 19.609 1 75.56 356 ASP A C 1
ATOM 2698 O O . ASP A 1 356 ? 2.826 46.281 19.438 1 75.56 356 ASP A O 1
ATOM 2702 N N . LYS A 1 357 ? 1.169 45.344 20.422 1 69 357 LYS A N 1
ATOM 2703 C CA . LYS A 1 357 ? 0.751 46.594 21.062 1 69 357 LYS A CA 1
ATOM 2704 C C . LYS A 1 357 ? 1.328 46.688 22.469 1 69 357 LYS A C 1
ATOM 2706 O O . LYS A 1 357 ? 1.557 45.688 23.141 1 69 357 LYS A O 1
ATOM 2711 N N . MET B 1 1 ? -31.562 -45 -22.906 1 28.19 1 MET B N 1
ATOM 2712 C CA . MET B 1 1 ? -30.438 -45.781 -22.406 1 28.19 1 MET B CA 1
ATOM 2713 C C . MET B 1 1 ? -29.219 -44.906 -22.188 1 28.19 1 MET B C 1
ATOM 2715 O O . MET B 1 1 ? -28.656 -44.375 -23.141 1 28.19 1 MET B O 1
ATOM 2719 N N . GLY B 1 2 ? -29.203 -43.938 -21.312 1 36.06 2 GLY B N 1
ATOM 2720 C CA . GLY B 1 2 ? -28.281 -42.844 -21.109 1 36.06 2 GLY B CA 1
ATOM 2721 C C . GLY B 1 2 ? -26.828 -43.25 -21.141 1 36.06 2 GLY B C 1
ATOM 2722 O O . GLY B 1 2 ? -26.453 -44.281 -20.547 1 36.06 2 GLY B O 1
ATOM 2723 N N . SER B 1 3 ? -26.172 -43.094 -22.219 1 38.53 3 SER B N 1
ATOM 2724 C CA . SER B 1 3 ? -24.812 -43.531 -22.422 1 38.53 3 SER B CA 1
ATOM 2725 C C . SER B 1 3 ? -24.016 -43.5 -21.125 1 38.53 3 SER B C 1
ATOM 2727 O O . SER B 1 3 ? -24.016 -42.5 -20.422 1 38.53 3 SER B O 1
ATOM 2729 N N . LEU B 1 4 ? -24 -44.469 -20.359 1 42.41 4 LEU B N 1
ATOM 2730 C CA . LEU B 1 4 ? -23.188 -44.688 -19.156 1 42.41 4 LEU B CA 1
ATOM 2731 C C . LEU B 1 4 ? -21.812 -44.031 -19.297 1 42.41 4 LEU B C 1
ATOM 2733 O O . LEU B 1 4 ? -20.984 -44.5 -20.078 1 42.41 4 LEU B O 1
ATOM 2737 N N . GLU B 1 5 ? -21.641 -42.656 -19.422 1 48.47 5 GLU B N 1
ATOM 2738 C CA . GLU B 1 5 ? -20.344 -42.031 -19.469 1 48.47 5 GLU B CA 1
ATOM 2739 C C . GLU B 1 5 ? -19.312 -42.812 -18.672 1 48.47 5 GLU B C 1
ATOM 2741 O O . GLU B 1 5 ? -19.516 -43.094 -17.484 1 48.47 5 GLU B O 1
ATOM 2746 N N . SER B 1 6 ? -18.703 -43.812 -19.344 1 57.75 6 SER B N 1
ATOM 2747 C CA . SER B 1 6 ? -17.688 -44.75 -18.844 1 57.75 6 SER B CA 1
ATOM 2748 C C . SER B 1 6 ? -16.703 -44.031 -17.922 1 57.75 6 SER B C 1
ATOM 2750 O O . SER B 1 6 ? -16.281 -42.906 -18.203 1 57.75 6 SER B O 1
ATOM 2752 N N . GLU B 1 7 ? -16.672 -44.406 -16.672 1 78 7 GLU B N 1
ATOM 2753 C CA . GLU B 1 7 ? -15.688 -43.969 -15.688 1 78 7 GLU B CA 1
ATOM 2754 C C . GLU B 1 7 ? -14.273 -44.062 -16.234 1 78 7 GLU B C 1
ATOM 2756 O O . GLU B 1 7 ? -13.891 -45.062 -16.844 1 78 7 GLU B O 1
ATOM 2761 N N . LYS B 1 8 ? -13.648 -42.938 -16.406 1 89.75 8 LYS B N 1
ATOM 2762 C CA . LYS B 1 8 ? -12.273 -42.906 -16.891 1 89.75 8 LYS B CA 1
ATOM 2763 C C . LYS B 1 8 ? -11.281 -43 -15.734 1 89.75 8 LYS B C 1
ATOM 2765 O O . LYS B 1 8 ? -11.344 -42.25 -14.781 1 89.75 8 LYS B O 1
ATOM 2770 N N . THR B 1 9 ? -10.5 -44.031 -15.82 1 93.62 9 THR B N 1
ATOM 2771 C CA . THR B 1 9 ? -9.453 -44.25 -14.82 1 93.62 9 THR B CA 1
ATOM 2772 C C . THR B 1 9 ? -8.141 -43.656 -15.273 1 93.62 9 THR B C 1
ATOM 2774 O O . THR B 1 9 ? -7.766 -43.75 -16.438 1 93.62 9 THR B O 1
ATOM 2777 N N . VAL B 1 10 ? -7.453 -43.031 -14.336 1 95.44 10 VAL B N 1
ATOM 2778 C CA . VAL B 1 10 ? -6.184 -42.375 -14.633 1 95.44 10 VAL B CA 1
ATOM 2779 C C . VAL B 1 10 ? -5.156 -42.719 -13.562 1 95.44 10 VAL B C 1
ATOM 2781 O O . VAL B 1 10 ? -5.52 -43.094 -12.445 1 95.44 10 VAL B O 1
ATOM 2784 N N . THR B 1 11 ? -3.93 -42.656 -13.969 1 96.5 11 THR B N 1
ATOM 2785 C CA . THR B 1 11 ? -2.844 -42.875 -13.016 1 96.5 11 THR B CA 1
ATOM 2786 C C . THR B 1 11 ? -2.041 -41.594 -12.812 1 96.5 11 THR B C 1
ATOM 2788 O O . THR B 1 11 ? -1.774 -40.875 -13.766 1 96.5 11 THR B O 1
ATOM 2791 N N . GLY B 1 12 ? -1.765 -41.281 -11.586 1 96.88 12 GLY B N 1
ATOM 2792 C CA . GLY B 1 12 ? -0.875 -40.219 -11.195 1 96.88 12 GLY B CA 1
ATOM 2793 C C . GLY B 1 12 ? 0.086 -40.594 -10.086 1 96.88 12 GLY B C 1
ATOM 2794 O O . GLY B 1 12 ? 0.186 -41.781 -9.727 1 96.88 12 GLY B O 1
ATOM 2795 N N . TYR B 1 13 ? 0.931 -39.719 -9.711 1 98 13 TYR B N 1
ATOM 2796 C CA . TYR B 1 13 ? 1.791 -39.875 -8.547 1 98 13 TYR B CA 1
ATOM 2797 C C . TYR B 1 13 ? 1.221 -39.156 -7.34 1 98 13 TYR B C 1
ATOM 2799 O O . TYR B 1 13 ? 1.031 -37.938 -7.387 1 98 13 TYR B O 1
ATOM 2807 N N . ALA B 1 14 ? 0.918 -39.906 -6.305 1 98.31 14 ALA B N 1
ATOM 2808 C CA . ALA B 1 14 ? 0.23 -39.312 -5.16 1 98.31 14 ALA B CA 1
ATOM 2809 C C . ALA B 1 14 ? 1.057 -39.438 -3.885 1 98.31 14 ALA B C 1
ATOM 2811 O O . ALA B 1 14 ? 1.787 -40.438 -3.723 1 98.31 14 ALA B O 1
ATOM 2812 N N . ALA B 1 15 ? 0.985 -38.438 -3.088 1 98.5 15 ALA B N 1
ATOM 2813 C CA . ALA B 1 15 ? 1.354 -38.594 -1.686 1 98.5 15 ALA B CA 1
ATOM 2814 C C . ALA B 1 15 ? 0.225 -39.25 -0.894 1 98.5 15 ALA B C 1
ATOM 2816 O O . ALA B 1 15 ? -0.936 -38.844 -1.013 1 98.5 15 ALA B O 1
ATOM 2817 N N . ARG B 1 16 ? 0.504 -40.188 -0.066 1 97.75 16 ARG B N 1
ATOM 2818 C CA . ARG B 1 16 ? -0.53 -40.938 0.657 1 97.75 16 ARG B CA 1
ATOM 2819 C C . ARG B 1 16 ? -0.561 -40.531 2.127 1 97.75 16 ARG B C 1
ATOM 2821 O O . ARG B 1 16 ? -1.513 -40.844 2.844 1 97.75 16 ARG B O 1
ATOM 2828 N N . ASP B 1 17 ? 0.496 -39.875 2.557 1 97.31 17 ASP B N 1
ATOM 2829 C CA . ASP B 1 17 ? 0.611 -39.344 3.91 1 97.31 17 ASP B CA 1
ATOM 2830 C C . ASP B 1 17 ? 1.626 -38.219 3.969 1 97.31 17 ASP B C 1
ATOM 2832 O O . ASP B 1 17 ? 2.111 -37.75 2.932 1 97.31 17 ASP B O 1
ATOM 2836 N N . SER B 1 18 ? 1.898 -37.75 5.184 1 97.25 18 SER B N 1
ATOM 2837 C CA . SER B 1 18 ? 2.691 -36.562 5.375 1 97.25 18 SER B CA 1
ATOM 2838 C C . SER B 1 18 ? 4.176 -36.812 5.148 1 97.25 18 SER B C 1
ATOM 2840 O O . SER B 1 18 ? 4.996 -35.906 5.238 1 97.25 18 SER B O 1
ATOM 2842 N N . SER B 1 19 ? 4.57 -38.125 4.828 1 96.94 19 SER B N 1
ATOM 2843 C CA . SER B 1 19 ? 5.941 -38.344 4.391 1 96.94 19 SER B CA 1
ATOM 2844 C C . SER B 1 19 ? 6.246 -37.594 3.094 1 96.94 19 SER B C 1
ATOM 2846 O O . SER B 1 19 ? 7.402 -37.281 2.809 1 96.94 19 SER B O 1
ATOM 2848 N N . GLY B 1 20 ? 5.191 -37.438 2.285 1 96.81 20 GLY B N 1
ATOM 2849 C CA . GLY B 1 20 ? 5.316 -36.656 1.059 1 96.81 20 GLY B CA 1
ATOM 2850 C C . GLY B 1 20 ? 5.887 -37.469 -0.094 1 96.81 20 GLY B C 1
ATOM 2851 O O . GLY B 1 20 ? 6.195 -36.906 -1.151 1 96.81 20 GLY B O 1
ATOM 2852 N N . HIS B 1 21 ? 6.074 -38.719 0.172 1 97.81 21 HIS B N 1
ATOM 2853 C CA . HIS B 1 21 ? 6.605 -39.562 -0.891 1 97.81 21 HIS B CA 1
ATOM 2854 C C . HIS B 1 21 ? 5.562 -39.812 -1.981 1 97.81 21 HIS B C 1
ATOM 2856 O O . HIS B 1 21 ? 4.438 -40.219 -1.693 1 97.81 21 HIS B O 1
ATOM 2862 N N . LEU B 1 22 ? 5.934 -39.562 -3.217 1 98.25 22 LEU B N 1
ATOM 2863 C CA . LEU B 1 22 ? 5.027 -39.719 -4.348 1 98.25 22 LEU B CA 1
ATOM 2864 C C . LEU B 1 22 ? 5.191 -41.094 -4.973 1 98.25 22 LEU B C 1
ATOM 2866 O O . LEU B 1 22 ? 6.316 -41.562 -5.215 1 98.25 22 LEU B O 1
ATOM 2870 N N . SER B 1 23 ? 4.125 -41.719 -5.203 1 97.12 23 SER B N 1
ATOM 2871 C CA . SER B 1 23 ? 4.102 -43.062 -5.828 1 97.12 23 SER B CA 1
ATOM 2872 C C . SER B 1 23 ? 2.873 -43.219 -6.719 1 97.12 23 SER B C 1
ATOM 2874 O O . SER B 1 23 ? 1.913 -42.469 -6.609 1 97.12 23 SER B O 1
ATOM 2876 N N . PRO B 1 24 ? 2.924 -44.125 -7.645 1 96.62 24 PRO B N 1
ATOM 2877 C CA . PRO B 1 24 ? 1.794 -44.312 -8.555 1 96.62 24 PRO B CA 1
ATOM 2878 C C . PRO B 1 24 ? 0.471 -44.531 -7.824 1 96.62 24 PRO B C 1
ATOM 2880 O O . PRO B 1 24 ? 0.434 -45.219 -6.793 1 96.62 24 PRO B O 1
ATOM 2883 N N . TYR B 1 25 ? -0.484 -43.969 -8.281 1 96.81 25 TYR B N 1
ATOM 2884 C CA . TYR B 1 25 ? -1.831 -43.969 -7.723 1 96.81 25 TYR B CA 1
ATOM 2885 C C . TYR B 1 25 ? -2.879 -43.906 -8.828 1 96.81 25 TYR B C 1
ATOM 2887 O O . TYR B 1 25 ? -2.904 -42.969 -9.617 1 96.81 25 TYR B O 1
ATOM 2895 N N . THR B 1 26 ? -3.727 -44.938 -8.906 1 96.88 26 THR B N 1
ATOM 2896 C CA . THR B 1 26 ? -4.785 -45 -9.906 1 96.88 26 THR B CA 1
ATOM 2897 C C . THR B 1 26 ? -6.133 -44.625 -9.289 1 96.88 26 THR B C 1
ATOM 2899 O O . THR B 1 26 ? -6.484 -45.125 -8.219 1 96.88 26 THR B O 1
ATOM 2902 N N . TYR B 1 27 ? -6.824 -43.812 -9.945 1 95.81 27 TYR B N 1
ATOM 2903 C CA . TYR B 1 27 ? -8.117 -43.312 -9.453 1 95.81 27 TYR B CA 1
ATOM 2904 C C . TYR B 1 27 ? -9.055 -43 -10.617 1 95.81 27 TYR B C 1
ATOM 2906 O O . TYR B 1 27 ? -8.641 -43.031 -11.773 1 95.81 27 TYR B O 1
ATOM 2914 N N . THR B 1 28 ? -10.305 -42.75 -10.289 1 95.19 28 THR B N 1
ATOM 2915 C CA . THR B 1 28 ? -11.312 -42.438 -11.297 1 95.19 28 THR B CA 1
ATOM 2916 C C . THR B 1 28 ? -11.461 -40.938 -11.453 1 95.19 28 THR B C 1
ATOM 2918 O O . THR B 1 28 ? -11.578 -40.219 -10.469 1 95.19 28 THR B O 1
ATOM 2921 N N . LEU B 1 29 ? -11.406 -40.469 -12.68 1 94.88 29 LEU B N 1
ATOM 2922 C CA . LEU B 1 29 ? -11.688 -39.062 -12.953 1 94.88 29 LEU B CA 1
ATOM 2923 C C . LEU B 1 29 ? -13.156 -38.75 -12.695 1 94.88 29 LEU B C 1
ATOM 2925 O O . LEU B 1 29 ? -14.023 -39.594 -12.898 1 94.88 29 LEU B O 1
ATOM 2929 N N . ARG B 1 30 ? -13.391 -37.562 -12.266 1 94.06 30 ARG B N 1
ATOM 2930 C CA . ARG B 1 30 ? -14.789 -37.156 -12.188 1 94.06 30 ARG B CA 1
ATOM 2931 C C . ARG B 1 30 ? -15.422 -37.125 -13.578 1 94.06 30 ARG B C 1
ATOM 2933 O O . ARG B 1 30 ? -14.719 -37 -14.586 1 94.06 30 ARG B O 1
ATOM 2940 N N . ASN B 1 31 ? -16.703 -37.156 -13.609 1 93.88 31 ASN B N 1
ATOM 2941 C CA . ASN B 1 31 ? -17.422 -37.156 -14.883 1 93.88 31 ASN B CA 1
ATOM 2942 C C . ASN B 1 31 ? -17.25 -35.812 -15.609 1 93.88 31 ASN B C 1
ATOM 2944 O O . ASN B 1 31 ? -17.297 -34.75 -14.984 1 93.88 31 ASN B O 1
ATOM 2948 N N . LYS B 1 32 ? -16.969 -35.906 -16.844 1 95.19 32 LYS B N 1
ATOM 2949 C CA . LYS B 1 32 ? -16.906 -34.719 -17.688 1 95.19 32 LYS B CA 1
ATOM 2950 C C . LYS B 1 32 ? -18.281 -34.062 -17.828 1 95.19 32 LYS B C 1
ATOM 2952 O O . LYS B 1 32 ? -19.219 -34.656 -18.359 1 95.19 32 LYS B O 1
ATOM 2957 N N . GLY B 1 33 ? -18.484 -32.906 -17.391 1 95.5 33 GLY B N 1
ATOM 2958 C CA . GLY B 1 33 ? -19.703 -32.156 -17.562 1 95.5 33 GLY B CA 1
ATOM 2959 C C . GLY B 1 33 ? -19.766 -31.406 -18.875 1 95.5 33 GLY B C 1
ATOM 2960 O O . GLY B 1 33 ? -18.812 -31.438 -19.656 1 95.5 33 GLY B O 1
ATOM 2961 N N . PRO B 1 34 ? -20.844 -30.703 -19.156 1 97.19 34 PRO B N 1
ATOM 2962 C CA . PRO B 1 34 ? -21.047 -30.016 -20.422 1 97.19 34 PRO B CA 1
ATOM 2963 C C . PRO B 1 34 ? -20.016 -28.922 -20.672 1 97.19 34 PRO B C 1
ATOM 2965 O O . PRO B 1 34 ? -19.703 -28.594 -21.828 1 97.19 34 PRO B O 1
ATOM 2968 N N . GLU B 1 35 ? -19.422 -28.359 -19.656 1 97.56 35 GLU B N 1
ATOM 2969 C CA . GLU B 1 35 ? -18.5 -27.234 -19.797 1 97.56 35 GLU B CA 1
ATOM 2970 C C . GLU B 1 35 ? -17.047 -27.672 -19.594 1 97.56 35 GLU B C 1
ATOM 2972 O O . GLU B 1 35 ? -16.141 -26.844 -19.578 1 97.56 35 GLU B O 1
ATOM 2977 N N . ASP B 1 36 ? -16.828 -28.922 -19.484 1 97.94 36 ASP B N 1
ATOM 2978 C CA . ASP B 1 36 ? -15.523 -29.438 -19.094 1 97.94 36 ASP B CA 1
ATOM 2979 C C . ASP B 1 36 ? -14.719 -29.859 -20.328 1 97.94 36 ASP B C 1
ATOM 2981 O O . ASP B 1 36 ? -15.297 -30.156 -21.375 1 97.94 36 ASP B O 1
ATOM 2985 N N . VAL B 1 37 ? -13.477 -29.875 -20.156 1 98.5 37 VAL B N 1
ATOM 2986 C CA . VAL B 1 37 ? -12.547 -30.5 -21.094 1 98.5 37 VAL B CA 1
ATOM 2987 C C . VAL B 1 37 ? -11.719 -31.562 -20.359 1 98.5 37 VAL B C 1
ATOM 2989 O O . VAL B 1 37 ? -11.445 -31.438 -19.172 1 98.5 37 VAL B O 1
ATOM 2992 N N . ILE B 1 38 ? -11.344 -32.594 -21.031 1 98.31 38 ILE B N 1
ATOM 2993 C CA . ILE B 1 38 ? -10.336 -33.531 -20.547 1 98.31 38 ILE B CA 1
ATOM 2994 C C . ILE B 1 38 ? -8.984 -33.188 -21.172 1 98.31 38 ILE B C 1
ATOM 2996 O O . ILE B 1 38 ? -8.867 -33.062 -22.391 1 98.31 38 ILE B O 1
ATOM 3000 N N . VAL B 1 39 ? -8.023 -33.031 -20.359 1 98.56 39 VAL B N 1
ATOM 3001 C CA . VAL B 1 39 ? -6.676 -32.656 -20.766 1 98.56 39 VAL B CA 1
ATOM 3002 C C . VAL B 1 39 ? -5.711 -33.812 -20.516 1 98.56 39 VAL B C 1
ATOM 3004 O O . VAL B 1 39 ? -5.574 -34.25 -19.375 1 98.56 39 VAL B O 1
ATOM 3007 N N . ARG B 1 40 ? -5.137 -34.344 -21.531 1 98.44 40 ARG B N 1
ATOM 3008 C CA . ARG B 1 40 ? -3.982 -35.219 -21.344 1 98.44 40 ARG B CA 1
ATOM 3009 C C . ARG B 1 40 ? -2.738 -34.406 -20.984 1 98.44 40 ARG B C 1
ATOM 3011 O O . ARG B 1 40 ? -2.324 -33.531 -21.75 1 98.44 40 ARG B O 1
ATOM 3018 N N . VAL B 1 41 ? -2.148 -34.688 -19.891 1 98.69 41 VAL B N 1
ATOM 3019 C CA . VAL B 1 41 ? -1.049 -33.875 -19.375 1 98.69 41 VAL B CA 1
ATOM 3020 C C . VAL B 1 41 ? 0.24 -34.219 -20.109 1 98.69 41 VAL B C 1
ATOM 3022 O O . VAL B 1 41 ? 0.566 -35.406 -20.281 1 98.69 41 VAL B O 1
ATOM 3025 N N . ILE B 1 42 ? 0.929 -33.219 -20.562 1 98.62 42 ILE B N 1
ATOM 3026 C CA . ILE B 1 42 ? 2.215 -33.375 -21.219 1 98.62 42 ILE B CA 1
ATOM 3027 C C . ILE B 1 42 ? 3.344 -32.969 -20.281 1 98.62 42 ILE B C 1
ATOM 3029 O O . ILE B 1 42 ? 4.273 -33.75 -20.047 1 98.62 42 ILE B O 1
ATOM 3033 N N . TYR B 1 43 ? 3.295 -31.781 -19.75 1 98.75 43 TYR B N 1
ATOM 3034 C CA . TYR B 1 43 ? 4.258 -31.25 -18.797 1 98.75 43 TYR B CA 1
ATOM 3035 C C . TYR B 1 43 ? 3.551 -30.703 -17.562 1 98.75 43 TYR B C 1
ATOM 3037 O O . TYR B 1 43 ? 2.381 -30.328 -17.625 1 98.75 43 TYR B O 1
ATOM 3045 N N . CYS B 1 44 ? 4.215 -30.703 -16.453 1 98.81 44 CYS B N 1
ATOM 3046 C CA . CYS B 1 44 ? 3.742 -30.062 -15.234 1 98.81 44 CYS B CA 1
ATOM 3047 C C . CYS B 1 44 ? 4.91 -29.531 -14.406 1 98.81 44 CYS B C 1
ATOM 3049 O O . CYS B 1 44 ? 5.836 -30.266 -14.086 1 98.81 44 CYS B O 1
ATOM 3051 N N . GLY B 1 45 ? 4.879 -28.25 -14.102 1 98.5 45 GLY B N 1
ATOM 3052 C CA . GLY B 1 45 ? 5.93 -27.703 -13.266 1 98.5 45 GLY B CA 1
ATOM 3053 C C . GLY B 1 45 ? 5.855 -28.156 -11.82 1 98.5 45 GLY B C 1
ATOM 3054 O O . GLY B 1 45 ? 4.809 -28.625 -11.367 1 98.5 45 GLY B O 1
ATOM 3055 N N . ILE B 1 46 ? 6.949 -28.109 -11.125 1 98.12 46 ILE B N 1
ATOM 3056 C CA . ILE B 1 46 ? 7.023 -28.344 -9.688 1 98.12 46 ILE B CA 1
ATOM 3057 C C . ILE B 1 46 ? 7.168 -27.016 -8.953 1 98.12 46 ILE B C 1
ATOM 3059 O O . ILE B 1 46 ? 7.961 -26.156 -9.352 1 98.12 46 ILE B O 1
ATOM 3063 N N . CYS B 1 47 ? 6.406 -26.828 -7.961 1 96.19 47 CYS B N 1
ATOM 3064 C CA . CYS B 1 47 ? 6.445 -25.609 -7.148 1 96.19 47 CYS B CA 1
ATOM 3065 C C . CYS B 1 47 ? 6.637 -25.953 -5.676 1 96.19 47 CYS B C 1
ATOM 3067 O O . CYS B 1 47 ? 6.355 -27.078 -5.25 1 96.19 47 CYS B O 1
ATOM 3069 N N . HIS B 1 48 ? 7.137 -25.016 -4.914 1 94.19 48 HIS B N 1
ATOM 3070 C CA . HIS B 1 48 ? 7.312 -25.219 -3.48 1 94.19 48 HIS B CA 1
ATOM 3071 C C . HIS B 1 48 ? 5.98 -25.5 -2.797 1 94.19 48 HIS B C 1
ATOM 3073 O O . HIS B 1 48 ? 5.934 -26.219 -1.788 1 94.19 48 HIS B O 1
ATOM 3079 N N . SER B 1 49 ? 4.945 -24.969 -3.289 1 94.38 49 SER B N 1
ATOM 3080 C CA . SER B 1 49 ? 3.629 -25.234 -2.719 1 94.38 49 SER B CA 1
ATOM 3081 C C . SER B 1 49 ? 3.301 -26.719 -2.758 1 94.38 49 SER B C 1
ATOM 3083 O O . SER B 1 49 ? 2.557 -27.219 -1.912 1 94.38 49 SER B O 1
ATOM 3085 N N . ASP B 1 50 ? 3.809 -27.438 -3.734 1 97.25 50 ASP B N 1
ATOM 3086 C CA . ASP B 1 50 ? 3.631 -28.891 -3.764 1 97.25 50 ASP B CA 1
ATOM 3087 C C . ASP B 1 50 ? 4.207 -29.531 -2.508 1 97.25 50 ASP B C 1
ATOM 3089 O O . ASP B 1 50 ? 3.557 -30.375 -1.879 1 97.25 50 ASP B O 1
ATOM 3093 N N . LEU B 1 51 ? 5.41 -29.078 -2.145 1 95.75 51 LEU B N 1
ATOM 3094 C CA . LEU B 1 51 ? 6.078 -29.609 -0.962 1 95.75 51 LEU B CA 1
ATOM 3095 C C . LEU B 1 51 ? 5.273 -29.297 0.298 1 95.75 51 LEU B C 1
ATOM 3097 O O . LEU B 1 51 ? 5.062 -30.188 1.13 1 95.75 51 LEU B O 1
ATOM 3101 N N . VAL B 1 52 ? 4.844 -28.109 0.395 1 94.06 52 VAL B N 1
ATOM 3102 C CA . VAL B 1 52 ? 4.102 -27.656 1.564 1 94.06 52 VAL B CA 1
ATOM 3103 C C . VAL B 1 52 ? 2.848 -28.516 1.746 1 94.06 52 VAL B C 1
ATOM 3105 O O . VAL B 1 52 ? 2.539 -28.938 2.859 1 94.06 52 VAL B O 1
ATOM 3108 N N . GLN B 1 53 ? 2.16 -28.781 0.692 1 96.5 53 GLN B N 1
ATOM 3109 C CA . GLN B 1 53 ? 0.924 -29.562 0.731 1 96.5 53 GLN B CA 1
ATOM 3110 C C . GLN B 1 53 ? 1.212 -31.047 0.969 1 96.5 53 GLN B C 1
ATOM 3112 O O . GLN B 1 53 ? 0.566 -31.688 1.803 1 96.5 53 GLN B O 1
ATOM 3117 N N . MET B 1 54 ? 2.201 -31.547 0.307 1 97.5 54 MET B N 1
ATOM 3118 C CA . MET B 1 54 ? 2.527 -32.969 0.417 1 97.5 54 MET B CA 1
ATOM 3119 C C . MET B 1 54 ? 2.939 -33.312 1.841 1 97.5 54 MET B C 1
ATOM 3121 O O . MET B 1 54 ? 2.627 -34.406 2.33 1 97.5 54 MET B O 1
ATOM 3125 N N . HIS B 1 55 ? 3.576 -32.375 2.496 1 96.94 55 HIS B N 1
ATOM 3126 C CA . HIS B 1 55 ? 4.102 -32.625 3.832 1 96.94 55 HIS B CA 1
ATOM 3127 C C . HIS B 1 55 ? 3.145 -32.125 4.906 1 96.94 55 HIS B C 1
ATOM 3129 O O . HIS B 1 55 ? 3.469 -32.156 6.098 1 96.94 55 HIS B O 1
ATOM 3135 N N . ASN B 1 56 ? 2.023 -31.625 4.566 1 96.94 56 ASN B N 1
ATOM 3136 C CA . ASN B 1 56 ? 0.988 -31.156 5.48 1 96.94 56 ASN B CA 1
ATOM 3137 C C . ASN B 1 56 ? 1.521 -30.094 6.438 1 96.94 56 ASN B C 1
ATOM 3139 O O . ASN B 1 56 ? 1.226 -30.125 7.633 1 96.94 56 ASN B O 1
ATOM 3143 N N . GLU B 1 57 ? 2.305 -29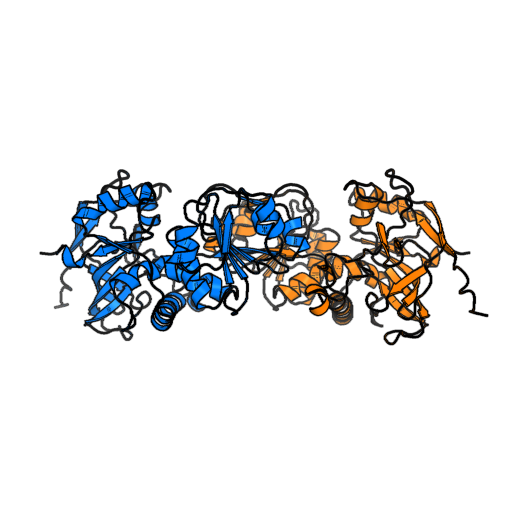.234 5.887 1 90.56 57 GLU B N 1
ATOM 3144 C CA . GLU B 1 57 ? 2.938 -28.203 6.707 1 90.56 57 GLU B CA 1
ATOM 3145 C C . GLU B 1 57 ? 1.9 -27.25 7.289 1 90.56 57 GLU B C 1
ATOM 3147 O O . GLU B 1 57 ? 2.121 -26.656 8.352 1 90.56 57 GLU B O 1
ATOM 3152 N N . MET B 1 58 ? 0.769 -27.172 6.68 1 87.75 58 MET B N 1
ATOM 3153 C CA . MET B 1 58 ? -0.277 -26.266 7.152 1 87.75 58 MET B CA 1
ATOM 3154 C C . MET B 1 58 ? -1.356 -27.031 7.906 1 87.75 58 MET B C 1
ATOM 3156 O O . MET B 1 58 ? -2.293 -26.438 8.438 1 87.75 58 MET B O 1
ATOM 3160 N N . GLY B 1 59 ? -1.314 -28.312 7.938 1 90.38 59 GLY B N 1
ATOM 3161 C CA . GLY B 1 59 ? -2.238 -29.141 8.695 1 90.38 59 GLY B CA 1
ATOM 3162 C C . GLY B 1 59 ? -3.568 -29.344 7.996 1 90.38 59 GLY B C 1
ATOM 3163 O O . GLY B 1 59 ? -4.559 -29.719 8.625 1 90.38 59 GLY B O 1
ATOM 3164 N N . MET B 1 60 ? -3.637 -29.156 6.68 1 92.19 60 MET B N 1
ATOM 3165 C CA . MET B 1 60 ? -4.922 -29.188 5.984 1 92.19 60 MET B CA 1
ATOM 3166 C C . MET B 1 60 ? -4.852 -30.094 4.754 1 92.19 60 MET B C 1
ATOM 3168 O O . MET B 1 60 ? -5.711 -30.016 3.877 1 92.19 60 MET B O 1
ATOM 3172 N N . SER B 1 61 ? -3.838 -30.938 4.715 1 96.81 61 SER B N 1
ATOM 3173 C CA . SER B 1 61 ? -3.664 -31.781 3.529 1 96.81 61 SER B CA 1
ATOM 3174 C C . SER B 1 61 ? -4.633 -32.969 3.537 1 96.81 61 SER B C 1
ATOM 3176 O O . SER B 1 61 ? -4.863 -33.562 4.582 1 96.81 61 SER B O 1
ATOM 3178 N N . ASN B 1 62 ? -5.203 -33.25 2.389 1 97.12 62 ASN B N 1
ATOM 3179 C CA . ASN B 1 62 ? -6.059 -34.406 2.166 1 97.12 62 ASN B CA 1
ATOM 3180 C C . ASN B 1 62 ? -5.348 -35.469 1.336 1 97.12 62 ASN B C 1
ATOM 3182 O O . ASN B 1 62 ? -4.988 -35.25 0.183 1 97.12 62 ASN B O 1
ATOM 3186 N N . TYR B 1 63 ? -5.246 -36.625 1.926 1 97.25 63 TYR B N 1
ATOM 3187 C CA . TYR B 1 63 ? -4.574 -37.75 1.243 1 97.25 63 TYR B CA 1
ATOM 3188 C C . TYR B 1 63 ? -5.578 -38.781 0.796 1 97.25 63 TYR B C 1
ATOM 3190 O O . TYR B 1 63 ? -6.613 -39 1.438 1 97.25 63 TYR B O 1
ATOM 3198 N N . PRO B 1 64 ? -5.246 -39.625 -0.251 1 97.69 64 PRO B N 1
ATOM 3199 C CA . PRO B 1 64 ? -4.145 -39.469 -1.199 1 97.69 64 PRO B CA 1
ATOM 3200 C C . PRO B 1 64 ? -4.273 -38.188 -2.041 1 97.69 64 PRO B C 1
ATOM 3202 O O . PRO B 1 64 ? -5.383 -37.812 -2.418 1 97.69 64 PRO B O 1
ATOM 3205 N N . MET B 1 65 ? -3.16 -37.531 -2.295 1 97.88 65 MET B N 1
ATOM 3206 C CA . MET B 1 65 ? -3.123 -36.281 -3.043 1 97.88 65 MET B CA 1
ATOM 3207 C C . MET B 1 65 ? -2.184 -36.406 -4.238 1 97.88 65 MET B C 1
ATOM 3209 O O . MET B 1 65 ? -1.051 -36.875 -4.105 1 97.88 65 MET B O 1
ATOM 3213 N N . VAL B 1 66 ? -2.684 -36.062 -5.391 1 98.38 66 VAL B N 1
ATOM 3214 C CA . VAL B 1 66 ? -1.841 -35.875 -6.566 1 98.38 66 VAL B CA 1
ATOM 3215 C C . VAL B 1 66 ? -1.52 -34.406 -6.758 1 98.38 66 VAL B C 1
ATOM 3217 O O . VAL B 1 66 ? -2.369 -33.625 -7.211 1 98.38 66 VAL B O 1
ATOM 3220 N N . PRO B 1 67 ? -0.281 -33.938 -6.488 1 98.44 67 PRO B N 1
ATOM 3221 C CA . PRO B 1 67 ? 0.064 -32.531 -6.605 1 98.44 67 PRO B CA 1
ATOM 3222 C C . PRO B 1 67 ? 0.29 -32.094 -8.055 1 98.44 67 PRO B C 1
ATOM 3224 O O . PRO B 1 67 ? 0.067 -32.875 -8.977 1 98.44 67 PRO B O 1
ATOM 3227 N N . GLY B 1 68 ? 0.729 -30.859 -8.195 1 98.5 68 GLY B N 1
ATOM 3228 C CA . GLY B 1 68 ? 1.011 -30.281 -9.5 1 98.5 68 GLY B CA 1
ATOM 3229 C C . GLY B 1 68 ? -0.046 -29.297 -9.953 1 98.5 68 GLY B C 1
ATOM 3230 O O . GLY B 1 68 ? -1.196 -29.672 -10.188 1 98.5 68 GLY B O 1
ATOM 3231 N N . HIS B 1 69 ? 0.329 -28.031 -10.07 1 98.69 69 HIS B N 1
ATOM 3232 C CA . HIS B 1 69 ? -0.667 -27.031 -10.461 1 98.69 69 HIS B CA 1
ATOM 3233 C C . HIS B 1 69 ? -0.18 -26.188 -11.641 1 98.69 69 HIS B C 1
ATOM 3235 O O . HIS B 1 69 ? -0.712 -25.109 -11.898 1 98.69 69 HIS B O 1
ATOM 3241 N N . GLU B 1 70 ? 0.874 -26.594 -12.266 1 98.81 70 GLU B N 1
ATOM 3242 C CA . GLU B 1 70 ? 1.416 -25.953 -13.469 1 98.81 70 GLU B CA 1
ATOM 3243 C C . GLU B 1 70 ? 1.303 -26.891 -14.672 1 98.81 70 GLU B C 1
ATOM 3245 O O . GLU B 1 70 ? 2.314 -27.344 -15.203 1 98.81 70 GLU B O 1
ATOM 3250 N N . VAL B 1 71 ? 0.164 -27.031 -15.203 1 98.88 71 VAL B N 1
ATOM 3251 C CA . VAL B 1 71 ? -0.155 -28.125 -16.109 1 98.88 71 VAL B CA 1
ATOM 3252 C C . VAL B 1 71 ? -0.154 -27.609 -17.547 1 98.88 71 VAL B C 1
ATOM 3254 O O . VAL B 1 71 ? -0.723 -26.547 -17.844 1 98.88 71 VAL B O 1
ATOM 3257 N N . VAL B 1 72 ? 0.519 -28.297 -18.391 1 98.88 72 VAL B N 1
ATOM 3258 C CA . VAL B 1 72 ? 0.451 -28.109 -19.828 1 98.88 72 VAL B CA 1
ATOM 3259 C C . VAL B 1 72 ? 0.034 -29.422 -20.484 1 98.88 72 VAL B C 1
ATOM 3261 O O . VAL B 1 72 ? 0.601 -30.484 -20.203 1 98.88 72 VAL B O 1
ATOM 3264 N N . GLY B 1 73 ? -0.936 -29.359 -21.328 1 98.69 73 GLY B N 1
ATOM 3265 C CA . GLY B 1 73 ? -1.428 -30.578 -21.953 1 98.69 73 GLY B CA 1
ATOM 3266 C C . GLY B 1 73 ? -2.156 -30.344 -23.25 1 98.69 73 GLY B C 1
ATOM 3267 O O . GLY B 1 73 ? -2.014 -29.281 -23.859 1 98.69 73 GLY B O 1
ATOM 3268 N N . VAL B 1 74 ? -2.826 -31.375 -23.672 1 98.62 74 VAL B N 1
ATOM 3269 C CA . VAL B 1 74 ? -3.596 -31.328 -24.922 1 98.62 74 VAL B CA 1
ATOM 3270 C C . VAL B 1 74 ? -5.031 -31.781 -24.656 1 98.62 74 VAL B C 1
ATOM 3272 O O . VAL B 1 74 ? -5.266 -32.719 -23.891 1 98.62 74 VAL B O 1
ATOM 3275 N N . VAL B 1 75 ? -5.961 -31.062 -25.25 1 98.75 75 VAL B N 1
ATOM 3276 C CA . VAL B 1 75 ? -7.371 -31.391 -25.078 1 98.75 75 VAL B CA 1
ATOM 3277 C C . VAL B 1 75 ? -7.68 -32.688 -25.828 1 98.75 75 VAL B C 1
ATOM 3279 O O . VAL B 1 75 ? -7.387 -32.812 -27.016 1 98.75 75 VAL B O 1
ATOM 3282 N N . THR B 1 76 ? -8.312 -33.656 -25.141 1 98.19 76 THR B N 1
ATOM 3283 C CA . THR B 1 76 ? -8.625 -34.906 -25.781 1 98.19 76 THR B CA 1
ATOM 3284 C C . THR B 1 76 ? -10.133 -35.094 -25.922 1 98.19 76 THR B C 1
ATOM 3286 O O . THR B 1 76 ? -10.602 -35.812 -26.812 1 98.19 76 THR B O 1
ATOM 3289 N N . GLU B 1 77 ? -10.922 -34.562 -25.031 1 98.12 77 GLU B N 1
ATOM 3290 C CA . GLU B 1 77 ? -12.383 -34.562 -25.062 1 98.12 77 GLU B CA 1
ATOM 3291 C C . GLU B 1 77 ? -12.953 -33.219 -24.594 1 98.12 77 GLU B C 1
ATOM 3293 O O . GLU B 1 77 ? -12.312 -32.5 -23.828 1 98.12 77 GLU B O 1
ATOM 3298 N N . ILE B 1 78 ? -14.141 -32.906 -25.094 1 98.19 78 ILE B N 1
ATOM 3299 C CA . ILE B 1 78 ? -14.797 -31.672 -24.688 1 98.19 78 ILE B CA 1
ATOM 3300 C C . ILE B 1 78 ? -16.281 -31.938 -24.406 1 98.19 78 ILE B C 1
ATOM 3302 O O . ILE B 1 78 ? -16.891 -32.781 -25.031 1 98.19 78 ILE B O 1
ATOM 3306 N N . GLY B 1 79 ? -16.75 -31.234 -23.422 1 97.62 79 GLY B N 1
ATOM 3307 C CA . GLY B 1 79 ? -18.188 -31.266 -23.156 1 97.62 79 GLY B CA 1
ATOM 3308 C C . GLY B 1 79 ? -19.016 -30.594 -24.25 1 97.62 79 GLY B C 1
ATOM 3309 O O . GLY B 1 79 ? -18.469 -29.859 -25.078 1 97.62 79 GLY B O 1
ATOM 3310 N N . SER B 1 80 ? -20.312 -30.781 -24.141 1 97.69 80 SER B N 1
ATOM 3311 C CA . SER B 1 80 ? -21.234 -30.359 -25.203 1 97.69 80 SER B CA 1
ATOM 3312 C C . SER B 1 80 ? -21.344 -28.844 -25.266 1 97.69 80 SER B C 1
ATOM 3314 O O . SER B 1 80 ? -21.75 -28.297 -26.297 1 97.69 80 SER B O 1
ATOM 3316 N N . GLU B 1 81 ? -20.953 -28.141 -24.219 1 98.19 81 GLU B N 1
ATOM 3317 C CA . GLU B 1 81 ? -21.156 -26.688 -24.172 1 98.19 81 GLU B CA 1
ATOM 3318 C C . GLU B 1 81 ? -19.812 -25.953 -24.234 1 98.19 81 GLU B C 1
ATOM 3320 O O . GLU B 1 81 ? -19.766 -24.734 -24.047 1 98.19 81 GLU B O 1
ATOM 3325 N N . VAL B 1 82 ? -18.781 -26.688 -24.453 1 98.25 82 VAL B N 1
ATOM 3326 C CA . VAL B 1 82 ? -17.469 -26.062 -24.562 1 98.25 82 VAL B CA 1
ATOM 3327 C C . VAL B 1 82 ? -17.375 -25.297 -25.875 1 98.25 82 VAL B C 1
ATOM 3329 O O . VAL B 1 82 ? -17.688 -25.844 -26.938 1 98.25 82 VAL B O 1
ATOM 3332 N N . LYS B 1 83 ? -16.938 -24.031 -25.844 1 96.56 83 LYS B N 1
ATOM 3333 C CA . LYS B 1 83 ? -16.844 -23.188 -27.031 1 96.56 83 LYS B CA 1
ATOM 3334 C C . LYS B 1 83 ? -15.422 -22.656 -27.203 1 96.56 83 LYS B C 1
ATOM 3336 O O . LYS B 1 83 ? -15.023 -22.281 -28.297 1 96.56 83 LYS B O 1
ATOM 3341 N N . LYS B 1 84 ? -14.68 -22.672 -26.234 1 96 84 LYS B N 1
ATOM 3342 C CA . LYS B 1 84 ? -13.406 -21.953 -26.219 1 96 84 LYS B CA 1
ATOM 3343 C C . LYS B 1 84 ? -12.281 -22.828 -26.766 1 96 84 LYS B C 1
ATOM 3345 O O . LYS B 1 84 ? -11.242 -22.312 -27.188 1 96 84 LYS B O 1
ATOM 3350 N N . PHE B 1 85 ? -12.508 -24.156 -26.75 1 98.19 85 PHE B N 1
ATOM 3351 C CA . PHE B 1 85 ? -11.406 -25.062 -27.047 1 98.19 85 PHE B CA 1
ATOM 3352 C C . PHE B 1 85 ? -11.875 -26.203 -27.953 1 98.19 85 PHE B C 1
ATOM 3354 O O . PHE B 1 85 ? -13.062 -26.484 -28.031 1 98.19 85 PHE B O 1
ATOM 3361 N N . LYS B 1 86 ? -10.859 -26.828 -28.609 1 98.06 86 LYS B N 1
ATOM 3362 C CA . LYS B 1 86 ? -11.102 -27.984 -29.469 1 98.06 86 LYS B CA 1
ATOM 3363 C C . LYS B 1 86 ? -10.141 -29.125 -29.125 1 98.06 86 LYS B C 1
ATOM 3365 O O . LYS B 1 86 ? -9.07 -28.891 -28.578 1 98.06 86 LYS B O 1
ATOM 3370 N N . VAL B 1 87 ? -10.609 -30.266 -29.484 1 98.44 87 VAL B N 1
ATOM 3371 C CA . VAL B 1 87 ? -9.758 -31.438 -29.312 1 98.44 87 VAL B CA 1
ATOM 3372 C C . VAL B 1 87 ? -8.461 -31.266 -30.094 1 98.44 87 VAL B C 1
ATOM 3374 O O . VAL B 1 87 ? -8.477 -30.797 -31.234 1 98.44 87 VAL B O 1
ATOM 3377 N N . GLY B 1 88 ? -7.367 -31.5 -29.469 1 98.31 88 GLY B N 1
ATOM 3378 C CA . GLY B 1 88 ? -6.074 -31.391 -30.125 1 98.31 88 GLY B CA 1
ATOM 3379 C C . GLY B 1 88 ? -5.332 -30.125 -29.766 1 98.31 88 GLY B C 1
ATOM 3380 O O . GLY B 1 88 ? -4.133 -30 -30 1 98.31 88 GLY B O 1
ATOM 3381 N N . GLU B 1 89 ? -5.961 -29.219 -29.203 1 98.19 89 GLU B N 1
ATOM 3382 C CA . GLU B 1 89 ? -5.363 -27.938 -28.828 1 98.19 89 GLU B CA 1
ATOM 3383 C C . GLU B 1 89 ? -4.508 -28.062 -27.578 1 98.19 89 GLU B C 1
ATOM 3385 O O . GLU B 1 89 ? -4.887 -28.75 -26.625 1 98.19 89 GLU B O 1
ATOM 3390 N N . HIS B 1 90 ? -3.342 -27.406 -27.609 1 98.69 90 HIS B N 1
ATOM 3391 C CA . HIS B 1 90 ? -2.52 -27.312 -26.406 1 98.69 90 HIS B CA 1
ATOM 3392 C C . HIS B 1 90 ? -3.068 -26.281 -25.438 1 98.69 90 HIS B C 1
ATOM 3394 O O . HIS B 1 90 ? -3.387 -25.156 -25.844 1 98.69 90 HIS B O 1
ATOM 3400 N N . VAL B 1 91 ? -3.16 -26.656 -24.172 1 98.88 91 VAL B N 1
ATOM 3401 C CA . VAL B 1 91 ? -3.773 -25.781 -23.172 1 98.88 91 VAL B CA 1
ATOM 3402 C C . VAL B 1 91 ? -2.986 -25.844 -21.859 1 98.88 91 VAL B C 1
ATOM 3404 O O . VAL B 1 91 ? -2.127 -26.719 -21.688 1 98.88 91 VAL B O 1
ATOM 3407 N N . GLY B 1 92 ? -3.168 -24.875 -21.047 1 98.88 92 GLY B N 1
ATOM 3408 C CA . GLY B 1 92 ? -2.592 -24.812 -19.719 1 98.88 92 GLY B CA 1
ATOM 3409 C C . GLY B 1 92 ? -3.635 -24.75 -18.625 1 98.88 92 GLY B C 1
ATOM 3410 O O . GLY B 1 92 ? -4.738 -24.234 -18.828 1 98.88 92 GLY B O 1
ATOM 3411 N N . VAL B 1 93 ? -3.359 -25.312 -17.5 1 98.88 93 VAL B N 1
ATOM 3412 C CA . VAL B 1 93 ? -4.16 -25.234 -16.281 1 98.88 93 VAL B CA 1
ATOM 3413 C C . VAL B 1 93 ? -3.291 -24.766 -15.117 1 98.88 93 VAL B C 1
ATOM 3415 O O . VAL B 1 93 ? -2.24 -25.344 -14.836 1 98.88 93 VAL B O 1
ATOM 3418 N N . GLY B 1 94 ? -3.717 -23.703 -14.438 1 98.5 94 GLY B N 1
ATOM 3419 C CA . GLY B 1 94 ? -2.947 -23.109 -13.359 1 98.5 94 GLY B CA 1
ATOM 3420 C C . GLY B 1 94 ? -3.408 -23.547 -11.984 1 98.5 94 GLY B C 1
ATOM 3421 O O . GLY B 1 94 ? -3.76 -24.703 -11.781 1 98.5 94 GLY B O 1
ATOM 3422 N N . CYS B 1 95 ? -3.426 -22.672 -11.062 1 98 95 CYS B N 1
ATOM 3423 C CA . CYS B 1 95 ? -3.527 -22.984 -9.641 1 98 95 CYS B CA 1
ATOM 3424 C C . CYS B 1 95 ? -4.977 -23.219 -9.234 1 98 95 CYS B C 1
ATOM 3426 O O . CYS B 1 95 ? -5.242 -23.812 -8.188 1 98 95 CYS B O 1
ATOM 3428 N N . ILE B 1 96 ? -5.902 -22.703 -10.055 1 98.56 96 ILE B N 1
ATOM 3429 C CA . ILE B 1 96 ? -7.305 -22.844 -9.672 1 98.56 96 ILE B CA 1
ATOM 3430 C C . ILE B 1 96 ? -8.078 -23.5 -10.82 1 98.56 96 ILE B C 1
ATOM 3432 O O . ILE B 1 96 ? -7.777 -23.266 -11.992 1 98.56 96 ILE B O 1
ATOM 3436 N N . VAL B 1 97 ? -9.164 -24.234 -10.414 1 98.62 97 VAL B N 1
ATOM 3437 C CA . VAL B 1 97 ? -9.953 -24.953 -11.406 1 98.62 97 VAL B CA 1
ATOM 3438 C C . VAL B 1 97 ? -11.438 -24.688 -11.164 1 98.62 97 VAL B C 1
ATOM 3440 O O . VAL B 1 97 ? -12.297 -25.391 -11.719 1 98.62 97 VAL B O 1
ATOM 3443 N N . GLY B 1 98 ? -11.703 -23.734 -10.281 1 98.25 98 GLY B N 1
ATOM 3444 C CA . GLY B 1 98 ? -13.094 -23.391 -10.008 1 98.25 98 GLY B CA 1
ATOM 3445 C C . GLY B 1 98 ? -13.242 -22.141 -9.172 1 98.25 98 GLY B C 1
ATOM 3446 O O . GLY B 1 98 ? -12.266 -21.641 -8.617 1 98.25 98 GLY B O 1
ATOM 3447 N N . SER B 1 99 ? -14.438 -21.562 -9.102 1 98.12 99 SER B N 1
ATOM 3448 C CA . SER B 1 99 ? -14.867 -20.438 -8.289 1 98.12 99 SER B CA 1
ATOM 3449 C C . SER B 1 99 ? -16.391 -20.406 -8.125 1 98.12 99 SER B C 1
ATOM 3451 O O . SER B 1 99 ? -17.078 -21.266 -8.656 1 98.12 99 SER B O 1
ATOM 3453 N N . CYS B 1 100 ? -16.953 -19.438 -7.41 1 97.5 100 CYS B N 1
ATOM 3454 C CA . CYS B 1 100 ? -18.406 -19.391 -7.223 1 97.5 100 CYS B CA 1
ATOM 3455 C C . CYS B 1 100 ? -19.078 -18.766 -8.438 1 97.5 100 CYS B C 1
ATOM 3457 O O . CYS B 1 100 ? -20.297 -18.906 -8.609 1 97.5 100 CYS B O 1
ATOM 3459 N N . ARG B 1 101 ? -18.375 -18 -9.211 1 96.25 101 ARG B N 1
ATOM 3460 C CA . ARG B 1 101 ? -18.781 -17.391 -10.477 1 96.25 101 ARG B CA 1
ATOM 3461 C C . ARG B 1 101 ? -19.859 -16.328 -10.266 1 96.25 101 ARG B C 1
ATOM 3463 O O . ARG B 1 101 ? -20.5 -15.906 -11.219 1 96.25 101 ARG B O 1
ATOM 3470 N N . SER B 1 102 ? -20.078 -15.914 -9.016 1 97.19 102 SER B N 1
ATOM 3471 C CA . SER B 1 102 ? -21.188 -15.008 -8.781 1 97.19 102 SER B CA 1
ATOM 3472 C C . SER B 1 102 ? -20.781 -13.844 -7.887 1 97.19 102 SER B C 1
ATOM 3474 O O . SER B 1 102 ? -21.469 -12.828 -7.824 1 97.19 102 SER B O 1
ATOM 3476 N N . CYS B 1 103 ? -19.703 -13.992 -7.227 1 97 103 CYS B N 1
ATOM 3477 C CA . CYS B 1 103 ? -19.312 -12.945 -6.293 1 97 103 CYS B CA 1
ATOM 3478 C C . CYS B 1 103 ? -18.656 -11.773 -7.031 1 97 103 CYS B C 1
ATOM 3480 O O . CYS B 1 103 ? -18.484 -11.828 -8.25 1 97 103 CYS B O 1
ATOM 3482 N N . SER B 1 104 ? -18.344 -10.719 -6.277 1 96.31 104 SER B N 1
ATOM 3483 C CA . SER B 1 104 ? -17.75 -9.516 -6.859 1 96.31 104 SER B CA 1
ATOM 3484 C C . SER B 1 104 ? -16.406 -9.82 -7.504 1 96.31 104 SER B C 1
ATOM 3486 O O . SER B 1 104 ? -16.078 -9.273 -8.562 1 96.31 104 SER B O 1
ATOM 3488 N N . ASN B 1 105 ? -15.617 -10.633 -6.957 1 97.88 105 ASN B N 1
ATOM 3489 C CA . ASN B 1 105 ? -14.328 -11 -7.516 1 97.88 105 ASN B CA 1
ATOM 3490 C C . ASN B 1 105 ? -14.477 -11.75 -8.836 1 97.88 105 ASN B C 1
ATOM 3492 O O . ASN B 1 105 ? -13.789 -11.445 -9.805 1 97.88 105 ASN B O 1
ATOM 3496 N N . CYS B 1 106 ? -15.367 -12.711 -8.891 1 98 106 CYS B N 1
ATOM 3497 C CA . CYS B 1 106 ? -15.602 -13.469 -10.109 1 98 106 CYS B CA 1
ATOM 3498 C C . CYS B 1 106 ? -16.141 -12.57 -11.219 1 98 106 CYS B C 1
ATOM 3500 O O . CYS B 1 106 ? -15.672 -12.648 -12.367 1 98 106 CYS B O 1
ATOM 3502 N N . ASN B 1 107 ? -17.078 -11.719 -10.859 1 97.44 107 ASN B N 1
ATOM 3503 C CA . ASN B 1 107 ? -17.641 -10.797 -11.836 1 97.44 107 ASN B CA 1
ATOM 3504 C C . ASN B 1 107 ? -16.609 -9.797 -12.336 1 97.44 107 ASN B C 1
ATOM 3506 O O . ASN B 1 107 ? -16.719 -9.266 -13.445 1 97.44 107 ASN B O 1
ATOM 3510 N N . GLY B 1 108 ? -15.602 -9.57 -11.492 1 96.62 108 GLY B N 1
ATOM 3511 C CA . GLY B 1 108 ? -14.539 -8.641 -11.844 1 96.62 108 GLY B CA 1
ATOM 3512 C C . GLY B 1 108 ? -13.328 -9.32 -12.461 1 96.62 108 GLY B C 1
ATOM 3513 O O . GLY B 1 108 ? -12.25 -8.727 -12.531 1 96.62 108 GLY B O 1
ATOM 3514 N N . SER B 1 109 ? -13.406 -10.555 -12.867 1 97.12 109 SER B N 1
ATOM 3515 C CA . SER B 1 109 ? -12.32 -11.32 -13.453 1 97.12 109 SER B CA 1
ATOM 3516 C C . SER B 1 109 ? -11.148 -11.445 -12.484 1 97.12 109 SER B C 1
ATOM 3518 O O . SER B 1 109 ? -9.992 -11.242 -12.859 1 97.12 109 SER B O 1
ATOM 3520 N N . MET B 1 110 ? -11.445 -11.609 -11.266 1 98.12 110 MET B N 1
ATOM 3521 C CA . MET B 1 110 ? -10.477 -11.836 -10.195 1 98.12 110 MET B CA 1
ATOM 3522 C C . MET B 1 110 ? -10.805 -13.117 -9.43 1 98.12 110 MET B C 1
ATOM 3524 O O . MET B 1 110 ? -10.891 -13.102 -8.195 1 98.12 110 MET B O 1
ATOM 3528 N N . GLU B 1 111 ? -10.945 -14.203 -10.117 1 98.31 111 GLU B N 1
ATOM 3529 C CA . GLU B 1 111 ? -11.406 -15.461 -9.547 1 98.31 111 GLU B CA 1
ATOM 3530 C C . GLU B 1 111 ? -10.43 -15.984 -8.5 1 98.31 111 GLU B C 1
ATOM 3532 O O . GLU B 1 111 ? -10.82 -16.719 -7.594 1 98.31 111 GLU B O 1
ATOM 3537 N N . GLN B 1 112 ? -9.141 -15.586 -8.656 1 98.12 112 GLN B N 1
ATOM 3538 C CA . GLN B 1 112 ? -8.141 -16.062 -7.703 1 98.12 112 GLN B CA 1
ATOM 3539 C C . GLN B 1 112 ? -8.43 -15.539 -6.297 1 98.12 112 GLN B C 1
ATOM 3541 O O . GLN B 1 112 ? -7.91 -16.062 -5.312 1 98.12 112 GLN B O 1
ATOM 3546 N N . TYR B 1 113 ? -9.219 -14.5 -6.188 1 98.38 113 TYR B N 1
ATOM 3547 C CA . TYR B 1 113 ? -9.531 -13.922 -4.887 1 98.38 113 TYR B CA 1
ATOM 3548 C C . TYR B 1 113 ? -10.93 -14.336 -4.43 1 98.38 113 TYR B C 1
ATOM 3550 O O . TYR B 1 113 ? -11.438 -13.828 -3.43 1 98.38 113 TYR B O 1
ATOM 3558 N N . CYS B 1 114 ? -11.648 -15.227 -5.148 1 97.94 114 CYS B N 1
ATOM 3559 C CA . CYS B 1 114 ? -12.938 -15.773 -4.73 1 97.94 114 CYS B CA 1
ATOM 3560 C C . CYS B 1 114 ? -12.781 -16.641 -3.484 1 97.94 114 CYS B C 1
ATOM 3562 O O . CYS B 1 114 ? -11.914 -17.5 -3.428 1 97.94 114 CYS B O 1
ATOM 3564 N N . SER B 1 115 ? -13.602 -16.406 -2.506 1 95.88 115 SER B N 1
ATOM 3565 C CA . SER B 1 115 ? -13.539 -17.188 -1.271 1 95.88 115 SER B CA 1
ATOM 3566 C C . SER B 1 115 ? -13.922 -18.641 -1.51 1 95.88 115 SER B C 1
ATOM 3568 O O . SER B 1 115 ? -13.641 -19.5 -0.68 1 95.88 115 SER B O 1
ATOM 3570 N N . LYS B 1 116 ? -14.531 -18.875 -2.654 1 97.44 116 LYS B N 1
ATOM 3571 C CA . LYS B 1 116 ? -14.961 -20.234 -2.975 1 97.44 116 LYS B CA 1
ATOM 3572 C C . LYS B 1 116 ? -14.164 -20.797 -4.152 1 97.44 116 LYS B C 1
ATOM 3574 O O . LYS B 1 116 ? -14.664 -21.641 -4.906 1 97.44 116 LYS B O 1
ATOM 3579 N N . ARG B 1 117 ? -13.055 -20.25 -4.316 1 98.12 117 ARG B N 1
ATOM 3580 C CA . ARG B 1 117 ? -12.203 -20.797 -5.367 1 98.12 117 ARG B CA 1
ATOM 3581 C C . ARG B 1 117 ? -11.859 -22.266 -5.086 1 98.12 117 ARG B C 1
ATOM 3583 O O . ARG B 1 117 ? -11.852 -22.688 -3.93 1 98.12 117 ARG B O 1
ATOM 3590 N N . ILE B 1 118 ? -11.594 -23.016 -6.109 1 98.5 118 ILE B N 1
ATOM 3591 C CA . ILE B 1 118 ? -11.211 -24.422 -6.012 1 98.5 118 ILE B CA 1
ATOM 3592 C C . ILE B 1 118 ? -9.789 -24.609 -6.531 1 98.5 118 ILE B C 1
ATOM 3594 O O . ILE B 1 118 ? -9.492 -24.266 -7.676 1 98.5 118 ILE B O 1
ATOM 3598 N N . TRP B 1 119 ? -8.945 -25.156 -5.754 1 98.25 119 TRP B N 1
ATOM 3599 C CA . TRP B 1 119 ? -7.547 -25.391 -6.109 1 98.25 119 TRP B CA 1
ATOM 3600 C C . TRP B 1 119 ? -7.414 -26.578 -7.043 1 98.25 119 TRP B C 1
ATOM 3602 O O . TRP B 1 119 ? -8.25 -27.5 -7.016 1 98.25 119 TRP B O 1
ATOM 3612 N N . THR B 1 120 ? -6.352 -26.531 -7.785 1 98.56 120 THR B N 1
ATOM 3613 C CA . THR B 1 120 ? -6.082 -27.578 -8.773 1 98.56 120 THR B CA 1
ATOM 3614 C C . THR B 1 120 ? -5.891 -28.922 -8.102 1 98.56 120 THR B C 1
ATOM 3616 O O . THR B 1 120 ? -6.176 -29.969 -8.695 1 98.56 120 THR B O 1
ATOM 3619 N N . TYR B 1 121 ? -5.422 -28.938 -6.863 1 98.12 121 TYR B N 1
ATOM 3620 C CA . TYR B 1 121 ? -5.289 -30.156 -6.07 1 98.12 121 TYR B CA 1
ATOM 3621 C C . TYR B 1 121 ? -5.473 -29.859 -4.586 1 98.12 121 TYR B C 1
ATOM 3623 O O . TYR B 1 121 ? -5.508 -28.703 -4.176 1 98.12 121 TYR B O 1
ATOM 3631 N N . ASN B 1 122 ? -5.641 -30.938 -3.744 1 97.69 122 ASN B N 1
ATOM 3632 C CA . ASN B 1 122 ? -5.84 -30.859 -2.301 1 97.69 122 ASN B CA 1
ATOM 3633 C C . ASN B 1 122 ? -7.109 -30.078 -1.952 1 97.69 122 ASN B C 1
ATOM 3635 O O . ASN B 1 122 ? -7.129 -29.312 -0.988 1 97.69 122 ASN B O 1
ATOM 3639 N N . ASP B 1 123 ? -8.07 -30.156 -2.83 1 97.88 123 ASP B N 1
ATOM 3640 C CA . ASP B 1 123 ? -9.359 -29.484 -2.674 1 97.88 123 ASP B CA 1
ATOM 3641 C C . ASP B 1 123 ? -10.508 -30.375 -3.131 1 97.88 123 ASP B C 1
ATOM 3643 O O . ASP B 1 123 ? -10.352 -31.594 -3.23 1 97.88 123 ASP B O 1
ATOM 3647 N N . VAL B 1 124 ? -11.695 -29.797 -3.252 1 97.38 124 VAL B N 1
ATOM 3648 C CA . VAL B 1 124 ? -12.875 -30.578 -3.625 1 97.38 124 VAL B CA 1
ATOM 3649 C C . VAL B 1 124 ? -13.633 -29.859 -4.742 1 97.38 124 VAL B C 1
ATOM 3651 O O . VAL B 1 124 ? -13.875 -28.656 -4.664 1 97.38 124 VAL B O 1
ATOM 3654 N N . ASN B 1 125 ? -13.977 -30.594 -5.785 1 96.31 125 ASN B N 1
ATOM 3655 C CA . ASN B 1 125 ? -14.789 -30.078 -6.875 1 96.31 125 ASN B CA 1
ATOM 3656 C C . ASN B 1 125 ? -16.219 -29.766 -6.418 1 96.31 125 ASN B C 1
ATOM 3658 O O . ASN B 1 125 ? -16.609 -30.156 -5.316 1 96.31 125 ASN B O 1
ATOM 3662 N N . HIS B 1 126 ? -16.953 -29.094 -7.285 1 93.06 126 HIS B N 1
ATOM 3663 C CA . HIS B 1 126 ? -18.344 -28.766 -6.965 1 93.06 126 HIS B CA 1
ATOM 3664 C C . HIS B 1 126 ? -19.172 -30.031 -6.723 1 93.06 126 HIS B C 1
ATOM 3666 O O . HIS B 1 126 ? -20.109 -30.031 -5.93 1 93.06 126 HIS B O 1
ATOM 3672 N N . ASP B 1 127 ? -18.781 -31.156 -7.312 1 92.38 127 ASP B N 1
ATOM 3673 C CA . ASP B 1 127 ? -19.547 -32.406 -7.199 1 92.38 127 ASP B CA 1
ATOM 3674 C C . ASP B 1 127 ? -19.062 -33.219 -6.012 1 92.38 127 ASP B C 1
ATOM 3676 O O . ASP B 1 127 ? -19.516 -34.375 -5.824 1 92.38 127 ASP B O 1
ATOM 3680 N N . GLY B 1 128 ? -18.031 -32.75 -5.281 1 94.5 128 GLY B N 1
ATOM 3681 C CA . GLY B 1 128 ? -17.594 -33.406 -4.059 1 94.5 128 GLY B CA 1
ATOM 3682 C C . GLY B 1 128 ? -16.359 -34.25 -4.246 1 94.5 128 GLY B C 1
ATOM 3683 O O . GLY B 1 128 ? -15.742 -34.688 -3.271 1 94.5 128 GLY B O 1
ATOM 3684 N N . THR B 1 129 ? -16 -34.562 -5.488 1 95.31 129 THR B N 1
ATOM 3685 C CA . THR B 1 129 ? -14.812 -35.375 -5.738 1 95.31 129 THR B CA 1
ATOM 3686 C C . THR B 1 129 ? -13.547 -34.562 -5.445 1 95.31 129 THR B C 1
ATOM 3688 O O . THR B 1 129 ? -13.539 -33.344 -5.586 1 95.31 129 THR B O 1
ATOM 3691 N N . PRO B 1 130 ? -12.516 -35.219 -5.012 1 96.88 130 PRO B N 1
ATOM 3692 C CA . PRO B 1 130 ? -11.258 -34.5 -4.77 1 96.88 130 PRO B CA 1
ATOM 3693 C C . PRO B 1 130 ? -10.633 -33.969 -6.055 1 96.88 130 PRO B C 1
ATOM 3695 O O . PRO B 1 130 ? -10.711 -34.625 -7.102 1 96.88 130 PRO B O 1
ATOM 3698 N N . THR B 1 131 ? -10.125 -32.812 -5.961 1 98 131 THR B N 1
ATOM 3699 C CA . THR B 1 131 ? -9.281 -32.344 -7.059 1 98 131 THR B CA 1
ATOM 3700 C C . THR B 1 131 ? -7.918 -33.031 -7.02 1 98 131 THR B C 1
ATOM 3702 O O . THR B 1 131 ? -7.352 -33.219 -5.941 1 98 131 THR B O 1
ATOM 3705 N N . GLN B 1 132 ? -7.441 -33.406 -8.164 1 97.88 132 GLN B N 1
ATOM 3706 C CA . GLN B 1 132 ? -6.129 -34.031 -8.344 1 97.88 132 GLN B CA 1
ATOM 3707 C C . GLN B 1 132 ? -5.312 -33.281 -9.398 1 97.88 132 GLN B C 1
ATOM 3709 O O . GLN B 1 132 ? -5.836 -32.906 -10.445 1 97.88 132 GLN B O 1
ATOM 3714 N N . GLY B 1 133 ? -4.023 -33.125 -9.141 1 98.31 133 GLY B N 1
ATOM 3715 C CA . GLY B 1 133 ? -3.207 -32.188 -9.906 1 98.31 133 GLY B CA 1
ATOM 3716 C C . GLY B 1 133 ? -2.592 -32.812 -11.141 1 98.31 133 GLY B C 1
ATOM 3717 O O . GLY B 1 133 ? -3.107 -33.812 -11.664 1 98.31 133 GLY B O 1
ATOM 3718 N N . GLY B 1 134 ? -1.565 -32.156 -11.625 1 98.38 134 GLY B N 1
ATOM 3719 C CA . GLY B 1 134 ? -1.033 -32.438 -12.953 1 98.38 134 GLY B CA 1
ATOM 3720 C C . GLY B 1 134 ? 0.029 -33.5 -12.953 1 98.38 134 GLY B C 1
ATOM 3721 O O . GLY B 1 134 ? 0.516 -33.906 -14.016 1 98.38 134 GLY B O 1
ATOM 3722 N N . PHE B 1 135 ? 0.42 -34 -11.742 1 98.38 135 PHE B N 1
ATOM 3723 C CA . PHE B 1 135 ? 1.276 -35.188 -11.75 1 98.38 135 PHE B CA 1
ATOM 3724 C C . PHE B 1 135 ? 0.467 -36.438 -12.062 1 98.38 135 PHE B C 1
ATOM 3726 O O . PHE B 1 135 ? 0.557 -37.438 -11.344 1 98.38 135 PHE B O 1
ATOM 3733 N N . ALA B 1 136 ? -0.3 -36.344 -13.078 1 97.62 136 ALA B N 1
ATOM 3734 C CA . ALA B 1 136 ? -1.204 -37.406 -13.539 1 97.62 136 ALA B CA 1
ATOM 3735 C C . ALA B 1 136 ? -1.298 -37.406 -15.062 1 97.62 136 ALA B C 1
ATOM 3737 O O . ALA B 1 136 ? -0.913 -36.438 -15.719 1 97.62 136 ALA B O 1
ATOM 3738 N N . SER B 1 137 ? -1.839 -38.5 -15.609 1 97.56 137 SER B N 1
ATOM 3739 C CA . SER B 1 137 ? -1.891 -38.625 -17.062 1 97.56 137 SER B CA 1
ATOM 3740 C C . SER B 1 137 ? -2.943 -37.719 -17.672 1 97.56 137 SER B C 1
ATOM 3742 O O . SER B 1 137 ? -2.795 -37.25 -18.812 1 97.56 137 SER B O 1
ATOM 3744 N N . SER B 1 138 ? -4.043 -37.5 -16.906 1 97.56 138 SER B N 1
ATOM 3745 C CA . SER B 1 138 ? -5.133 -36.688 -17.438 1 97.56 138 SER B CA 1
ATOM 3746 C C . SER B 1 138 ? -5.875 -35.969 -16.312 1 97.56 138 SER B C 1
ATOM 3748 O O . SER B 1 138 ? -5.746 -36.312 -15.141 1 97.56 138 SER B O 1
ATOM 3750 N N . MET B 1 139 ? -6.621 -34.969 -16.719 1 97.56 139 MET B N 1
ATOM 3751 C CA . MET B 1 139 ? -7.461 -34.188 -15.797 1 97.56 139 MET B CA 1
ATOM 3752 C C . MET B 1 139 ? -8.734 -33.719 -16.484 1 97.56 139 MET B C 1
ATOM 3754 O O . MET B 1 139 ? -8.766 -33.562 -17.703 1 97.56 139 MET B O 1
ATOM 3758 N N . VAL B 1 140 ? -9.766 -33.562 -15.664 1 98.12 140 VAL B N 1
ATOM 3759 C CA . VAL B 1 140 ? -10.992 -32.906 -16.109 1 98.12 140 VAL B CA 1
ATOM 3760 C C . VAL B 1 140 ? -11.055 -31.5 -15.547 1 98.12 140 VAL B C 1
ATOM 3762 O O . VAL B 1 140 ? -10.914 -31.297 -14.336 1 98.12 140 VAL B O 1
ATOM 3765 N N . VAL B 1 141 ? -11.234 -30.516 -16.375 1 98.38 141 VAL B N 1
ATOM 3766 C CA . VAL B 1 141 ? -11.203 -29.125 -15.922 1 98.38 141 VAL B CA 1
ATOM 3767 C C . VAL B 1 141 ? -12.305 -28.344 -16.625 1 98.38 141 VAL B C 1
ATOM 3769 O O . VAL B 1 141 ? -12.555 -28.531 -17.812 1 98.38 141 VAL B O 1
ATOM 3772 N N . ASP B 1 142 ? -12.969 -27.469 -15.891 1 97.94 142 ASP B N 1
ATOM 3773 C CA . ASP B 1 142 ? -13.914 -26.531 -16.484 1 97.94 142 ASP B CA 1
ATOM 3774 C C . ASP B 1 142 ? -13.219 -25.594 -17.469 1 97.94 142 ASP B C 1
ATOM 3776 O O . ASP B 1 142 ? -12.156 -25.047 -17.156 1 97.94 142 ASP B O 1
ATOM 3780 N N . GLN B 1 143 ? -13.805 -25.359 -18.688 1 98.19 143 GLN B N 1
ATOM 3781 C CA . GLN B 1 143 ? -13.188 -24.562 -19.75 1 98.19 143 GLN B CA 1
ATOM 3782 C C . GLN B 1 143 ? -12.836 -23.156 -19.25 1 98.19 143 GLN B C 1
ATOM 3784 O O . GLN B 1 143 ? -11.906 -22.531 -19.766 1 98.19 143 GLN B O 1
ATOM 3789 N N . MET B 1 144 ? -13.492 -22.641 -18.219 1 97.81 144 MET B N 1
ATOM 3790 C CA . MET B 1 144 ? -13.227 -21.312 -17.688 1 97.81 144 MET B CA 1
ATOM 3791 C C . MET B 1 144 ? -11.836 -21.234 -17.078 1 97.81 144 MET B C 1
ATOM 3793 O O . MET B 1 144 ? -11.219 -20.172 -17.047 1 97.81 144 MET B O 1
ATOM 3797 N N . PHE B 1 145 ? -11.344 -22.328 -16.641 1 98.62 145 PHE B N 1
ATOM 3798 C CA . PHE B 1 145 ? -10.078 -22.344 -15.914 1 98.62 145 PHE B CA 1
ATOM 3799 C C . PHE B 1 145 ? -8.984 -23 -16.75 1 98.62 145 PHE B C 1
ATOM 3801 O O . PHE B 1 145 ? -8.023 -23.547 -16.188 1 98.62 145 PHE B O 1
ATOM 3808 N N . VAL B 1 146 ? -9.148 -22.984 -18.016 1 98.75 146 VAL B N 1
ATOM 3809 C CA . VAL B 1 146 ? -8.164 -23.453 -19 1 98.75 146 VAL B CA 1
ATOM 3810 C C . VAL B 1 146 ? -7.684 -22.266 -19.844 1 98.75 146 VAL B C 1
ATOM 3812 O O . VAL B 1 146 ? -8.469 -21.375 -20.188 1 98.75 146 VAL B O 1
ATOM 3815 N N . VAL B 1 147 ? -6.391 -22.219 -20.094 1 98.88 147 VAL B N 1
ATOM 3816 C CA . VAL B 1 147 ? -5.836 -21.156 -20.938 1 98.88 147 VAL B CA 1
ATOM 3817 C C . VAL B 1 147 ? -5.195 -21.766 -22.172 1 98.88 147 VAL B C 1
ATOM 3819 O O . VAL B 1 147 ? -4.781 -22.922 -22.172 1 98.88 147 VAL B O 1
ATOM 3822 N N . ARG B 1 148 ? -5.113 -20.953 -23.172 1 98.56 148 ARG B N 1
ATOM 3823 C CA . ARG B 1 148 ? -4.477 -21.359 -24.422 1 98.56 148 ARG B CA 1
ATOM 3824 C C . ARG B 1 148 ? -2.965 -21.172 -24.359 1 98.56 148 ARG B C 1
ATOM 3826 O O . ARG B 1 148 ? -2.486 -20.172 -23.797 1 98.56 148 ARG B O 1
ATOM 3833 N N . ILE B 1 149 ? -2.256 -22.047 -24.938 1 98.69 149 ILE B N 1
ATOM 3834 C CA . ILE B 1 149 ? -0.814 -21.875 -25.078 1 98.69 149 ILE B CA 1
ATOM 3835 C C . ILE B 1 149 ? -0.498 -21.281 -26.453 1 98.69 149 ILE B C 1
ATOM 3837 O O . ILE B 1 149 ? -0.824 -21.875 -27.484 1 98.69 149 ILE B O 1
ATOM 3841 N N . PRO B 1 150 ? 0.115 -20.156 -26.422 1 98.12 150 PRO B N 1
ATOM 3842 C CA . PRO B 1 150 ? 0.498 -19.594 -27.734 1 98.12 150 PRO B CA 1
ATOM 3843 C C . PRO B 1 150 ? 1.375 -20.547 -28.547 1 98.12 150 PRO B C 1
ATOM 3845 O O . PRO B 1 150 ? 2.223 -21.25 -27.984 1 98.12 150 PRO B O 1
ATOM 3848 N N . GLU B 1 151 ? 1.269 -20.469 -29.844 1 95.38 151 GLU B N 1
ATOM 3849 C CA . GLU B 1 151 ? 1.971 -21.375 -30.734 1 95.38 151 GLU B CA 1
ATOM 3850 C C . GLU B 1 151 ? 3.482 -21.188 -30.641 1 95.38 151 GLU B C 1
ATOM 3852 O O . GLU B 1 151 ? 4.242 -22.156 -30.812 1 95.38 151 GLU B O 1
ATOM 3857 N N . ASN B 1 152 ? 3.896 -20.031 -30.359 1 96.25 152 ASN B N 1
ATOM 3858 C CA . ASN B 1 152 ? 5.328 -19.734 -30.344 1 96.25 152 ASN B CA 1
ATOM 3859 C C . ASN B 1 152 ? 5.918 -19.891 -28.953 1 96.25 152 ASN B C 1
ATOM 3861 O O . ASN B 1 152 ? 7.047 -19.469 -28.688 1 96.25 152 ASN B O 1
ATOM 3865 N N . LEU B 1 153 ? 5.258 -20.438 -28.047 1 98 153 LEU B N 1
ATOM 3866 C CA . LEU B 1 153 ? 5.73 -20.734 -26.703 1 98 153 LEU B CA 1
ATOM 3867 C C . LEU B 1 153 ? 5.969 -22.234 -26.531 1 98 153 LEU B C 1
ATOM 3869 O O . LEU B 1 153 ? 5.027 -23.031 -26.578 1 98 153 LEU B O 1
ATOM 3873 N N . PRO B 1 154 ? 7.254 -22.609 -26.375 1 98 154 PRO B N 1
ATOM 3874 C CA . PRO B 1 154 ? 7.484 -24.031 -26.109 1 98 154 PRO B CA 1
ATOM 3875 C C . PRO B 1 154 ? 6.672 -24.562 -24.938 1 98 154 PRO B C 1
ATOM 3877 O O . PRO B 1 154 ? 6.52 -23.875 -23.922 1 98 154 PRO B O 1
ATOM 3880 N N . LEU B 1 155 ? 6.18 -25.75 -25.062 1 98.31 155 LEU B N 1
ATOM 3881 C CA . LEU B 1 155 ? 5.23 -26.312 -24.109 1 98.31 155 LEU B CA 1
ATOM 3882 C C . LEU B 1 155 ? 5.859 -26.422 -22.719 1 98.31 155 LEU B C 1
ATOM 3884 O O . LEU B 1 155 ? 5.227 -26.094 -21.719 1 98.31 155 LEU B O 1
ATOM 3888 N N . GLU B 1 156 ? 7.098 -26.969 -22.656 1 98 156 GLU B N 1
ATOM 3889 C CA . GLU B 1 156 ? 7.742 -27.125 -21.359 1 98 156 GLU B CA 1
ATOM 3890 C C . GLU B 1 156 ? 7.992 -25.781 -20.688 1 98 156 GLU B C 1
ATOM 3892 O O . GLU B 1 156 ? 8.07 -25.688 -19.469 1 98 156 GLU B O 1
ATOM 3897 N N . GLN B 1 157 ? 8.062 -24.672 -21.469 1 98.31 157 GLN B N 1
ATOM 3898 C CA . GLN B 1 157 ? 8.305 -23.328 -20.953 1 98.31 157 GLN B CA 1
ATOM 3899 C C . GLN B 1 157 ? 7.02 -22.688 -20.453 1 98.31 157 GLN B C 1
ATOM 3901 O O . GLN B 1 157 ? 7.055 -21.766 -19.625 1 98.31 157 GLN B O 1
ATOM 3906 N N . ALA B 1 158 ? 5.906 -23.188 -20.891 1 98.69 158 ALA B N 1
ATOM 3907 C CA . ALA B 1 158 ? 4.617 -22.641 -20.453 1 98.69 158 ALA B CA 1
ATOM 3908 C C . ALA B 1 158 ? 4.32 -23.016 -19 1 98.69 158 ALA B C 1
ATOM 3910 O O . ALA B 1 158 ? 3.645 -22.266 -18.297 1 98.69 158 ALA B O 1
ATOM 3911 N N . ALA B 1 159 ? 4.852 -24.109 -18.562 1 98.62 159 ALA B N 1
ATOM 3912 C CA . ALA B 1 159 ? 4.48 -24.672 -17.266 1 98.62 159 ALA B CA 1
ATOM 3913 C C . ALA B 1 159 ? 4.809 -23.719 -16.125 1 98.62 159 ALA B C 1
ATOM 3915 O O . ALA B 1 159 ? 3.918 -23.297 -15.391 1 98.62 159 ALA B O 1
ATOM 3916 N N . PRO B 1 160 ? 6.102 -23.234 -16.031 1 98.25 160 PRO B N 1
ATOM 3917 C CA . PRO B 1 160 ? 6.422 -22.344 -14.922 1 98.25 160 PRO B CA 1
ATOM 3918 C C . PRO B 1 160 ? 5.664 -21.016 -15 1 98.25 160 PRO B C 1
ATOM 3920 O O . PRO B 1 160 ? 5.492 -20.344 -13.984 1 98.25 160 PRO B O 1
ATOM 3923 N N . LEU B 1 161 ? 5.184 -20.625 -16.188 1 98.69 161 LEU B N 1
ATOM 3924 C CA . LEU B 1 161 ? 4.492 -19.359 -16.359 1 98.69 161 LEU B CA 1
ATOM 3925 C C . LEU B 1 161 ? 3.102 -19.391 -15.742 1 98.69 161 LEU B C 1
ATOM 3927 O O . LEU B 1 161 ? 2.52 -18.359 -15.43 1 98.69 161 LEU B O 1
ATOM 3931 N N . LEU B 1 162 ? 2.582 -20.578 -15.508 1 98.75 162 LEU B N 1
ATOM 3932 C CA . LEU B 1 162 ? 1.228 -20.781 -15 1 98.75 162 LEU B CA 1
ATOM 3933 C C . LEU B 1 162 ? 1.173 -20.547 -13.492 1 98.75 162 LEU B C 1
ATOM 3935 O O . LEU B 1 162 ? 0.09 -20.531 -12.906 1 98.75 162 LEU B O 1
ATOM 3939 N N . CYS B 1 163 ? 2.262 -20.344 -12.859 1 98 163 CYS B N 1
ATOM 3940 C CA . CYS B 1 163 ? 2.33 -19.953 -11.453 1 98 163 CYS B CA 1
ATOM 3941 C C . CYS B 1 163 ? 3.373 -18.859 -11.242 1 98 163 CYS B C 1
ATOM 3943 O O . CYS B 1 163 ? 3.029 -17.672 -11.141 1 98 163 CYS B O 1
ATOM 3945 N N . ALA B 1 164 ? 4.684 -19.141 -11.414 1 97.69 164 ALA B N 1
ATOM 3946 C CA . ALA B 1 164 ? 5.754 -18.172 -11.188 1 97.69 164 ALA B CA 1
ATOM 3947 C C . ALA B 1 164 ? 5.605 -16.969 -12.102 1 97.69 164 ALA B C 1
ATOM 3949 O O . ALA B 1 164 ? 5.738 -15.828 -11.664 1 97.69 164 ALA B O 1
ATOM 3950 N N . GLY B 1 165 ? 5.34 -17.219 -13.383 1 98.44 165 GLY B N 1
ATOM 3951 C CA . GLY B 1 165 ? 5.18 -16.141 -14.336 1 98.44 165 GLY B CA 1
ATOM 3952 C C . GLY B 1 165 ? 4.047 -15.195 -13.984 1 98.44 165 GLY B C 1
ATOM 3953 O O . GLY B 1 165 ? 4.254 -13.984 -13.859 1 98.44 165 GLY B O 1
ATOM 3954 N N . VAL B 1 166 ? 2.842 -15.781 -13.797 1 98.69 166 VAL B N 1
ATOM 3955 C CA . VAL B 1 166 ? 1.66 -14.953 -13.562 1 98.69 166 VAL B CA 1
ATOM 3956 C C . VAL B 1 166 ? 1.737 -14.32 -12.18 1 98.69 166 VAL B C 1
ATOM 3958 O O . VAL B 1 166 ? 1.237 -13.211 -11.969 1 98.69 166 VAL B O 1
ATOM 3961 N N . THR B 1 167 ? 2.43 -14.953 -11.227 1 98.38 167 THR B N 1
ATOM 3962 C CA . THR B 1 167 ? 2.629 -14.398 -9.891 1 98.38 167 THR B CA 1
ATOM 3963 C C . THR B 1 167 ? 3.41 -13.094 -9.953 1 98.38 167 THR B C 1
ATOM 3965 O O . THR B 1 167 ? 3.184 -12.188 -9.148 1 98.38 167 THR B O 1
ATOM 3968 N N . VAL B 1 168 ? 4.312 -12.984 -10.945 1 98.56 168 VAL B N 1
ATOM 3969 C CA . VAL B 1 168 ? 5.121 -11.781 -11.125 1 98.56 168 VAL B CA 1
ATOM 3970 C C . VAL B 1 168 ? 4.371 -10.781 -12.008 1 98.56 168 VAL B C 1
ATOM 3972 O O . VAL B 1 168 ? 4.301 -9.594 -11.68 1 98.56 168 VAL B O 1
ATOM 3975 N N . TYR B 1 169 ? 3.758 -11.234 -13.055 1 98.75 169 TYR B N 1
ATOM 3976 C CA . TYR B 1 169 ? 3.111 -10.391 -14.055 1 98.75 169 TYR B CA 1
ATOM 3977 C C . TYR B 1 169 ? 1.909 -9.664 -13.461 1 98.75 169 TYR B C 1
ATOM 3979 O O . TYR B 1 169 ? 1.727 -8.469 -13.688 1 98.75 169 TYR B O 1
ATOM 3987 N N . SER B 1 170 ? 1.134 -10.391 -12.695 1 98.62 170 SER B N 1
ATOM 3988 C CA . SER B 1 170 ? -0.133 -9.883 -12.18 1 98.62 170 SER B CA 1
ATOM 3989 C C . SER B 1 170 ? 0.072 -8.617 -11.359 1 98.62 170 SER B C 1
ATOM 3991 O O . SER B 1 170 ? -0.53 -7.578 -11.648 1 98.62 170 SER B O 1
ATOM 3993 N N . PRO B 1 171 ? 0.947 -8.617 -10.352 1 98.62 171 PRO B N 1
ATOM 3994 C CA . PRO B 1 171 ? 1.115 -7.391 -9.562 1 98.62 171 PRO B CA 1
ATOM 3995 C C . PRO B 1 171 ? 1.779 -6.266 -10.352 1 98.62 171 PRO B C 1
ATOM 3997 O O . PRO B 1 171 ? 1.501 -5.09 -10.109 1 98.62 171 PRO B O 1
ATOM 4000 N N . MET B 1 172 ? 2.697 -6.629 -11.289 1 98.75 172 MET B N 1
ATOM 4001 C CA . MET B 1 172 ? 3.322 -5.57 -12.078 1 98.75 172 MET B CA 1
ATOM 4002 C C . MET B 1 172 ? 2.281 -4.812 -12.891 1 98.75 172 MET B C 1
ATOM 4004 O O . MET B 1 172 ? 2.293 -3.58 -12.93 1 98.75 172 MET B O 1
ATOM 4008 N N . LYS B 1 173 ? 1.39 -5.535 -13.461 1 98.25 173 LYS B N 1
ATOM 4009 C CA . LYS B 1 173 ? 0.312 -4.914 -14.227 1 98.25 173 LYS B CA 1
ATOM 4010 C C . LYS B 1 173 ? -0.641 -4.148 -13.305 1 98.25 173 LYS B C 1
ATOM 4012 O O . LYS B 1 173 ? -0.948 -2.982 -13.555 1 98.25 173 LYS B O 1
ATOM 4017 N N . HIS B 1 174 ? -1.099 -4.793 -12.273 1 98.25 174 HIS B N 1
ATOM 4018 C CA . HIS B 1 174 ? -2.109 -4.227 -11.383 1 98.25 174 HIS B CA 1
ATOM 4019 C C . HIS B 1 174 ? -1.612 -2.941 -10.734 1 98.25 174 HIS B C 1
ATOM 4021 O O . HIS B 1 174 ? -2.346 -1.953 -10.656 1 98.25 174 HIS B O 1
ATOM 4027 N N . PHE B 1 175 ? -0.368 -2.906 -10.281 1 98.31 175 PHE B N 1
ATOM 4028 C CA . PHE B 1 175 ? 0.155 -1.778 -9.523 1 98.31 175 PHE B CA 1
ATOM 4029 C C . PHE B 1 175 ? 0.893 -0.804 -10.43 1 98.31 175 PHE B C 1
ATOM 4031 O O . PHE B 1 175 ? 1.557 0.119 -9.953 1 98.31 175 PHE B O 1
ATOM 4038 N N . GLY B 1 176 ? 0.853 -1.005 -11.734 1 97.94 176 GLY B N 1
ATOM 4039 C CA . GLY B 1 176 ? 1.434 -0.074 -12.688 1 97.94 176 GLY B CA 1
ATOM 4040 C C . GLY B 1 176 ? 2.951 -0.077 -12.672 1 97.94 176 GLY B C 1
ATOM 4041 O O . GLY B 1 176 ? 3.58 0.98 -12.766 1 97.94 176 GLY B O 1
ATOM 4042 N N . MET B 1 177 ? 3.531 -1.238 -12.539 1 98.5 177 MET B N 1
ATOM 4043 C CA . MET B 1 177 ? 4.984 -1.375 -12.492 1 98.5 177 MET B CA 1
ATOM 4044 C C . MET B 1 177 ? 5.531 -1.813 -13.852 1 98.5 177 MET B C 1
ATOM 4046 O O . MET B 1 177 ? 6.352 -2.73 -13.922 1 98.5 177 MET B O 1
ATOM 4050 N N . THR B 1 178 ? 5 -1.193 -14.906 1 98.62 178 THR B N 1
ATOM 4051 C CA . THR B 1 178 ? 5.336 -1.666 -16.25 1 98.62 178 THR B CA 1
ATOM 4052 C C . THR B 1 178 ? 5.902 -0.531 -17.094 1 98.62 178 THR B C 1
ATOM 4054 O O . THR B 1 178 ? 6.137 -0.701 -18.297 1 98.62 178 THR B O 1
ATOM 4057 N N . GLU B 1 179 ? 6.09 0.636 -16.531 1 98.25 179 GLU B N 1
ATOM 4058 C CA . GLU B 1 179 ? 6.57 1.783 -17.297 1 98.25 179 GLU B CA 1
ATOM 4059 C C . GLU B 1 179 ? 8.055 1.652 -17.609 1 98.25 179 GLU B C 1
ATOM 4061 O O . GLU B 1 179 ? 8.891 1.606 -16.703 1 98.25 179 GLU B O 1
ATOM 4066 N N . PRO B 1 180 ? 8.391 1.642 -18.953 1 98.56 180 PRO B N 1
ATOM 4067 C CA . PRO B 1 180 ? 9.805 1.51 -19.328 1 98.56 180 PRO B CA 1
ATOM 4068 C C . PRO B 1 180 ? 10.68 2.586 -18.703 1 98.56 180 PRO B C 1
ATOM 4070 O O . PRO B 1 180 ? 10.266 3.744 -18.594 1 98.56 180 PRO B O 1
ATOM 4073 N N . GLY B 1 181 ? 11.805 2.217 -18.266 1 98.38 181 GLY B N 1
ATOM 4074 C CA . GLY B 1 181 ? 12.766 3.16 -17.719 1 98.38 181 GLY B CA 1
ATOM 4075 C C . GLY B 1 181 ? 12.695 3.275 -16.219 1 98.38 181 GLY B C 1
ATOM 4076 O O . GLY B 1 181 ? 13.648 3.74 -15.578 1 98.38 181 GLY B O 1
ATOM 4077 N N . LYS B 1 182 ? 11.602 2.914 -15.555 1 98.75 182 LYS B N 1
ATOM 4078 C CA . LYS B 1 182 ? 11.5 2.918 -14.094 1 98.75 182 LYS B CA 1
ATOM 4079 C C . LYS B 1 182 ? 12.414 1.867 -13.477 1 98.75 182 LYS B C 1
ATOM 4081 O O . LYS B 1 182 ? 12.859 0.94 -14.156 1 98.75 182 LYS B O 1
ATOM 4086 N N . LYS B 1 183 ? 12.789 2.057 -12.273 1 98.88 183 LYS B N 1
ATOM 4087 C CA . LYS B 1 183 ? 13.734 1.193 -11.578 1 98.88 183 LYS B CA 1
ATOM 4088 C C . LYS B 1 183 ? 13.008 0.23 -10.641 1 98.88 183 LYS B C 1
ATOM 4090 O O . LYS B 1 183 ? 12.227 0.655 -9.789 1 98.88 183 LYS B O 1
ATOM 4095 N N . CYS B 1 184 ? 13.273 -1.029 -10.812 1 98.94 184 CYS B N 1
ATOM 4096 C CA . CYS B 1 184 ? 12.602 -2.068 -10.047 1 98.94 184 CYS B CA 1
ATOM 4097 C C . CYS B 1 184 ? 13.602 -2.973 -9.344 1 98.94 184 CYS B C 1
ATOM 4099 O O . CYS B 1 184 ? 14.531 -3.484 -9.977 1 98.94 184 CYS B O 1
ATOM 4101 N N . GLY B 1 185 ? 13.445 -3.084 -8.031 1 98.94 185 GLY B N 1
ATOM 4102 C CA . GLY B 1 185 ? 14.203 -4.074 -7.285 1 98.94 185 GLY B CA 1
ATOM 4103 C C . GLY B 1 185 ? 13.516 -5.426 -7.211 1 98.94 185 GLY B C 1
ATOM 4104 O O . GLY B 1 185 ? 12.312 -5.5 -6.957 1 98.94 185 GLY B O 1
ATOM 4105 N N . ILE B 1 186 ? 14.25 -6.453 -7.5 1 98.94 186 ILE B N 1
ATOM 4106 C CA . ILE B 1 186 ? 13.812 -7.82 -7.238 1 98.94 186 ILE B CA 1
ATOM 4107 C C . ILE B 1 186 ? 14.5 -8.352 -5.984 1 98.94 186 ILE B C 1
ATOM 4109 O O . ILE B 1 186 ? 15.711 -8.602 -5.996 1 98.94 186 ILE B O 1
ATOM 4113 N N . LEU B 1 187 ? 13.734 -8.469 -4.961 1 98.5 187 LEU B N 1
ATOM 4114 C CA . LEU B 1 187 ? 14.25 -8.906 -3.672 1 98.5 187 LEU B CA 1
ATOM 4115 C C . LEU B 1 187 ? 14.133 -10.422 -3.521 1 98.5 187 LEU B C 1
ATOM 4117 O O . LEU B 1 187 ? 13.031 -10.945 -3.334 1 98.5 187 LEU B O 1
ATOM 4121 N N . GLY B 1 188 ? 15.227 -11.117 -3.578 1 95.56 188 GLY B N 1
ATOM 4122 C CA . GLY B 1 188 ? 15.266 -12.57 -3.623 1 95.56 188 GLY B CA 1
ATOM 4123 C C . GLY B 1 188 ? 15.359 -13.117 -5.031 1 95.56 188 GLY B C 1
ATOM 4124 O O . GLY B 1 188 ? 14.695 -12.625 -5.945 1 95.56 188 GLY B O 1
ATOM 4125 N N . LEU B 1 189 ? 16.219 -14.133 -5.188 1 95.06 189 LEU B N 1
ATOM 4126 C CA . LEU B 1 189 ? 16.422 -14.711 -6.512 1 95.06 189 LEU B CA 1
ATOM 4127 C C . LEU B 1 189 ? 16.203 -16.219 -6.488 1 95.06 189 LEU B C 1
ATOM 4129 O O . LEU B 1 189 ? 17.156 -16.984 -6.645 1 95.06 189 LEU B O 1
ATOM 4133 N N . GLY B 1 190 ? 15.031 -16.641 -6.418 1 93.88 190 GLY B N 1
ATOM 4134 C CA . GLY B 1 190 ? 14.602 -18.016 -6.574 1 93.88 190 GLY B CA 1
ATOM 4135 C C . GLY B 1 190 ? 13.758 -18.234 -7.816 1 93.88 190 GLY B C 1
ATOM 4136 O O . GLY B 1 190 ? 13.984 -17.609 -8.852 1 93.88 190 GLY B O 1
ATOM 4137 N N . GLY B 1 191 ? 12.914 -19.234 -7.699 1 94.69 191 GLY B N 1
ATOM 4138 C CA . GLY B 1 191 ? 12.055 -19.562 -8.828 1 94.69 191 GLY B CA 1
ATOM 4139 C C . GLY B 1 191 ? 11.203 -18.391 -9.289 1 94.69 191 GLY B C 1
ATOM 4140 O O . GLY B 1 191 ? 11.133 -18.094 -10.484 1 94.69 191 GLY B O 1
ATOM 4141 N N . VAL B 1 192 ? 10.586 -17.688 -8.359 1 96.81 192 VAL B N 1
ATOM 4142 C CA . VAL B 1 192 ? 9.758 -16.531 -8.688 1 96.81 192 VAL B CA 1
ATOM 4143 C C . VAL B 1 192 ? 10.648 -15.328 -8.992 1 96.81 192 VAL B C 1
ATOM 4145 O O . VAL B 1 192 ? 10.391 -14.586 -9.938 1 96.81 192 VAL B O 1
ATOM 4148 N N . GLY B 1 193 ? 11.719 -15.188 -8.297 1 97.62 193 GLY B N 1
ATOM 4149 C CA . GLY B 1 193 ? 12.625 -14.055 -8.445 1 97.62 193 GLY B CA 1
ATOM 4150 C C . GLY B 1 193 ? 13.258 -13.977 -9.82 1 97.62 193 GLY B C 1
ATOM 4151 O O . GLY B 1 193 ? 13.383 -12.898 -10.398 1 97.62 193 GLY B O 1
ATOM 4152 N N . HIS B 1 194 ? 13.727 -15.141 -10.305 1 98.19 194 HIS B N 1
ATOM 4153 C CA . HIS B 1 194 ? 14.359 -15.109 -11.617 1 98.19 194 HIS B CA 1
ATOM 4154 C C . HIS B 1 194 ? 13.367 -14.711 -12.703 1 98.19 194 HIS B C 1
ATOM 4156 O O . HIS B 1 194 ? 13.727 -14 -13.648 1 98.19 194 HIS B O 1
ATOM 4162 N N . MET B 1 195 ? 12.102 -15.164 -12.539 1 98.38 195 MET B N 1
ATOM 4163 C CA . MET B 1 195 ? 11.062 -14.703 -13.461 1 98.38 195 MET B CA 1
ATOM 4164 C C . MET B 1 195 ? 10.82 -13.203 -13.297 1 98.38 195 MET B C 1
ATOM 4166 O O . MET B 1 195 ? 10.531 -12.508 -14.273 1 98.38 195 MET B O 1
ATOM 4170 N N . GLY B 1 196 ? 10.906 -12.75 -12.023 1 98.69 196 GLY B N 1
ATOM 4171 C CA . GLY B 1 196 ? 10.797 -11.32 -11.766 1 98.69 196 GLY B CA 1
ATOM 4172 C C . GLY B 1 196 ? 11.789 -10.492 -12.555 1 98.69 196 GLY B C 1
ATOM 4173 O O . GLY B 1 196 ? 11.422 -9.477 -13.156 1 98.69 196 GLY B O 1
ATOM 4174 N N . VAL B 1 197 ? 13.023 -10.938 -12.594 1 98.81 197 VAL B N 1
ATOM 4175 C CA . VAL B 1 197 ? 14.062 -10.227 -13.344 1 98.81 197 VAL B CA 1
ATOM 4176 C C . VAL B 1 197 ? 13.711 -10.203 -14.828 1 98.81 197 VAL B C 1
ATOM 4178 O O . VAL B 1 197 ? 13.695 -9.141 -15.445 1 98.81 197 VAL B O 1
ATOM 4181 N N . LYS B 1 198 ? 13.359 -11.32 -15.328 1 98.69 198 LYS B N 1
ATOM 4182 C CA . LYS B 1 198 ? 13.156 -11.469 -16.766 1 98.69 198 LYS B CA 1
ATOM 4183 C C . LYS B 1 198 ? 11.93 -10.688 -17.234 1 98.69 198 LYS B C 1
ATOM 4185 O O . LYS B 1 198 ? 11.977 -9.992 -18.25 1 98.69 198 LYS B O 1
ATOM 4190 N N . ILE B 1 199 ? 10.828 -10.789 -16.516 1 98.81 199 ILE B N 1
ATOM 4191 C CA . ILE B 1 199 ? 9.602 -10.109 -16.906 1 98.81 199 ILE B CA 1
ATOM 4192 C C . ILE B 1 199 ? 9.773 -8.602 -16.734 1 98.81 199 ILE B C 1
ATOM 4194 O O . ILE B 1 199 ? 9.344 -7.82 -17.594 1 98.81 199 ILE B O 1
ATOM 4198 N N . ALA B 1 200 ? 10.398 -8.156 -15.633 1 98.88 200 ALA B N 1
ATOM 4199 C CA . ALA B 1 200 ? 10.656 -6.734 -15.438 1 98.88 200 ALA B CA 1
ATOM 4200 C C . ALA B 1 200 ? 11.5 -6.168 -16.562 1 98.88 200 ALA B C 1
ATOM 4202 O O . ALA B 1 200 ? 11.219 -5.086 -17.078 1 98.88 200 ALA B O 1
ATOM 4203 N N . LYS B 1 201 ? 12.523 -6.93 -16.969 1 98.81 201 LYS B N 1
ATOM 4204 C CA . LYS B 1 201 ? 13.352 -6.512 -18.094 1 98.81 201 LYS B CA 1
ATOM 4205 C C . LYS B 1 201 ? 12.539 -6.422 -19.375 1 98.81 201 LYS B C 1
ATOM 4207 O O . LYS B 1 201 ? 12.727 -5.5 -20.172 1 98.81 201 LYS B O 1
ATOM 4212 N N . ALA B 1 202 ? 11.664 -7.348 -19.562 1 98.75 202 ALA B N 1
ATOM 4213 C CA . ALA B 1 202 ? 10.836 -7.375 -20.766 1 98.75 202 ALA B CA 1
ATOM 4214 C C . ALA B 1 202 ? 9.898 -6.176 -20.812 1 98.75 202 ALA B C 1
ATOM 4216 O O . ALA B 1 202 ? 9.508 -5.723 -21.891 1 98.75 202 ALA B O 1
ATOM 4217 N N . PHE B 1 203 ? 9.484 -5.629 -19.688 1 98.69 203 PHE B N 1
ATOM 4218 C CA . PHE B 1 203 ? 8.672 -4.418 -19.609 1 98.69 203 PHE B CA 1
ATOM 4219 C C . PHE B 1 203 ? 9.523 -3.182 -19.875 1 98.69 203 PHE B C 1
ATOM 4221 O O . PHE B 1 203 ? 9 -2.078 -20.016 1 98.69 203 PHE B O 1
ATOM 4228 N N . GLY B 1 204 ? 10.844 -3.324 -19.875 1 98.69 204 GLY B N 1
ATOM 4229 C CA . GLY B 1 204 ? 11.742 -2.207 -20.125 1 98.69 204 GLY B CA 1
ATOM 4230 C C . GLY B 1 204 ? 12.211 -1.53 -18.844 1 98.69 204 GLY B C 1
ATOM 4231 O O . GLY B 1 204 ? 12.719 -0.407 -18.875 1 98.69 204 GLY B O 1
ATOM 4232 N N . LEU B 1 205 ? 12.125 -2.17 -17.703 1 98.88 205 LEU B N 1
ATOM 4233 C CA . LEU B 1 205 ? 12.547 -1.598 -16.438 1 98.88 205 LEU B CA 1
ATOM 4234 C C . LEU B 1 205 ? 14.047 -1.763 -16.234 1 98.88 205 LEU B C 1
ATOM 4236 O O . LEU B 1 205 ? 14.664 -2.645 -16.828 1 98.88 205 LEU B O 1
ATOM 4240 N N . HIS B 1 206 ? 14.641 -0.869 -15.508 1 98.88 206 HIS B N 1
ATOM 4241 C CA . HIS B 1 206 ? 15.984 -1.063 -14.961 1 98.88 206 HIS B CA 1
ATOM 4242 C C . HIS B 1 206 ? 15.945 -1.907 -13.695 1 98.88 206 HIS B C 1
ATOM 4244 O O . HIS B 1 206 ? 15.414 -1.471 -12.672 1 98.88 206 HIS B O 1
ATOM 4250 N N . VAL B 1 207 ? 16.531 -3.105 -13.734 1 98.94 207 VAL B N 1
ATOM 4251 C CA . VAL B 1 207 ? 16.281 -4.098 -12.695 1 98.94 207 VAL B CA 1
ATOM 4252 C C . VAL B 1 207 ? 17.516 -4.227 -11.805 1 98.94 207 VAL B C 1
ATOM 4254 O O . VAL B 1 207 ? 18.625 -4.441 -12.297 1 98.94 207 VAL B O 1
ATOM 4257 N N . THR B 1 208 ? 17.359 -4.059 -10.523 1 98.88 208 THR B N 1
ATOM 4258 C CA . THR B 1 208 ? 18.359 -4.344 -9.508 1 98.88 208 THR B CA 1
ATOM 4259 C C . THR B 1 208 ? 17.969 -5.582 -8.695 1 98.88 208 THR B C 1
ATOM 4261 O O . THR B 1 208 ? 16.906 -5.613 -8.078 1 98.88 208 THR B O 1
ATOM 4264 N N . VAL B 1 209 ? 18.812 -6.598 -8.742 1 98.81 209 VAL B N 1
ATOM 4265 C CA . VAL B 1 209 ? 18.578 -7.75 -7.879 1 98.81 209 VAL B CA 1
ATOM 4266 C C . VAL B 1 209 ? 19.156 -7.477 -6.492 1 98.81 209 VAL B C 1
ATOM 4268 O O . VAL B 1 209 ? 20.281 -6.988 -6.367 1 98.81 209 VAL B O 1
ATOM 4271 N N . ILE B 1 210 ? 18.391 -7.691 -5.477 1 98.62 210 ILE B N 1
ATOM 4272 C CA . ILE B 1 210 ? 18.812 -7.508 -4.09 1 98.62 210 ILE B CA 1
ATOM 4273 C C . ILE B 1 210 ? 18.891 -8.859 -3.391 1 98.62 210 ILE B C 1
ATOM 4275 O O . ILE B 1 210 ? 17.906 -9.602 -3.354 1 98.62 210 ILE B O 1
ATOM 4279 N N . SER B 1 211 ? 19.984 -9.211 -2.889 1 96.44 211 SER B N 1
ATOM 4280 C CA . SER B 1 211 ? 20.219 -10.484 -2.209 1 96.44 211 SER B CA 1
ATOM 4281 C C . SER B 1 211 ? 21.125 -10.312 -1.004 1 96.44 211 SER B C 1
ATOM 4283 O O . SER B 1 211 ? 21.781 -9.273 -0.851 1 96.44 211 SER B O 1
ATOM 4285 N N . SER B 1 212 ? 21.156 -11.32 -0.128 1 93.5 212 SER B N 1
ATOM 4286 C CA . SER B 1 212 ? 21.922 -11.242 1.107 1 93.5 212 SER B CA 1
ATOM 4287 C C . SER B 1 212 ? 23.391 -11.547 0.862 1 93.5 212 SER B C 1
ATOM 4289 O O . SER B 1 212 ? 24.25 -11.234 1.695 1 93.5 212 SER B O 1
ATOM 4291 N N . SER B 1 213 ? 23.734 -12.242 -0.25 1 93.5 213 SER B N 1
ATOM 4292 C CA . SER B 1 213 ? 25.125 -12.586 -0.57 1 93.5 213 SER B CA 1
ATOM 4293 C C . SER B 1 213 ? 25.422 -12.336 -2.043 1 93.5 213 SER B C 1
ATOM 4295 O O . SER B 1 213 ? 24.516 -12.047 -2.83 1 93.5 213 SER B O 1
ATOM 4297 N N . ASP B 1 214 ? 26.672 -12.453 -2.393 1 94.5 214 ASP B N 1
ATOM 4298 C CA . ASP B 1 214 ? 27.109 -12.203 -3.764 1 94.5 214 ASP B CA 1
ATOM 4299 C C . ASP B 1 214 ? 27.125 -13.484 -4.582 1 94.5 214 ASP B C 1
ATOM 4301 O O . ASP B 1 214 ? 27.562 -13.492 -5.738 1 94.5 214 ASP B O 1
ATOM 4305 N N . LYS B 1 215 ? 26.625 -14.547 -4.059 1 92.88 215 LYS B N 1
ATOM 4306 C CA . LYS B 1 215 ? 26.719 -15.867 -4.688 1 92.88 215 LYS B CA 1
ATOM 4307 C C . LYS B 1 215 ? 26.016 -15.883 -6.047 1 92.88 215 LYS B C 1
ATOM 4309 O O . LYS B 1 215 ? 26.484 -16.547 -6.98 1 92.88 215 LYS B O 1
ATOM 4314 N N . LYS B 1 216 ? 24.969 -15.102 -6.18 1 94 216 LYS B N 1
ATOM 4315 C CA . LYS B 1 216 ? 24.156 -15.164 -7.395 1 94 216 LYS B CA 1
ATOM 4316 C C . LYS B 1 216 ? 24.391 -13.938 -8.273 1 94 216 LYS B C 1
ATOM 4318 O O . LYS B 1 216 ? 23.656 -13.711 -9.242 1 94 216 LYS B O 1
ATOM 4323 N N . LYS B 1 217 ? 25.359 -13.156 -7.98 1 97.06 217 LYS B N 1
ATOM 4324 C CA . LYS B 1 217 ? 25.609 -11.898 -8.672 1 97.06 217 LYS B CA 1
ATOM 4325 C C . LYS B 1 217 ? 25.875 -12.133 -10.156 1 97.06 217 LYS B C 1
ATOM 4327 O O . LYS B 1 217 ? 25.266 -11.492 -11.016 1 97.06 217 LYS B O 1
ATOM 4332 N N . GLU B 1 218 ? 26.797 -13 -10.43 1 97.12 218 GLU B N 1
ATOM 4333 C CA . GLU B 1 218 ? 27.156 -13.281 -11.82 1 97.12 218 GLU B CA 1
ATOM 4334 C C . GLU B 1 218 ? 25.969 -13.789 -12.617 1 97.12 218 GLU B C 1
ATOM 4336 O O . GLU B 1 218 ? 25.703 -13.312 -13.719 1 97.12 218 GLU B O 1
ATOM 4341 N N . GLU B 1 219 ? 25.266 -14.703 -12.008 1 95.81 219 GLU B N 1
ATOM 4342 C CA . GLU B 1 219 ? 24.078 -15.25 -12.648 1 95.81 219 GLU B CA 1
ATOM 4343 C C . GLU B 1 219 ? 23.031 -14.172 -12.891 1 95.81 219 GLU B C 1
ATOM 4345 O O . GLU B 1 219 ? 22.438 -14.102 -13.961 1 95.81 219 GLU B O 1
ATOM 4350 N N . ALA B 1 220 ? 22.812 -13.32 -11.961 1 97.69 220 ALA B N 1
ATOM 4351 C CA . ALA B 1 220 ? 21.812 -12.25 -12.055 1 97.69 220 ALA B CA 1
ATOM 4352 C C . ALA B 1 220 ? 22.156 -11.273 -13.18 1 97.69 220 ALA B C 1
ATOM 4354 O O . ALA B 1 220 ? 21.297 -10.922 -13.984 1 97.69 220 ALA B O 1
ATOM 4355 N N . LEU B 1 221 ? 23.422 -10.898 -13.258 1 98.25 221 LEU B N 1
ATOM 4356 C CA . LEU B 1 221 ? 23.859 -9.844 -14.172 1 98.25 221 LEU B CA 1
ATOM 4357 C C . LEU B 1 221 ? 24.094 -10.406 -15.57 1 98.25 221 LEU B C 1
ATOM 4359 O O . LEU B 1 221 ? 23.641 -9.836 -16.562 1 98.25 221 LEU B O 1
ATOM 4363 N N . GLU B 1 222 ? 24.703 -11.555 -15.648 1 97.62 222 GLU B N 1
ATOM 4364 C CA . GLU B 1 222 ? 25.219 -12.047 -16.922 1 97.62 222 GLU B CA 1
ATOM 4365 C C . GLU B 1 222 ? 24.219 -13.008 -17.578 1 97.62 222 GLU B C 1
ATOM 4367 O O . GLU B 1 222 ? 24.188 -13.125 -18.812 1 97.62 222 GLU B O 1
ATOM 4372 N N . VAL B 1 223 ? 23.484 -13.656 -16.766 1 96.44 223 VAL B N 1
ATOM 4373 C CA . VAL B 1 223 ? 22.609 -14.688 -17.312 1 96.44 223 VAL B CA 1
ATOM 4374 C C . VAL B 1 223 ? 21.172 -14.188 -17.344 1 96.44 223 VAL B C 1
ATOM 4376 O O . VAL B 1 223 ? 20.516 -14.242 -18.391 1 96.44 223 VAL B O 1
ATOM 4379 N N . LEU B 1 224 ? 20.688 -13.586 -16.281 1 97.62 224 LEU B N 1
ATOM 4380 C CA . LEU B 1 224 ? 19.281 -13.203 -16.172 1 97.62 224 LEU B CA 1
ATOM 4381 C C . LEU B 1 224 ? 19.062 -11.805 -16.734 1 97.62 224 LEU B C 1
ATOM 4383 O O . LEU B 1 224 ? 17.922 -11.422 -17.031 1 97.62 224 LEU B O 1
ATOM 4387 N N . GLY B 1 225 ? 20.094 -11 -16.828 1 97.69 225 GLY B N 1
ATOM 4388 C CA . GLY B 1 225 ? 20 -9.719 -17.516 1 97.69 225 GLY B CA 1
ATOM 4389 C C . GLY B 1 225 ? 19.719 -8.562 -16.578 1 97.69 225 GLY B C 1
ATOM 4390 O O . GLY B 1 225 ? 19.344 -7.473 -17.016 1 97.69 225 GLY B O 1
ATOM 4391 N N . ALA B 1 226 ? 19.844 -8.734 -15.312 1 98.75 226 ALA B N 1
ATOM 4392 C CA . ALA B 1 226 ? 19.688 -7.625 -14.375 1 98.75 226 ALA B CA 1
ATOM 4393 C C . ALA B 1 226 ? 20.688 -6.512 -14.672 1 98.75 226 ALA B C 1
ATOM 4395 O O . ALA B 1 226 ? 21.781 -6.77 -15.203 1 98.75 226 ALA B O 1
ATOM 4396 N N . ASP B 1 227 ? 20.328 -5.32 -14.344 1 98.81 227 ASP B N 1
ATOM 4397 C CA . ASP B 1 227 ? 21.188 -4.172 -14.617 1 98.81 227 ASP B CA 1
ATOM 4398 C C . ASP B 1 227 ? 22.141 -3.912 -13.453 1 98.81 227 ASP B C 1
ATOM 4400 O O . ASP B 1 227 ? 23.219 -3.344 -13.648 1 98.81 227 ASP B O 1
ATOM 4404 N N . ALA B 1 228 ? 21.734 -4.266 -12.297 1 98.62 228 ALA B N 1
ATOM 4405 C CA . ALA B 1 228 ? 22.531 -4.027 -11.094 1 98.62 228 ALA B CA 1
ATOM 4406 C C . ALA B 1 228 ? 22.266 -5.105 -10.047 1 98.62 228 ALA B C 1
ATOM 4408 O O . ALA B 1 228 ? 21.312 -5.883 -10.172 1 98.62 228 ALA B O 1
ATOM 4409 N N . TYR B 1 229 ? 23.188 -5.23 -9.156 1 98.62 229 TYR B N 1
ATOM 4410 C CA . TYR B 1 229 ? 23.125 -6.184 -8.055 1 98.62 229 TYR B CA 1
ATOM 4411 C C . TYR B 1 229 ? 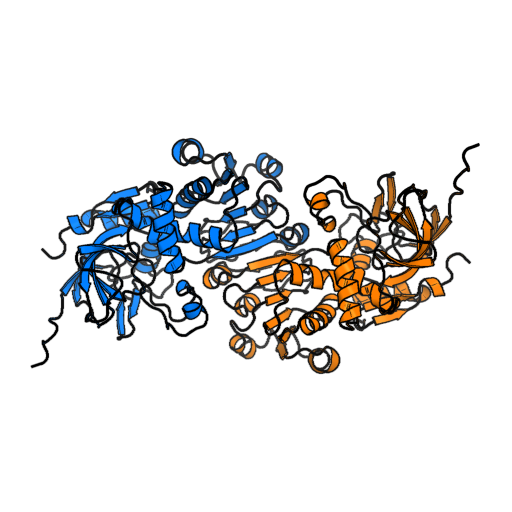23.5 -5.52 -6.734 1 98.62 229 TYR B C 1
ATOM 4413 O O . TYR B 1 229 ? 24.484 -4.785 -6.66 1 98.62 229 TYR B O 1
ATOM 4421 N N . LEU B 1 230 ? 22.625 -5.672 -5.719 1 98.5 230 LEU B N 1
ATOM 4422 C CA . LEU B 1 230 ? 22.812 -5.055 -4.41 1 98.5 230 LEU B CA 1
ATOM 4423 C C . LEU B 1 230 ? 22.812 -6.113 -3.309 1 98.5 230 LEU B C 1
ATOM 4425 O O . LEU B 1 230 ? 21.859 -6.879 -3.174 1 98.5 230 LEU B O 1
ATOM 4429 N N . VAL B 1 231 ? 23.906 -6.168 -2.572 1 97.81 231 VAL B N 1
ATOM 4430 C CA . VAL B 1 231 ? 24 -7.059 -1.42 1 97.81 231 VAL B CA 1
ATOM 4431 C C . VAL B 1 231 ? 23.406 -6.371 -0.191 1 97.81 231 VAL B C 1
ATOM 4433 O O . VAL B 1 231 ? 23.953 -5.371 0.292 1 97.81 231 VAL B O 1
ATOM 4436 N N . SER B 1 232 ? 22.375 -6.883 0.38 1 96.31 232 SER B N 1
ATOM 4437 C CA . SER B 1 232 ? 21.594 -6.223 1.424 1 96.31 232 SER B CA 1
ATOM 4438 C C . SER B 1 232 ? 22.406 -6.074 2.707 1 96.31 232 SER B C 1
ATOM 4440 O O . SER B 1 232 ? 22.141 -5.191 3.521 1 96.31 232 SER B O 1
ATOM 4442 N N . LYS B 1 233 ? 23.406 -6.891 2.891 1 95.94 233 LYS B N 1
ATOM 4443 C CA . LYS B 1 233 ? 24.219 -6.84 4.098 1 95.94 233 LYS B CA 1
ATOM 4444 C C . LYS B 1 233 ? 25.281 -5.742 4 1 95.94 233 LYS B C 1
ATOM 4446 O O . LYS B 1 233 ? 25.906 -5.395 5 1 95.94 233 LYS B O 1
ATOM 4451 N N . ASP B 1 234 ? 25.531 -5.281 2.83 1 96.56 234 ASP B N 1
ATOM 4452 C CA . ASP B 1 234 ? 26.453 -4.176 2.625 1 96.56 234 ASP B CA 1
ATOM 4453 C C . ASP B 1 234 ? 25.797 -2.836 2.945 1 96.56 234 ASP B C 1
ATOM 4455 O O . ASP B 1 234 ? 25.188 -2.217 2.072 1 96.56 234 ASP B O 1
ATOM 4459 N N . ALA B 1 235 ? 26.016 -2.352 4.105 1 95.75 235 ALA B N 1
ATOM 4460 C CA . ALA B 1 235 ? 25.328 -1.163 4.605 1 95.75 235 ALA B CA 1
ATOM 4461 C C . ALA B 1 235 ? 25.672 0.063 3.764 1 95.75 235 ALA B C 1
ATOM 4463 O O . ALA B 1 235 ? 24.812 0.909 3.506 1 95.75 235 ALA B O 1
ATOM 4464 N N . GLU B 1 236 ? 26.875 0.176 3.389 1 97.19 236 GLU B N 1
ATOM 4465 C CA . GLU B 1 236 ? 27.312 1.322 2.6 1 97.19 236 GLU B CA 1
ATOM 4466 C C . GLU B 1 236 ? 26.609 1.367 1.249 1 97.19 236 GLU B C 1
ATOM 4468 O O . GLU B 1 236 ? 26.109 2.416 0.84 1 97.19 236 GLU B O 1
ATOM 4473 N N . LYS B 1 237 ? 26.594 0.258 0.56 1 97.12 237 LYS B N 1
ATOM 4474 C CA . LYS B 1 237 ? 25.953 0.202 -0.751 1 97.12 237 LYS B CA 1
ATOM 4475 C C . LYS B 1 237 ? 24.438 0.409 -0.635 1 97.12 237 LYS B C 1
ATOM 4477 O O . LYS B 1 237 ? 23.828 1.016 -1.512 1 97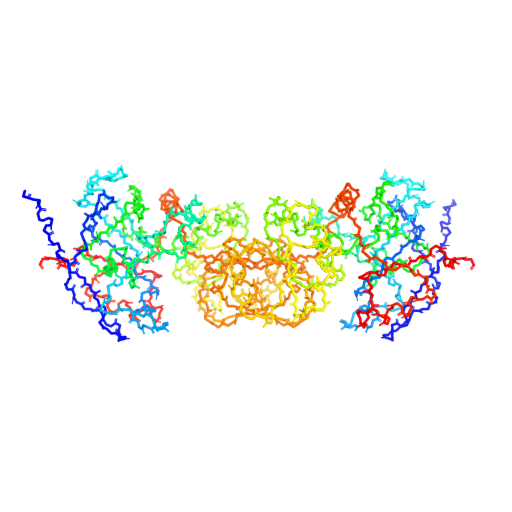.12 237 LYS B O 1
ATOM 4482 N N . MET B 1 238 ? 23.906 -0.172 0.404 1 97.81 238 MET B N 1
ATOM 4483 C CA . MET B 1 238 ? 22.484 0.043 0.649 1 97.81 238 MET B CA 1
ATOM 4484 C C . MET B 1 238 ? 22.188 1.524 0.847 1 97.81 238 MET B C 1
ATOM 4486 O O . MET B 1 238 ? 21.188 2.039 0.315 1 97.81 238 MET B O 1
ATOM 4490 N N . GLN B 1 239 ? 22.984 2.191 1.607 1 97.44 239 GLN B N 1
ATOM 4491 C CA . GLN B 1 239 ? 22.812 3.621 1.844 1 97.44 239 GLN B CA 1
ATOM 4492 C C . GLN B 1 239 ? 22.953 4.414 0.547 1 97.44 239 GLN B C 1
ATOM 4494 O O . GLN B 1 239 ? 22.188 5.355 0.305 1 97.44 239 GLN B O 1
ATOM 4499 N N . GLU B 1 240 ? 23.906 4.023 -0.265 1 97.75 240 GLU B N 1
ATOM 4500 C CA . GLU B 1 240 ? 24.109 4.676 -1.554 1 97.75 240 GLU B CA 1
ATOM 4501 C C . GLU B 1 240 ? 22.891 4.52 -2.457 1 97.75 240 GLU B C 1
ATOM 4503 O O . GLU B 1 240 ? 22.609 5.395 -3.273 1 97.75 240 GLU B O 1
ATOM 4508 N N . ALA B 1 241 ? 22.172 3.438 -2.295 1 98.31 241 ALA B N 1
ATOM 4509 C CA . ALA B 1 241 ? 21.031 3.115 -3.148 1 98.31 241 ALA B CA 1
ATOM 4510 C C . ALA B 1 241 ? 19.734 3.67 -2.566 1 98.31 241 ALA B C 1
ATOM 4512 O O . ALA B 1 241 ? 18.656 3.457 -3.123 1 98.31 241 ALA B O 1
ATOM 4513 N N . ALA B 1 242 ? 19.844 4.395 -1.46 1 98.06 242 ALA B N 1
ATOM 4514 C CA . ALA B 1 242 ? 18.656 4.934 -0.814 1 98.06 242 ALA B CA 1
ATOM 4515 C C . ALA B 1 242 ? 17.812 5.75 -1.797 1 98.06 242 ALA B C 1
ATOM 4517 O O . ALA B 1 242 ? 18.359 6.539 -2.578 1 98.06 242 ALA B O 1
ATOM 4518 N N . GLU B 1 243 ? 16.469 5.508 -1.777 1 97.88 243 GLU B N 1
ATOM 4519 C CA . GLU B 1 243 ? 15.492 6.25 -2.559 1 97.88 243 GLU B CA 1
ATOM 4520 C C . GLU B 1 243 ? 15.844 6.238 -4.043 1 97.88 243 GLU B C 1
ATOM 4522 O O . GLU B 1 243 ? 15.758 7.266 -4.715 1 97.88 243 GLU B O 1
ATOM 4527 N N . SER B 1 244 ? 16.281 5.086 -4.52 1 98.38 244 SER B N 1
ATOM 4528 C CA . SER B 1 244 ? 16.672 4.988 -5.926 1 98.38 244 SER B CA 1
ATOM 4529 C C . SER B 1 244 ? 15.656 4.164 -6.719 1 98.38 244 SER B C 1
ATOM 4531 O O . SER B 1 244 ? 15.625 4.23 -7.949 1 98.38 244 SER B O 1
ATOM 4533 N N . LEU B 1 245 ? 14.82 3.393 -6.027 1 98.88 245 LEU B N 1
ATOM 4534 C CA . LEU B 1 245 ? 13.945 2.449 -6.715 1 98.88 245 LEU B CA 1
ATOM 4535 C C . LEU B 1 245 ? 12.508 2.953 -6.734 1 98.88 245 LEU B C 1
ATOM 4537 O O . LEU B 1 245 ? 12.031 3.518 -5.746 1 98.88 245 LEU B O 1
ATOM 4541 N N . ASP B 1 246 ? 11.797 2.719 -7.828 1 98.81 246 ASP B N 1
ATOM 4542 C CA . ASP B 1 246 ? 10.367 3.012 -7.922 1 98.81 246 ASP B CA 1
ATOM 4543 C C . ASP B 1 246 ? 9.531 1.889 -7.312 1 98.81 246 ASP B C 1
ATOM 4545 O O . ASP B 1 246 ? 8.508 2.145 -6.672 1 98.81 246 ASP B O 1
ATOM 4549 N N . TYR B 1 247 ? 10.047 0.671 -7.539 1 98.88 247 TYR B N 1
ATOM 4550 C CA . TYR B 1 247 ? 9.297 -0.52 -7.145 1 98.88 247 TYR B CA 1
ATOM 4551 C C . TYR B 1 247 ? 10.219 -1.567 -6.535 1 98.88 247 TYR B C 1
ATOM 4553 O O . TYR B 1 247 ? 11.414 -1.621 -6.863 1 98.88 247 TYR B O 1
ATOM 4561 N N . ILE B 1 248 ? 9.688 -2.379 -5.691 1 98.94 248 ILE B N 1
ATOM 4562 C CA . ILE B 1 248 ? 10.359 -3.586 -5.227 1 98.94 248 ILE B CA 1
ATOM 4563 C C . ILE B 1 248 ? 9.383 -4.758 -5.234 1 98.94 248 ILE B C 1
ATOM 4565 O O . ILE B 1 248 ? 8.273 -4.652 -4.711 1 98.94 248 ILE B O 1
ATOM 4569 N N . MET B 1 249 ? 9.695 -5.777 -5.898 1 98.81 249 MET B N 1
ATOM 4570 C CA . MET B 1 249 ? 9 -7.055 -5.77 1 98.81 249 MET B CA 1
ATOM 4571 C C . MET B 1 249 ? 9.711 -7.961 -4.773 1 98.81 249 MET B C 1
ATOM 4573 O O . MET B 1 249 ? 10.859 -8.352 -4.992 1 98.81 249 MET B O 1
ATOM 4577 N N . ASP B 1 250 ? 9.078 -8.258 -3.729 1 98.75 250 ASP B N 1
ATOM 4578 C CA . ASP B 1 250 ? 9.648 -9.062 -2.652 1 98.75 250 ASP B CA 1
ATOM 4579 C C . ASP B 1 250 ? 9.242 -10.531 -2.787 1 98.75 250 ASP B C 1
ATOM 4581 O O . ASP B 1 250 ? 8.102 -10.891 -2.51 1 98.75 250 ASP B O 1
ATOM 4585 N N . THR B 1 251 ? 10.164 -11.383 -3.133 1 97.38 251 THR B N 1
ATOM 4586 C CA . THR B 1 251 ? 9.875 -12.789 -3.387 1 97.38 251 THR B CA 1
ATOM 4587 C C . THR B 1 251 ? 10.453 -13.664 -2.277 1 97.38 251 THR B C 1
ATOM 4589 O O . THR B 1 251 ? 10.516 -14.891 -2.418 1 9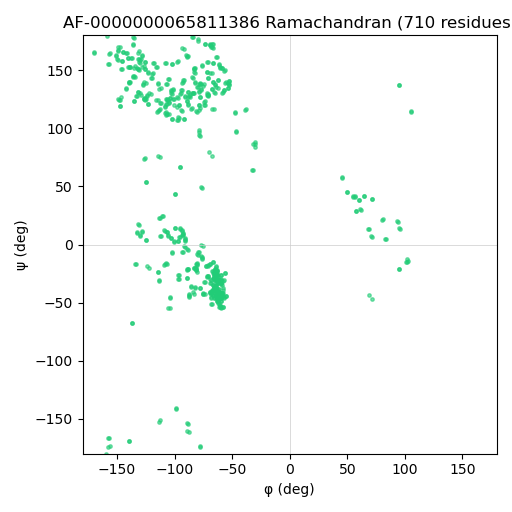7.38 251 THR B O 1
ATOM 4592 N N . ILE B 1 252 ? 10.883 -13.102 -1.165 1 95.75 252 ILE B N 1
ATOM 4593 C CA . ILE B 1 252 ? 11.492 -13.836 -0.058 1 95.75 252 ILE B CA 1
ATOM 4594 C C . ILE B 1 252 ? 10.406 -14.523 0.766 1 95.75 252 ILE B C 1
ATOM 4596 O O . ILE B 1 252 ? 9.516 -13.867 1.3 1 95.75 252 ILE B O 1
ATOM 4600 N N . PRO B 1 253 ? 10.508 -15.836 0.998 1 92.94 253 PRO B N 1
ATOM 4601 C CA . PRO B 1 253 ? 9.438 -16.562 1.682 1 92.94 253 PRO B CA 1
ATOM 4602 C C . PRO B 1 253 ? 9.734 -16.797 3.162 1 92.94 253 PRO B C 1
ATOM 4604 O O . PRO B 1 253 ? 9.125 -17.672 3.787 1 92.94 253 PRO B O 1
ATOM 4607 N N . VAL B 1 254 ? 10.711 -16.125 3.766 1 93.69 254 VAL B N 1
ATOM 4608 C CA . VAL B 1 254 ? 11.031 -16.266 5.184 1 93.69 254 VAL B CA 1
ATOM 4609 C C . VAL B 1 254 ? 11.078 -14.883 5.84 1 93.69 254 VAL B C 1
ATOM 4611 O O . VAL B 1 254 ? 11.18 -13.867 5.156 1 93.69 254 VAL B O 1
ATOM 4614 N N . ALA B 1 255 ? 11.008 -14.914 7.113 1 96.12 255 ALA B N 1
ATOM 4615 C CA . ALA B 1 255 ? 11.016 -13.672 7.875 1 96.12 255 ALA B CA 1
ATOM 4616 C C . ALA B 1 255 ? 12.266 -12.852 7.574 1 96.12 255 ALA B C 1
ATOM 4618 O O . ALA B 1 255 ? 13.375 -13.398 7.504 1 96.12 255 ALA B O 1
ATOM 4619 N N . HIS B 1 256 ? 12.133 -11.609 7.336 1 96.12 256 HIS B N 1
ATOM 4620 C CA . HIS B 1 256 ? 13.211 -10.664 7.043 1 96.12 256 HIS B CA 1
ATOM 4621 C C . HIS B 1 256 ? 12.781 -9.234 7.355 1 96.12 256 HIS B C 1
ATOM 4623 O O . HIS B 1 256 ? 11.586 -8.938 7.418 1 96.12 256 HIS B O 1
ATOM 4629 N N . PRO B 1 257 ? 13.711 -8.398 7.609 1 95.44 257 PRO B N 1
ATOM 4630 C CA . PRO B 1 257 ? 13.344 -7.008 7.879 1 95.44 257 PRO B CA 1
ATOM 4631 C C . PRO B 1 257 ? 12.867 -6.27 6.629 1 95.44 257 PRO B C 1
ATOM 4633 O O . PRO B 1 257 ? 13.406 -6.477 5.543 1 95.44 257 PRO B O 1
ATOM 4636 N N . LEU B 1 258 ? 11.898 -5.402 6.746 1 97.94 258 LEU B N 1
ATOM 4637 C CA . LEU B 1 258 ? 11.367 -4.66 5.605 1 97.94 258 LEU B CA 1
ATOM 4638 C C . LEU B 1 258 ? 12.016 -3.279 5.512 1 97.94 258 LEU B C 1
ATOM 4640 O O . LEU B 1 258 ? 12.125 -2.713 4.422 1 97.94 258 LEU B O 1
ATOM 4644 N N . GLU B 1 259 ? 12.477 -2.736 6.645 1 97.12 259 GLU B N 1
ATOM 4645 C CA . GLU B 1 259 ? 12.875 -1.338 6.773 1 97.12 259 GLU B CA 1
ATOM 4646 C C . GLU B 1 259 ? 14.016 -0.999 5.816 1 97.12 259 GLU B C 1
ATOM 4648 O O . GLU B 1 259 ? 13.977 0.024 5.129 1 97.12 259 GLU B O 1
ATOM 4653 N N . PRO B 1 260 ? 15.062 -1.884 5.738 1 97.5 260 PRO B N 1
ATOM 4654 C CA . PRO B 1 260 ? 16.156 -1.537 4.82 1 97.5 260 PRO B CA 1
ATOM 4655 C C . PRO B 1 260 ? 15.688 -1.423 3.371 1 97.5 260 PRO B C 1
ATOM 4657 O O . PRO B 1 260 ? 16.234 -0.626 2.605 1 97.5 260 PRO B O 1
ATOM 4660 N N . TYR B 1 261 ? 14.695 -2.154 2.996 1 98.62 261 TYR B N 1
ATOM 4661 C CA . TYR B 1 261 ? 14.242 -2.174 1.609 1 98.62 261 TYR B CA 1
ATOM 4662 C C . TYR B 1 261 ? 13.258 -1.042 1.34 1 98.62 261 TYR B C 1
ATOM 4664 O O . TYR B 1 261 ? 13.25 -0.465 0.249 1 98.62 261 TYR B O 1
ATOM 4672 N N . LEU B 1 262 ? 12.43 -0.758 2.352 1 98.62 262 LEU B N 1
ATOM 4673 C CA . LEU B 1 262 ? 11.539 0.389 2.221 1 98.62 262 LEU B CA 1
ATOM 4674 C C . LEU B 1 262 ? 12.336 1.674 2.012 1 98.62 262 LEU B C 1
ATOM 4676 O O . LEU B 1 262 ? 11.898 2.57 1.286 1 98.62 262 LEU B O 1
ATOM 4680 N N . ALA B 1 263 ? 13.508 1.752 2.604 1 98.25 263 ALA B N 1
ATOM 4681 C CA . ALA B 1 263 ? 14.359 2.938 2.518 1 98.25 263 ALA B CA 1
ATOM 4682 C C . ALA B 1 263 ? 14.914 3.107 1.107 1 98.25 263 ALA B C 1
ATOM 4684 O O . ALA B 1 263 ? 15.406 4.184 0.753 1 98.25 263 ALA B O 1
ATOM 4685 N N . LEU B 1 264 ? 14.875 2.07 0.284 1 98.81 264 LEU B N 1
ATOM 4686 C CA . LEU B 1 264 ? 15.375 2.127 -1.085 1 98.81 264 LEU B CA 1
ATOM 4687 C C . LEU B 1 264 ? 14.352 2.781 -2.01 1 98.81 264 LEU B C 1
ATOM 4689 O O . LEU B 1 264 ? 14.688 3.168 -3.133 1 98.81 264 LEU B O 1
ATOM 4693 N N . LEU B 1 265 ? 13.109 2.891 -1.587 1 98.81 265 LEU B N 1
ATOM 4694 C CA . LEU B 1 265 ? 12.016 3.322 -2.451 1 98.81 265 LEU B CA 1
ATOM 4695 C C . LEU B 1 265 ? 11.969 4.844 -2.551 1 98.81 265 LEU B C 1
ATOM 4697 O O . LEU B 1 265 ? 12.156 5.543 -1.552 1 98.81 265 LEU B O 1
ATOM 4701 N N . LYS B 1 266 ? 11.719 5.32 -3.736 1 98.5 266 LYS B N 1
ATOM 4702 C CA . LYS B 1 266 ? 11.391 6.723 -3.975 1 98.5 266 LYS B CA 1
ATOM 4703 C C . LYS B 1 266 ? 10.016 7.07 -3.408 1 98.5 266 LYS B C 1
ATOM 4705 O O . LYS B 1 266 ? 9.305 6.195 -2.906 1 98.5 266 LYS B O 1
ATOM 4710 N N . THR B 1 267 ? 9.711 8.375 -3.441 1 98.5 267 THR B N 1
ATOM 4711 C CA . THR B 1 267 ? 8.344 8.797 -3.145 1 98.5 267 THR B CA 1
ATOM 4712 C C . THR B 1 267 ? 7.344 8.039 -4.012 1 98.5 267 THR B C 1
ATOM 4714 O O . THR B 1 267 ? 7.578 7.828 -5.203 1 98.5 267 THR B O 1
ATOM 4717 N N . ASN B 1 268 ? 6.227 7.609 -3.398 1 98.5 268 ASN B N 1
ATOM 4718 C CA . ASN B 1 268 ? 5.168 6.848 -4.051 1 98.5 268 ASN B CA 1
ATOM 4719 C C . ASN B 1 268 ? 5.617 5.422 -4.375 1 98.5 268 ASN B C 1
ATOM 4721 O O . ASN B 1 268 ? 4.945 4.707 -5.117 1 98.5 268 ASN B O 1
ATOM 4725 N N . GLY B 1 269 ? 6.84 5.039 -3.881 1 98.69 269 GLY B N 1
ATOM 4726 C CA . GLY B 1 269 ? 7.355 3.703 -4.145 1 98.69 269 GLY B CA 1
ATOM 4727 C C . GLY B 1 269 ? 6.48 2.604 -3.572 1 98.69 269 GLY B C 1
ATOM 4728 O O . GLY B 1 269 ? 5.77 2.818 -2.588 1 98.69 269 GLY B O 1
ATOM 4729 N N . LYS B 1 270 ? 6.555 1.432 -4.141 1 98.75 270 LYS B N 1
ATOM 4730 C CA . LYS B 1 270 ? 5.738 0.289 -3.734 1 98.75 270 LYS B CA 1
ATOM 4731 C C . LYS B 1 270 ? 6.602 -0.952 -3.521 1 98.75 270 LYS B C 1
ATOM 4733 O O . LYS B 1 270 ? 7.461 -1.267 -4.348 1 98.75 270 LYS B O 1
ATOM 4738 N N . LEU B 1 271 ? 6.418 -1.556 -2.43 1 98.94 271 LEU B N 1
ATOM 4739 C CA . LEU B 1 271 ? 6.949 -2.887 -2.158 1 98.94 271 LEU B CA 1
ATOM 4740 C C . LEU B 1 271 ? 5.84 -3.932 -2.182 1 98.94 271 LEU B C 1
ATOM 4742 O O . LEU B 1 271 ? 4.938 -3.902 -1.342 1 98.94 271 LEU B O 1
ATOM 4746 N N . VAL B 1 272 ? 5.867 -4.797 -3.156 1 98.88 272 VAL B N 1
ATOM 4747 C CA . VAL B 1 272 ? 4.816 -5.797 -3.318 1 98.88 272 VAL B CA 1
ATOM 4748 C C . VAL B 1 272 ? 5.328 -7.16 -2.865 1 98.88 272 VAL B C 1
ATOM 4750 O O . VAL B 1 272 ? 6.312 -7.672 -3.404 1 98.88 272 VAL B O 1
ATOM 4753 N N . MET B 1 273 ? 4.672 -7.707 -1.95 1 98.69 273 MET B N 1
ATOM 4754 C CA . MET B 1 273 ? 5.066 -8.984 -1.359 1 98.69 273 MET B CA 1
ATOM 4755 C C . MET B 1 273 ? 4.414 -10.148 -2.094 1 98.69 273 MET B C 1
ATOM 4757 O O . MET B 1 273 ? 3.188 -10.219 -2.195 1 98.69 273 MET B O 1
ATOM 4761 N N . LEU B 1 274 ? 5.25 -11.047 -2.48 1 97.81 274 LEU B N 1
ATOM 4762 C CA . LEU B 1 274 ? 4.789 -12.234 -3.189 1 97.81 274 LEU B CA 1
ATOM 4763 C C . LEU B 1 274 ? 5.02 -13.492 -2.357 1 97.81 274 LEU B C 1
ATOM 4765 O O . LEU B 1 274 ? 4.371 -14.516 -2.578 1 97.81 274 LEU B O 1
ATOM 4769 N N . GLY B 1 275 ? 5.965 -13.422 -1.434 1 94.38 275 GLY B N 1
ATOM 4770 C CA . GLY B 1 275 ? 6.281 -14.562 -0.586 1 94.38 275 GLY B CA 1
ATOM 4771 C C . GLY B 1 275 ? 5.375 -14.672 0.626 1 94.38 275 GLY B C 1
ATOM 4772 O O . GLY B 1 275 ? 5.141 -13.688 1.324 1 94.38 275 GLY B O 1
ATOM 4773 N N . VAL B 1 276 ? 4.852 -15.844 0.833 1 92.56 276 VAL B N 1
ATOM 4774 C CA . VAL B 1 276 ? 4.082 -16.109 2.047 1 92.56 276 VAL B CA 1
ATOM 4775 C C . VAL B 1 276 ? 5.031 -16.344 3.221 1 92.56 276 VAL B C 1
ATOM 4777 O O . VAL B 1 276 ? 5.832 -17.281 3.201 1 92.56 276 VAL B O 1
ATOM 4780 N N . VAL B 1 277 ? 4.961 -15.492 4.152 1 93.06 277 VAL B N 1
ATOM 4781 C CA . VAL B 1 277 ? 5.785 -15.57 5.355 1 93.06 277 VAL B CA 1
ATOM 4782 C C . VAL B 1 277 ? 4.906 -15.828 6.574 1 93.06 277 VAL B C 1
ATOM 4784 O O . VAL B 1 277 ? 4.09 -14.984 6.945 1 93.06 277 VAL B O 1
ATOM 4787 N N . PRO B 1 278 ? 5.035 -16.922 7.195 1 87.44 278 PRO B N 1
ATOM 4788 C CA . PRO B 1 278 ? 4.168 -17.266 8.328 1 87.44 278 PRO B CA 1
ATOM 4789 C C . PRO B 1 278 ? 4.43 -16.375 9.555 1 87.44 278 PRO B C 1
ATOM 4791 O O . PRO B 1 278 ? 3.527 -16.156 10.359 1 87.44 278 PRO B O 1
ATOM 4794 N N . GLU B 1 279 ? 5.637 -15.922 9.711 1 94.88 279 GLU B N 1
ATOM 4795 C CA . GLU B 1 279 ? 6 -15.078 10.844 1 94.88 279 GLU B CA 1
ATOM 4796 C C . GLU B 1 279 ? 5.645 -13.617 10.578 1 94.88 279 GLU B C 1
ATOM 4798 O O . GLU B 1 279 ? 5.691 -13.164 9.438 1 94.88 279 GLU B O 1
ATOM 4803 N N . PRO B 1 280 ? 5.371 -12.875 11.625 1 96.62 280 PRO B N 1
ATOM 4804 C CA . PRO B 1 280 ? 5.082 -11.445 11.438 1 96.62 280 PRO B CA 1
ATOM 4805 C C . PRO B 1 280 ? 6.277 -10.664 10.906 1 96.62 280 PRO B C 1
ATOM 4807 O O . PRO B 1 280 ? 7.418 -10.938 11.289 1 96.62 280 PRO B O 1
ATOM 4810 N N . LEU B 1 281 ? 5.988 -9.797 9.984 1 97.88 281 LEU B N 1
ATOM 4811 C CA . LEU B 1 281 ? 6.953 -8.805 9.523 1 97.88 281 LEU B CA 1
ATOM 4812 C C . LEU B 1 281 ? 6.656 -7.441 10.141 1 97.88 281 LEU B C 1
ATOM 4814 O O . LEU B 1 281 ? 5.52 -7.16 10.523 1 97.88 281 LEU B O 1
ATOM 4818 N N . HIS B 1 282 ? 7.68 -6.609 10.234 1 96.94 282 HIS B N 1
ATOM 4819 C CA . HIS B 1 282 ? 7.5 -5.34 10.922 1 96.94 282 HIS B CA 1
ATOM 4820 C C . HIS B 1 282 ? 8.039 -4.18 10.094 1 96.94 282 HIS B C 1
ATOM 4822 O O . HIS B 1 282 ? 8.875 -4.379 9.211 1 96.94 282 HIS B O 1
ATOM 4828 N N . PHE B 1 283 ? 7.59 -3.02 10.383 1 97.69 283 PHE B N 1
ATOM 4829 C CA . PHE B 1 283 ? 8.062 -1.755 9.836 1 97.69 283 PHE B CA 1
ATOM 4830 C C . PHE B 1 283 ? 7.746 -0.602 10.781 1 97.69 283 PHE B C 1
ATOM 4832 O O . PHE B 1 283 ? 6.98 -0.766 11.734 1 97.69 283 PHE B O 1
ATOM 4839 N N . VAL B 1 284 ? 8.367 0.524 10.578 1 96.69 284 VAL B N 1
ATOM 4840 C CA . VAL B 1 284 ? 8.008 1.746 11.289 1 96.69 284 VAL B CA 1
ATOM 4841 C C . VAL B 1 284 ? 7.289 2.703 10.344 1 96.69 284 VAL B C 1
ATOM 4843 O O . VAL B 1 284 ? 7.66 2.824 9.172 1 96.69 284 VAL B O 1
ATOM 4846 N N . THR B 1 285 ? 6.262 3.342 10.781 1 97.31 285 THR B N 1
ATOM 4847 C CA . THR B 1 285 ? 5.328 4.078 9.945 1 97.31 285 THR B CA 1
ATOM 4848 C C . THR B 1 285 ? 6.031 5.227 9.227 1 97.31 285 THR B C 1
ATOM 4850 O O . THR B 1 285 ? 5.668 5.578 8.102 1 97.31 285 THR B O 1
ATOM 4853 N N . PRO B 1 286 ? 7.074 5.898 9.828 1 96.19 286 PRO B N 1
ATOM 4854 C CA . PRO B 1 286 ? 7.723 7.012 9.125 1 96.19 286 PRO B CA 1
ATOM 4855 C C . PRO B 1 286 ? 8.289 6.602 7.766 1 96.19 286 PRO B C 1
ATOM 4857 O O . PRO B 1 286 ? 8.312 7.41 6.836 1 96.19 286 PRO B O 1
ATOM 4860 N N . LEU B 1 287 ? 8.727 5.352 7.621 1 96.88 287 LEU B N 1
ATOM 4861 C CA . LEU B 1 287 ? 9.297 4.879 6.363 1 96.88 287 LEU B CA 1
ATOM 4862 C C . LEU B 1 287 ? 8.25 4.867 5.258 1 96.88 287 LEU B C 1
ATOM 4864 O O . LEU B 1 287 ? 8.578 5.008 4.082 1 96.88 287 LEU B O 1
ATOM 4868 N N . LEU B 1 288 ? 6.977 4.68 5.629 1 98.5 288 LEU B N 1
ATOM 4869 C CA . LEU B 1 288 ? 5.891 4.742 4.656 1 98.5 288 LEU B CA 1
ATOM 4870 C C . LEU B 1 288 ? 5.391 6.176 4.496 1 98.5 288 LEU B C 1
ATOM 4872 O O . LEU B 1 288 ? 5.246 6.66 3.371 1 98.5 288 LEU B O 1
ATOM 4876 N N . ILE B 1 289 ? 5.203 6.863 5.566 1 98.19 289 ILE B N 1
ATOM 4877 C CA . ILE B 1 289 ? 4.508 8.148 5.609 1 98.19 289 ILE B CA 1
ATOM 4878 C C . ILE B 1 289 ? 5.348 9.211 4.91 1 98.19 289 ILE B C 1
ATOM 4880 O O . ILE B 1 289 ? 4.828 9.984 4.102 1 98.19 289 ILE B O 1
ATOM 4884 N N . LEU B 1 290 ? 6.684 9.211 5.121 1 96.62 290 LEU B N 1
ATOM 4885 C CA . LEU B 1 290 ? 7.535 10.305 4.676 1 96.62 290 LEU B CA 1
ATOM 4886 C C . LEU B 1 290 ? 7.781 10.234 3.174 1 96.62 290 LEU B C 1
ATOM 4888 O O . LEU B 1 290 ? 8.273 11.188 2.574 1 96.62 290 LEU B O 1
ATOM 4892 N N . GLY B 1 291 ? 7.395 9.133 2.562 1 97.81 291 GLY B N 1
ATOM 4893 C CA . GLY B 1 291 ? 7.562 9 1.124 1 97.81 291 GLY B CA 1
ATOM 4894 C C . GLY B 1 291 ? 6.301 8.555 0.412 1 97.81 291 GLY B C 1
ATOM 4895 O O . GLY B 1 291 ? 6.328 8.25 -0.782 1 97.81 291 GLY B O 1
ATOM 4896 N N . ARG B 1 292 ? 5.152 8.523 1.232 1 98.62 292 ARG B N 1
ATOM 4897 C CA . ARG B 1 292 ? 3.916 7.977 0.687 1 98.62 292 ARG B CA 1
ATOM 4898 C C . ARG B 1 292 ? 4.156 6.621 0.026 1 98.62 292 ARG B C 1
ATOM 4900 O O . ARG B 1 292 ? 3.77 6.41 -1.125 1 98.62 292 ARG B O 1
ATOM 4907 N N . ARG B 1 293 ? 4.891 5.801 0.692 1 98.75 293 ARG B N 1
ATOM 4908 C CA . ARG B 1 293 ? 5.23 4.473 0.2 1 98.75 293 ARG B CA 1
ATOM 4909 C C . ARG B 1 293 ? 4.176 3.449 0.614 1 98.75 293 ARG B C 1
ATOM 4911 O O . ARG B 1 293 ? 3.381 3.701 1.522 1 98.75 293 ARG B O 1
ATOM 4918 N N . SER B 1 294 ? 4.172 2.287 -0.08 1 98.81 294 SER B N 1
ATOM 4919 C CA . SER B 1 294 ? 3.164 1.266 0.19 1 98.81 294 SER B CA 1
ATOM 4920 C C . SER B 1 294 ? 3.791 -0.122 0.271 1 98.81 294 SER B C 1
ATOM 4922 O O . SER B 1 294 ? 4.773 -0.407 -0.419 1 98.81 294 SER B O 1
ATOM 4924 N N . ILE B 1 295 ? 3.25 -0.886 1.124 1 98.88 295 ILE B N 1
ATOM 4925 C CA . ILE B 1 295 ? 3.422 -2.336 1.146 1 98.88 295 ILE B CA 1
ATOM 4926 C C . ILE B 1 295 ? 2.145 -3.012 0.651 1 98.88 295 ILE B C 1
ATOM 4928 O O . ILE B 1 295 ? 1.056 -2.748 1.167 1 98.88 295 ILE B O 1
ATOM 4932 N N . ALA B 1 296 ? 2.271 -3.807 -0.333 1 98.88 296 ALA B N 1
ATOM 4933 C CA . ALA B 1 296 ? 1.111 -4.512 -0.872 1 98.88 296 ALA B CA 1
ATOM 4934 C C . ALA B 1 296 ? 1.386 -6.008 -0.996 1 98.88 296 ALA B C 1
ATOM 4936 O O . ALA B 1 296 ? 2.533 -6.445 -0.883 1 98.88 296 ALA B O 1
ATOM 4937 N N . GLY B 1 297 ? 0.364 -6.742 -1.06 1 98.69 297 GLY B N 1
ATOM 4938 C CA . GLY B 1 297 ? 0.458 -8.164 -1.354 1 98.69 297 GLY B CA 1
ATOM 4939 C C . GLY B 1 297 ? -0.218 -8.547 -2.656 1 98.69 297 GLY B C 1
ATOM 4940 O O . GLY B 1 297 ? -1.146 -7.871 -3.104 1 98.69 297 GLY B O 1
ATOM 4941 N N . SER B 1 298 ? 0.249 -9.555 -3.23 1 98.62 298 SER B N 1
ATOM 4942 C CA . SER B 1 298 ? -0.379 -10.078 -4.438 1 98.62 298 SER B CA 1
ATOM 4943 C C . SER B 1 298 ? -0.35 -11.609 -4.453 1 98.62 298 SER B C 1
ATOM 4945 O O . SER B 1 298 ? 0.657 -12.219 -4.086 1 98.62 298 SER B O 1
ATOM 4947 N N . PHE B 1 299 ? -1.457 -12.117 -4.793 1 96.88 299 PHE B N 1
ATOM 4948 C CA . PHE B 1 299 ? -1.629 -13.562 -4.887 1 96.88 299 PHE B CA 1
ATOM 4949 C C . PHE B 1 299 ? -1.267 -14.055 -6.281 1 96.88 299 PHE B C 1
ATOM 4951 O O . PHE B 1 299 ? -0.333 -13.547 -6.906 1 96.88 299 PHE B O 1
ATOM 4958 N N . ILE B 1 300 ? -1.751 -15.078 -6.758 1 96.81 300 ILE B N 1
ATOM 4959 C CA . ILE B 1 300 ? -1.613 -15.492 -8.148 1 96.81 300 ILE B CA 1
ATOM 4960 C C . ILE B 1 300 ? -2.496 -14.625 -9.039 1 96.81 300 ILE B C 1
ATOM 4962 O O . ILE B 1 300 ? -3.236 -13.766 -8.547 1 96.81 300 ILE B O 1
ATOM 4966 N N . GLY B 1 301 ? -2.367 -14.766 -10.289 1 97.88 301 GLY B N 1
ATOM 4967 C CA . GLY B 1 301 ? -3.143 -13.953 -11.211 1 97.88 301 GLY B CA 1
ATOM 4968 C C . GLY B 1 301 ? -4.477 -14.578 -11.578 1 97.88 301 GLY B C 1
ATOM 4969 O O . GLY B 1 301 ? -4.707 -15.758 -11.32 1 97.88 301 GLY B O 1
ATOM 4970 N N . SER B 1 302 ? -5.379 -13.789 -12.102 1 98.12 302 SER B N 1
ATOM 4971 C CA . SER B 1 302 ? -6.664 -14.242 -12.625 1 98.12 302 SER B CA 1
ATOM 4972 C C . SER B 1 302 ? -6.48 -15.102 -13.867 1 98.12 302 SER B C 1
ATOM 4974 O O . SER B 1 302 ? -5.363 -15.258 -14.367 1 98.12 302 SER B O 1
ATOM 4976 N N . MET B 1 303 ? -7.594 -15.672 -14.312 1 98.25 303 MET B N 1
ATOM 4977 C CA . MET B 1 303 ? -7.543 -16.422 -15.562 1 98.25 303 MET B CA 1
ATOM 4978 C C . MET B 1 303 ? -7.137 -15.531 -16.734 1 98.25 303 MET B C 1
ATOM 4980 O O . MET B 1 303 ? -6.316 -15.922 -17.562 1 98.25 303 MET B O 1
ATOM 4984 N N . GLU B 1 304 ? -7.688 -14.352 -16.734 1 98.31 304 GLU B N 1
ATOM 4985 C CA . GLU B 1 304 ? -7.34 -13.383 -17.781 1 98.31 304 GLU B CA 1
ATOM 4986 C C . GLU B 1 304 ? -5.859 -13.023 -17.719 1 98.31 304 GLU B C 1
ATOM 4988 O O . GLU B 1 304 ? -5.188 -12.984 -18.75 1 98.31 304 GLU B O 1
ATOM 4993 N N . GLU B 1 305 ? -5.398 -12.773 -16.562 1 98.56 305 GLU B N 1
ATOM 4994 C CA . GLU B 1 305 ? -3.994 -12.406 -16.406 1 98.56 305 GLU B CA 1
ATOM 4995 C C . GLU B 1 305 ? -3.072 -13.57 -16.75 1 98.56 305 GLU B C 1
ATOM 4997 O O . GLU B 1 305 ? -1.969 -13.367 -17.266 1 98.56 305 GLU B O 1
ATOM 5002 N N . THR B 1 306 ? -3.488 -14.773 -16.453 1 98.75 306 THR B N 1
ATOM 5003 C CA . THR B 1 306 ? -2.703 -15.945 -16.828 1 98.75 306 THR B CA 1
ATOM 5004 C C . THR B 1 306 ? -2.539 -16.031 -18.344 1 98.75 306 THR B C 1
ATOM 5006 O O . THR B 1 306 ? -1.431 -16.234 -18.828 1 98.75 306 THR B O 1
ATOM 5009 N N . GLN B 1 307 ? -3.65 -15.828 -19.031 1 98.75 307 GLN B N 1
ATOM 5010 C CA . GLN B 1 307 ? -3.57 -15.797 -20.5 1 98.75 307 GLN B CA 1
ATOM 5011 C C . GLN B 1 307 ? -2.646 -14.68 -20.969 1 98.75 307 GLN B C 1
ATOM 5013 O O . GLN B 1 307 ? -1.807 -14.898 -21.844 1 98.75 307 GLN B O 1
ATOM 5018 N N . GLU B 1 308 ? -2.773 -13.508 -20.344 1 98.75 308 GLU B N 1
ATOM 5019 C CA . GLU B 1 308 ? -1.932 -12.375 -20.703 1 98.75 308 GLU B CA 1
ATOM 5020 C C . GLU B 1 308 ? -0.456 -12.688 -20.469 1 98.75 308 GLU B C 1
ATOM 5022 O O . GLU B 1 308 ? 0.4 -12.281 -21.266 1 98.75 308 GLU B O 1
ATOM 5027 N N . THR B 1 309 ? -0.214 -13.336 -19.375 1 98.75 309 THR B N 1
ATOM 5028 C CA . THR B 1 309 ? 1.161 -13.695 -19.047 1 98.75 309 THR B CA 1
ATOM 5029 C C . THR B 1 309 ? 1.759 -14.586 -20.141 1 98.75 309 THR B C 1
ATOM 5031 O O . THR B 1 309 ? 2.871 -14.336 -20.609 1 98.75 309 THR B O 1
ATOM 5034 N N . LEU B 1 310 ? 1.032 -15.617 -20.531 1 98.81 310 LEU B N 1
ATOM 5035 C CA . LEU B 1 310 ? 1.508 -16.516 -21.578 1 98.81 310 LEU B CA 1
ATOM 5036 C C . LEU B 1 310 ? 1.723 -15.758 -22.891 1 98.81 310 LEU B C 1
ATOM 5038 O O . LEU B 1 310 ? 2.756 -15.922 -23.547 1 98.81 310 LEU B O 1
ATOM 5042 N N . ASP B 1 311 ? 0.765 -14.906 -23.266 1 98.81 311 ASP B N 1
ATOM 5043 C CA . ASP B 1 311 ? 0.87 -14.125 -24.484 1 98.81 311 ASP B CA 1
ATOM 5044 C C . ASP B 1 311 ? 2.068 -13.18 -24.438 1 98.81 311 ASP B C 1
ATOM 5046 O O . ASP B 1 311 ? 2.824 -13.078 -25.406 1 98.81 311 ASP B O 1
ATOM 5050 N N . PHE B 1 312 ? 2.225 -12.547 -23.359 1 98.81 312 PHE B N 1
ATOM 5051 C CA . PHE B 1 312 ? 3.312 -11.594 -23.156 1 98.81 312 PHE B CA 1
ATOM 5052 C C . PHE B 1 312 ? 4.664 -12.289 -23.281 1 98.81 312 PHE B C 1
ATOM 5054 O O . PHE B 1 312 ? 5.555 -11.812 -23.984 1 98.81 312 PHE B O 1
ATOM 5061 N N . CYS B 1 313 ? 4.82 -13.375 -22.547 1 98.62 313 CYS B N 1
ATOM 5062 C CA . CYS B 1 313 ? 6.094 -14.086 -22.531 1 98.62 313 CYS B CA 1
ATOM 5063 C C . CYS B 1 313 ? 6.398 -14.68 -23.906 1 98.62 313 CYS B C 1
ATOM 5065 O O . CYS B 1 313 ? 7.555 -14.734 -24.328 1 98.62 313 CYS B O 1
ATOM 5067 N N . ALA B 1 314 ? 5.379 -15.125 -24.594 1 98.62 314 ALA B N 1
ATOM 5068 C CA . ALA B 1 314 ? 5.562 -15.609 -25.953 1 98.62 314 ALA B CA 1
ATOM 5069 C C . ALA B 1 314 ? 6.031 -14.484 -26.875 1 98.62 314 ALA B C 1
ATOM 5071 O O . ALA B 1 314 ? 6.961 -14.664 -27.672 1 98.62 314 ALA B O 1
ATOM 5072 N N . GLU B 1 315 ? 5.387 -13.375 -26.734 1 98.38 315 GLU B N 1
ATOM 5073 C CA . GLU B 1 315 ? 5.699 -12.227 -27.594 1 98.38 315 GLU B CA 1
ATOM 5074 C C . GLU B 1 315 ? 7.098 -11.695 -27.297 1 98.38 315 GLU B C 1
ATOM 5076 O O . GLU B 1 315 ? 7.859 -11.398 -28.219 1 98.38 315 GLU B O 1
ATOM 5081 N N . LYS B 1 316 ? 7.48 -11.633 -26.062 1 98.31 316 LYS B N 1
ATOM 5082 C CA . LYS B 1 316 ? 8.734 -11.008 -25.641 1 98.31 316 LYS B CA 1
ATOM 5083 C C . LYS B 1 316 ? 9.859 -12.031 -25.547 1 98.31 316 LYS B C 1
ATOM 5085 O O . LYS B 1 316 ? 11 -11.688 -25.25 1 98.31 316 LYS B O 1
ATOM 5090 N N . LYS B 1 317 ? 9.477 -13.305 -25.719 1 97.31 317 LYS B N 1
ATOM 5091 C CA . LYS B 1 317 ? 10.43 -14.414 -25.688 1 97.31 317 LYS B CA 1
ATOM 5092 C C . LYS B 1 317 ? 11.062 -14.547 -24.297 1 97.31 317 LYS B C 1
ATOM 5094 O O . LYS B 1 317 ? 12.281 -14.656 -24.172 1 97.31 317 LYS B O 1
ATOM 5099 N N . VAL B 1 318 ? 10.242 -14.406 -23.344 1 97.94 318 VAL B N 1
ATOM 5100 C CA . VAL B 1 318 ? 10.656 -14.609 -21.953 1 97.94 318 VAL B CA 1
ATOM 5101 C C . VAL B 1 318 ? 10.477 -16.078 -21.578 1 97.94 318 VAL B C 1
ATOM 5103 O O . VAL B 1 318 ? 9.406 -16.656 -21.781 1 97.94 318 VAL B O 1
ATOM 5106 N N . SER B 1 319 ? 11.523 -16.656 -21.078 1 96.12 319 SER B N 1
ATOM 5107 C CA . SER B 1 319 ? 11.469 -18.062 -20.656 1 96.12 319 SER B CA 1
ATOM 5108 C C . SER B 1 319 ? 12.062 -18.25 -19.266 1 96.12 319 SER B C 1
ATOM 5110 O O . SER B 1 319 ? 12.898 -17.453 -18.828 1 96.12 319 SER B O 1
ATOM 5112 N N . SER B 1 320 ? 11.555 -19.219 -18.625 1 97 320 SER B N 1
ATOM 5113 C CA . SER B 1 320 ? 12.117 -19.641 -17.344 1 97 320 SER B CA 1
ATOM 5114 C C . SER B 1 320 ? 13.32 -20.547 -17.531 1 97 320 SER B C 1
ATOM 5116 O O . SER B 1 320 ? 13.43 -21.25 -18.547 1 97 320 SER B O 1
ATOM 5118 N N . MET B 1 321 ? 14.242 -20.469 -16.625 1 97.19 321 MET B N 1
ATOM 5119 C CA . MET B 1 321 ? 15.289 -21.5 -16.578 1 97.19 321 MET B CA 1
ATOM 5120 C C . MET B 1 321 ? 14.773 -22.766 -15.914 1 97.19 321 MET B C 1
ATOM 5122 O O . MET B 1 321 ? 14.375 -22.734 -14.742 1 97.19 321 MET B O 1
ATOM 5126 N N . ILE B 1 322 ? 14.82 -23.891 -16.719 1 97.75 322 ILE B N 1
ATOM 5127 C CA . ILE B 1 322 ? 14.125 -25.078 -16.234 1 97.75 322 ILE B CA 1
ATOM 5128 C C . ILE B 1 322 ? 15.039 -26.297 -16.328 1 97.75 322 ILE B C 1
ATOM 5130 O O . ILE B 1 322 ? 15.961 -26.312 -17.141 1 97.75 322 ILE B O 1
ATOM 5134 N N . GLU B 1 323 ? 14.852 -27.203 -15.477 1 97.94 323 GLU B N 1
ATOM 5135 C CA . GLU B 1 323 ? 15.305 -28.578 -15.578 1 97.94 323 GLU B CA 1
ATOM 5136 C C . GLU B 1 323 ? 14.141 -29.531 -15.852 1 97.94 323 GLU B C 1
ATOM 5138 O O . GLU B 1 323 ? 13.258 -29.688 -15.008 1 97.94 323 GLU B O 1
ATOM 5143 N N . VAL B 1 324 ? 14.148 -30.156 -17.047 1 97.81 324 VAL B N 1
ATOM 5144 C CA . VAL B 1 324 ? 13.086 -31.094 -17.375 1 97.81 324 VAL B CA 1
ATOM 5145 C C . VAL B 1 324 ? 13.445 -32.469 -16.859 1 97.81 324 VAL B C 1
ATOM 5147 O O . VAL B 1 324 ? 14.539 -33 -17.125 1 97.81 324 VAL B O 1
ATOM 5150 N N . VAL B 1 325 ? 12.531 -33.062 -16.125 1 97.19 325 VAL B N 1
ATOM 5151 C CA . VAL B 1 325 ? 12.773 -34.375 -15.523 1 97.19 325 VAL B CA 1
ATOM 5152 C C . VAL B 1 325 ? 11.594 -35.281 -15.797 1 97.19 325 VAL B C 1
ATOM 5154 O O . VAL B 1 325 ? 10.531 -34.844 -16.234 1 97.19 325 VAL B O 1
ATOM 5157 N N . GLY B 1 326 ? 11.789 -36.562 -15.586 1 95.31 326 GLY B N 1
ATOM 5158 C CA . GLY B 1 326 ? 10.695 -37.531 -15.672 1 95.31 326 GLY B CA 1
ATOM 5159 C C . GLY B 1 326 ? 10.008 -37.781 -14.344 1 95.31 326 GLY B C 1
ATOM 5160 O O . GLY B 1 326 ? 10.5 -37.344 -13.297 1 95.31 326 GLY B O 1
ATOM 5161 N N . LEU B 1 327 ? 8.906 -38.438 -14.367 1 94.56 327 LEU B N 1
ATOM 5162 C CA . LEU B 1 327 ? 8.164 -38.75 -13.156 1 94.56 327 LEU B CA 1
ATOM 5163 C C . LEU B 1 327 ? 8.953 -39.688 -12.258 1 94.56 327 LEU B C 1
ATOM 5165 O O . LEU B 1 327 ? 8.781 -39.656 -11.031 1 94.56 327 LEU B O 1
ATOM 5169 N N . ASP B 1 328 ? 9.773 -40.5 -12.859 1 93.25 328 ASP B N 1
ATOM 5170 C CA . ASP B 1 328 ? 10.609 -41.406 -12.102 1 93.25 328 ASP B CA 1
ATOM 5171 C C . ASP B 1 328 ? 11.602 -40.625 -11.227 1 93.25 328 ASP B C 1
ATOM 5173 O O . ASP B 1 328 ? 12.164 -41.188 -10.281 1 93.25 328 ASP B O 1
ATOM 5177 N N . TYR B 1 329 ? 11.812 -39.469 -11.609 1 96.62 329 TYR B N 1
ATOM 5178 C CA . TYR B 1 329 ? 12.781 -38.625 -10.914 1 96.62 329 TYR B CA 1
ATOM 5179 C C . TYR B 1 329 ? 12.086 -37.656 -9.969 1 96.62 329 TYR B C 1
ATOM 5181 O O . TYR B 1 329 ? 12.734 -36.812 -9.328 1 96.62 329 TYR B O 1
ATOM 5189 N N . ILE B 1 330 ? 10.797 -37.688 -9.836 1 97.38 330 ILE B N 1
ATOM 5190 C CA . ILE B 1 330 ? 10.016 -36.625 -9.219 1 97.38 330 ILE B CA 1
ATOM 5191 C C . ILE B 1 330 ? 10.359 -36.531 -7.734 1 97.38 330 ILE B C 1
ATOM 5193 O O . ILE B 1 330 ? 10.461 -35.438 -7.184 1 97.38 330 ILE B O 1
ATOM 5197 N N . ASN B 1 331 ? 10.562 -37.625 -7.016 1 98.25 331 ASN B N 1
ATOM 5198 C CA . ASN B 1 331 ? 10.906 -37.562 -5.598 1 98.25 331 ASN B CA 1
ATOM 5199 C C . ASN B 1 331 ? 12.289 -36.969 -5.379 1 98.25 331 ASN B C 1
ATOM 5201 O O . ASN B 1 331 ? 12.5 -36.219 -4.434 1 98.25 331 ASN B O 1
ATOM 5205 N N . THR B 1 332 ? 13.172 -37.344 -6.25 1 98.19 332 THR B N 1
ATOM 5206 C CA . THR B 1 332 ? 14.492 -36.719 -6.191 1 98.19 332 THR B CA 1
ATOM 5207 C C . THR B 1 332 ? 14.414 -35.219 -6.457 1 98.19 332 THR B C 1
ATOM 5209 O O . THR B 1 332 ? 15.078 -34.438 -5.785 1 98.19 332 THR B O 1
ATOM 5212 N N . ALA B 1 333 ? 13.625 -34.844 -7.426 1 98.12 333 ALA B N 1
ATOM 5213 C CA . ALA B 1 333 ? 13.43 -33.438 -7.734 1 98.12 333 ALA B CA 1
ATOM 5214 C C . ALA B 1 333 ? 12.891 -32.688 -6.52 1 98.12 333 ALA B C 1
ATOM 5216 O O . ALA B 1 333 ? 13.336 -31.578 -6.223 1 98.12 333 ALA B O 1
ATOM 5217 N N . MET B 1 334 ? 11.945 -33.312 -5.801 1 97.69 334 MET B N 1
ATOM 5218 C CA . MET B 1 334 ? 11.367 -32.719 -4.605 1 97.69 334 MET B CA 1
ATOM 5219 C C . MET B 1 334 ? 12.43 -32.5 -3.527 1 97.69 334 MET B C 1
ATOM 5221 O O . MET B 1 334 ? 12.492 -31.469 -2.887 1 97.69 334 MET B O 1
ATOM 5225 N N . GLU B 1 335 ? 13.273 -33.469 -3.355 1 97.12 335 GLU B N 1
ATOM 5226 C CA . GLU B 1 335 ? 14.367 -33.344 -2.393 1 97.12 335 GLU B CA 1
ATOM 5227 C C . GLU B 1 335 ? 15.32 -32.219 -2.758 1 97.12 335 GLU B C 1
ATOM 5229 O O . GLU B 1 335 ? 15.766 -31.469 -1.886 1 97.12 335 GLU B O 1
ATOM 5234 N N . ARG B 1 336 ? 15.625 -32.188 -4.008 1 97.19 336 ARG B N 1
ATOM 5235 C CA . ARG B 1 336 ? 16.516 -31.125 -4.48 1 97.19 336 ARG B CA 1
ATOM 5236 C C . ARG B 1 336 ? 15.883 -29.75 -4.301 1 97.19 336 ARG B C 1
ATOM 5238 O O . ARG B 1 336 ? 16.562 -28.781 -3.965 1 97.19 336 ARG B O 1
ATOM 5245 N N . LEU B 1 337 ? 14.602 -29.688 -4.52 1 95.75 337 LEU B N 1
ATOM 5246 C CA . LEU B 1 337 ? 13.883 -28.422 -4.348 1 95.75 337 LEU B CA 1
ATOM 5247 C C . LEU B 1 337 ? 13.969 -27.953 -2.902 1 95.75 337 LEU B C 1
ATOM 5249 O O . LEU B 1 337 ? 14.188 -26.766 -2.652 1 95.75 337 LEU B O 1
ATOM 5253 N N . VAL B 1 338 ? 13.844 -28.828 -1.925 1 93.19 338 VAL B N 1
ATOM 5254 C CA . VAL B 1 338 ? 13.945 -28.5 -0.505 1 93.19 338 VAL B CA 1
ATOM 5255 C C . VAL B 1 338 ? 15.312 -27.891 -0.204 1 93.19 338 VAL B C 1
ATOM 5257 O O . VAL B 1 338 ? 15.422 -26.969 0.614 1 93.19 338 VAL B O 1
ATOM 5260 N N . LYS B 1 339 ? 16.328 -28.391 -0.938 1 92.19 339 LYS B N 1
ATOM 5261 C CA . LYS B 1 339 ? 17.703 -27.969 -0.712 1 92.19 339 LYS B CA 1
ATOM 5262 C C . LYS B 1 339 ? 18.062 -26.766 -1.597 1 92.19 339 LYS B C 1
ATOM 5264 O O . LYS B 1 339 ? 19.219 -26.375 -1.676 1 92.19 339 LYS B O 1
ATOM 5269 N N . ASN B 1 340 ? 17.062 -26.266 -2.309 1 89 340 ASN B N 1
ATOM 5270 C CA . ASN B 1 340 ? 17.266 -25.172 -3.238 1 89 340 ASN B CA 1
ATOM 5271 C C . ASN B 1 340 ? 18.312 -25.5 -4.297 1 89 340 ASN B C 1
ATOM 5273 O O . ASN B 1 340 ? 19.094 -24.641 -4.699 1 89 340 ASN B O 1
ATOM 5277 N N . ASP B 1 341 ? 18.359 -26.766 -4.543 1 92.44 341 ASP B N 1
ATOM 5278 C CA . ASP B 1 341 ? 19.25 -27.266 -5.59 1 92.44 341 ASP B CA 1
ATOM 5279 C C . ASP B 1 341 ? 18.5 -27.422 -6.91 1 92.44 341 ASP B C 1
ATOM 5281 O O . ASP B 1 341 ? 18.297 -28.547 -7.379 1 92.44 341 ASP B O 1
ATOM 5285 N N . VAL B 1 342 ? 18.062 -26.453 -7.52 1 92.69 342 VAL B N 1
ATOM 5286 C CA . VAL B 1 342 ? 17.375 -26.422 -8.805 1 92.69 342 VAL B CA 1
ATOM 5287 C C . VAL B 1 342 ? 17.719 -25.125 -9.547 1 92.69 342 VAL B C 1
ATOM 5289 O O . VAL B 1 342 ? 17.828 -24.062 -8.938 1 92.69 342 VAL B O 1
ATOM 5292 N N . ARG B 1 343 ? 18.219 -25.344 -10.758 1 91.88 343 ARG B N 1
ATOM 5293 C CA . ARG B 1 343 ? 18.328 -24.172 -11.609 1 91.88 343 ARG B CA 1
ATOM 5294 C C . ARG B 1 343 ? 16.938 -23.672 -12.047 1 91.88 343 ARG B C 1
ATOM 5296 O O . ARG B 1 343 ? 16.516 -23.938 -13.172 1 91.88 343 ARG B O 1
ATOM 5303 N N . TYR B 1 344 ? 16.422 -23.125 -11.367 1 94.12 344 TYR B N 1
ATOM 5304 C CA . TYR B 1 344 ? 15.352 -22.266 -10.867 1 94.12 344 TYR B CA 1
ATOM 5305 C C . TYR B 1 344 ? 14.023 -23.016 -10.812 1 94.12 344 TYR B C 1
ATOM 5307 O O . TYR B 1 344 ? 13.242 -22.844 -9.875 1 94.12 344 TYR B O 1
ATOM 5315 N N . ARG B 1 345 ? 13.656 -23.828 -11.883 1 97.5 345 ARG B N 1
ATOM 5316 C CA . ARG B 1 345 ? 12.367 -24.516 -11.883 1 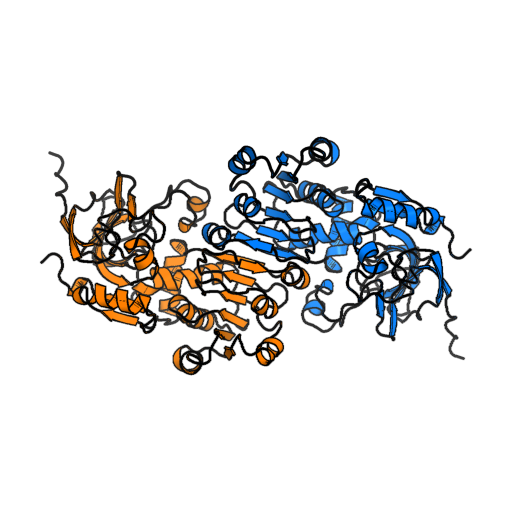97.5 345 ARG B CA 1
ATOM 5317 C C . ARG B 1 345 ? 12.492 -25.922 -12.438 1 97.5 345 ARG B C 1
ATOM 5319 O O . ARG B 1 345 ? 13.195 -26.141 -13.43 1 97.5 345 ARG B O 1
ATOM 5326 N N . PHE B 1 346 ? 11.844 -26.844 -11.844 1 98.31 346 PHE B N 1
ATOM 5327 C CA . PHE B 1 346 ? 11.672 -28.172 -12.43 1 98.31 346 PHE B CA 1
ATOM 5328 C C . PHE B 1 346 ? 10.391 -28.25 -13.242 1 98.31 346 PHE B C 1
ATOM 5330 O O . PHE B 1 346 ? 9.375 -27.672 -12.859 1 98.31 346 PHE B O 1
ATOM 5337 N N . VAL B 1 347 ? 10.453 -28.938 -14.344 1 98.5 347 VAL B N 1
ATOM 5338 C CA . VAL B 1 347 ? 9.289 -29.297 -15.141 1 98.5 347 VAL B CA 1
ATOM 5339 C C . VAL B 1 347 ? 9.281 -30.797 -15.383 1 98.5 347 VAL B C 1
ATOM 5341 O O . VAL B 1 347 ? 10.266 -31.359 -15.867 1 98.5 347 VAL B O 1
ATOM 5344 N N . VAL B 1 348 ? 8.219 -31.422 -15.039 1 98.25 348 VAL B N 1
ATOM 5345 C CA . VAL B 1 348 ? 8.086 -32.875 -15.195 1 98.25 348 VAL B CA 1
ATOM 5346 C C . VAL B 1 348 ? 7.52 -33.188 -16.578 1 98.25 348 VAL B C 1
ATOM 5348 O O . VAL B 1 348 ? 6.477 -32.656 -16.969 1 98.25 348 VAL B O 1
ATOM 5351 N N . ASP B 1 349 ? 8.227 -33.969 -17.328 1 98 349 ASP B N 1
ATOM 5352 C CA . ASP B 1 349 ? 7.699 -34.531 -18.562 1 98 349 ASP B CA 1
ATOM 5353 C C . ASP B 1 349 ? 6.773 -35.719 -18.266 1 98 349 ASP B C 1
ATOM 5355 O O . ASP B 1 349 ? 7.223 -36.875 -18.172 1 98 349 ASP B O 1
ATOM 5359 N N . VAL B 1 350 ? 5.574 -35.469 -18.172 1 97 350 VAL B N 1
ATOM 5360 C CA . VAL B 1 350 ? 4.586 -36.469 -17.75 1 97 350 VAL B CA 1
ATOM 5361 C C . VAL B 1 350 ? 4.312 -37.438 -18.891 1 97 350 VAL B C 1
ATOM 5363 O O . VAL B 1 350 ? 4.164 -38.625 -18.656 1 97 350 VAL B O 1
ATOM 5366 N N . ALA B 1 351 ? 4.188 -36.938 -20.078 1 93.31 351 ALA B N 1
ATOM 5367 C CA . ALA B 1 351 ? 3.861 -37.75 -21.25 1 93.31 351 ALA B CA 1
ATOM 5368 C C . ALA B 1 351 ? 4.898 -38.844 -21.453 1 93.31 351 ALA B C 1
ATOM 5370 O O . ALA B 1 351 ? 4.555 -39.969 -21.844 1 93.31 351 ALA B O 1
ATOM 5371 N N . ARG B 1 352 ? 6.07 -38.5 -21.219 1 89.75 352 ARG B N 1
ATOM 5372 C CA . ARG B 1 352 ? 7.148 -39.438 -21.422 1 89.75 352 ARG B CA 1
ATOM 5373 C C . ARG B 1 352 ? 7.035 -40.625 -20.453 1 89.75 352 ARG B C 1
ATOM 5375 O O . ARG B 1 352 ? 7.555 -41.719 -20.719 1 89.75 352 ARG B O 1
ATOM 5382 N N . SER B 1 353 ? 6.41 -40.438 -19.391 1 84.88 353 SER B N 1
ATOM 5383 C CA . SER B 1 353 ? 6.328 -41.438 -18.344 1 84.88 353 SER B CA 1
ATOM 5384 C C . SER B 1 353 ? 5.266 -42.469 -18.672 1 84.88 353 SER B C 1
ATOM 5386 O O . SER B 1 353 ? 5.203 -43.531 -18.016 1 84.88 353 SER B O 1
ATOM 5388 N N . ASN B 1 354 ? 4.488 -42.375 -19.594 1 83.94 354 ASN B N 1
ATOM 5389 C CA . ASN B 1 354 ? 3.482 -43.312 -20.078 1 83.94 354 ASN B CA 1
ATOM 5390 C C . ASN B 1 354 ? 2.674 -43.906 -18.938 1 83.94 354 ASN B C 1
ATOM 5392 O O . ASN B 1 354 ? 2.564 -45.125 -18.812 1 83.94 354 ASN B O 1
ATOM 5396 N N . LEU B 1 355 ? 2.041 -43.094 -18.141 1 85.25 355 LEU B N 1
ATOM 5397 C CA . LEU B 1 355 ? 1.398 -43.5 -16.891 1 85.25 355 LEU B CA 1
ATOM 5398 C C . LEU B 1 355 ? 0.231 -44.438 -17.156 1 85.25 355 LEU B C 1
ATOM 5400 O O . LEU B 1 355 ? -0.051 -45.312 -16.344 1 85.25 355 LEU B O 1
ATOM 5404 N N . ASP B 1 356 ? -0.531 -44.281 -18.141 1 74.94 356 ASP B N 1
ATOM 5405 C CA . ASP B 1 356 ? -1.698 -45.125 -18.359 1 74.94 356 ASP B CA 1
ATOM 5406 C C . ASP B 1 356 ? -1.354 -46.312 -19.25 1 74.94 356 ASP B C 1
ATOM 5408 O O . ASP B 1 356 ? -2.215 -47.125 -19.547 1 74.94 356 ASP B O 1
ATOM 5412 N N . LYS B 1 357 ? -0.117 -46.594 -19.578 1 68.62 357 LYS B N 1
ATOM 5413 C CA . LYS B 1 357 ? 0.248 -47.812 -20.328 1 68.62 357 LYS B CA 1
ATOM 5414 C C . LYS B 1 357 ? 0.715 -48.906 -19.391 1 68.62 357 LYS B C 1
ATOM 5416 O O . LYS B 1 357 ? 1.255 -48.656 -18.328 1 68.62 357 LYS B O 1
#

InterPro domains:
  IPR002328 Alcohol dehydrogenase, zinc-type, conserved site [PS00059] (68-82)
  IPR011032 GroES-like superfamily [SSF50129] (17-182)
  IPR013149 Alcohol dehydrogenase-like, C-terminal [PF00107] (191-314)
  IPR013154 Alcohol dehydrogenase-like, N-terminal [PF08240] (33-151)
  IPR020843 Enoylreductase domain [SM00829] (15-348)
  IPR036291 NAD(P)-binding domain superfamily [SSF51735] (153-318)
  IPR047109 Cinnamyl alcohol dehydrogenase-like [PTHR42683] (8-352)
  IPR047109 Cinnamyl alcohol dehydrogenase-like [cd05283] (11-349)

pLDDT: mean 96.05, std 7.84, range [27.98, 98.94]

Secondary structure (DSSP, 8-state):
--------EEEEEEE-STT--EEEEEEEPPPP-TTEEEEEEEEEE--HHHHHHHTTTTS---SSB----EEEEEEEEE-TT--S--TT-EEEE-SEEE--SSSHHHHTT-GGG-TT-EESSSSB-TTSPBP--SSBSEEEEEGGG-EEPPTTS-HHHHHHIIIIIHHHHHHHHHTT---TT-EEEEE--SHHHHHHHHHHHHTT-EEEEEESSSTTHHIIIIIS--SEEEETT-HHHHHHTTT-EEEEEE---S---SHHHHTTEEEEEEEEE-S--SSPEEE-HHHHHTTT-EEEE--PPPHHHHHHHHHHHHHHT----EEEEEGGGHHHHHHHHHTT-SSSEEEEE-GGG-TT-/--------EEEEEEE-STT--EEEEEEEPPPP-TTEEEEEEEEEE--HHHHHHHTTTTS---SSB----EEEEEEEEE-TT--S--TT-EEEE-SEEE--SSSHHHHTT-GGG-TT-EESSSSB-TTSPBP--SSBSEEEEEGGG-EEPPTTS-HHHHHHIIIIIHHHHHHHHHTT---TT-EEEEE--SHHHHHHHHHHHHTT-EEEEEESSSTTHHIIIIIS--SEEEETT-HHHHHHTTT-EEEEEE---S---SHHHHTTEEEEEEEEE-S--SSPEEE-HHHHHTTT-EEEE--PPPHHHHHHHHHHHHHHT----EEEEEGGGHHHHHHHHHTT-SSSEEEEETGGG-TT-

Organism: Picea abies (NCBI:txid3329)

Solvent-accessible surface area (backbone atoms only — not comparable to full-atom values): 35872 Å² total; per-residue (Å²): 129,76,78,71,79,72,80,48,72,42,26,26,36,22,18,68,48,58,84,38,58,61,40,84,41,75,47,71,53,72,82,78,44,48,47,18,30,31,30,39,29,36,27,19,18,60,57,70,65,43,54,42,46,33,40,32,72,82,71,70,59,50,66,71,24,23,44,34,38,13,23,20,26,29,28,70,43,69,23,87,63,47,77,89,68,54,70,70,39,51,33,33,34,29,55,43,49,46,49,73,72,68,47,72,37,34,73,64,62,30,37,68,56,29,95,54,41,22,41,26,32,64,34,54,44,97,86,66,47,70,29,53,16,34,44,22,41,49,43,74,41,40,55,81,38,48,35,70,53,53,89,78,39,58,64,72,52,50,11,51,36,42,45,40,38,10,39,43,46,36,49,28,61,73,72,63,65,51,57,61,68,42,29,33,31,33,31,32,81,45,52,46,22,52,39,39,45,42,53,42,46,71,43,40,32,44,33,30,40,34,34,77,56,71,86,54,45,62,52,39,44,74,69,53,60,30,74,42,74,43,42,67,72,39,60,68,61,48,59,71,42,42,46,62,21,47,32,32,43,34,47,50,56,56,77,61,82,43,55,77,60,50,49,24,32,25,72,63,8,39,39,36,36,59,28,64,21,89,51,68,37,48,40,44,42,57,63,22,16,62,29,37,15,33,42,31,18,34,45,68,35,20,65,65,43,38,39,48,36,47,51,48,27,39,73,70,66,58,73,71,58,65,45,79,40,44,61,92,42,44,64,60,50,51,54,28,51,76,68,65,60,54,68,47,32,46,26,32,36,43,50,80,54,47,56,83,108,131,75,76,72,78,71,79,46,72,41,26,26,35,22,18,67,47,58,85,39,58,62,40,82,41,76,48,71,52,74,82,79,45,47,45,18,30,33,31,38,28,36,28,20,17,61,56,70,66,44,54,42,46,32,40,33,74,80,72,70,57,52,67,72,24,23,44,33,38,11,24,21,25,31,28,70,43,67,24,86,64,47,79,89,69,54,71,70,39,53,33,32,34,28,56,43,48,47,50,72,73,69,48,73,36,35,73,63,62,29,36,68,56,30,94,55,42,22,41,25,32,65,34,53,43,97,87,63,49,70,29,52,16,34,42,21,41,51,44,73,40,39,55,81,37,48,35,70,55,54,88,79,39,58,62,73,53,48,11,50,37,41,46,42,37,10,39,45,45,37,49,30,62,74,71,63,66,52,58,60,68,44,30,33,32,32,33,31,80,46,52,47,21,51,40,39,46,42,52,41,46,71,42,41,30,44,32,31,40,34,33,77,56,72,86,53,44,62,51,39,44,75,68,54,60,32,72,42,74,44,44,66,72,39,60,68,62,48,59,72,42,43,47,62,22,47,33,31,44,32,48,50,55,57,78,61,82,42,53,77,59,50,51,23,32,26,72,64,9,38,38,37,36,59,27,64,21,90,51,70,38,49,41,44,42,56,65,22,16,63,28,36,16,33,43,32,17,34,45,67,37,20,65,64,43,36,40,48,36,47,50,47,28,40,73,69,66,57,73,69,58,65,44,80,40,44,62,92,44,42,63,60,51,52,54,28,51,77,67,67,59,54,70,46,31,46,28,31,36,43,50,80,54,46,57,82,108